Protein AF-A0A2V4E236-F1 (afdb_monomer_lite)

Organism: NCBI:txid1196095

Foldseek 3Di:
DDQDDDQLLQEEEQEDDADDPVQLQQAQVLCCVARVNYQYEYQYAPPGDCPPRDHNHYHHDHDDPQQDPDPDDDDDSLQRRLRSLQRSLVPNDGFKYKYAYSQKGFPDPLLSRCQPVQPFAFPPLQQAPGAKEAAFQQAFQADQPDRQGFFQATDVNIIIDTSVRSCLQRNPQDDDDPCQQQDDDPCVVLVPVVPGRGQEDSSSSSRVSSSCVPPVPQDDRGRSPDDPVNSLSRLNNDLRHYQYEQCVRGVMAGPVCRLSNHQQRDGPLGSNGTPYNLSSQLSSCVRTNVLFAPAAEQEELQLDADDPRNSQVCVVVSVLVCVLAQVLLCQFFVGRYARANLPVPGLHNNCVLCVQQVHHSDLLSSLQQQEDLPRHPSSLVRCLSSQPNYEYEYEHHGDNVVVSCVVSVGWYWYWYQALLQLDLATWIWIFIPDPLLVVLLQVQFDAPVVLLVSLVVLLVVLVVPDDDDDAAQEEEEEADAQRDSLQRDPSDRDDPVVQLVLLQVPLLRGQEYEYEYDPPHPDCPVVQVSNVVRHHYDYDHDQLSSVLSDNRHQAYEYQARSVLVSSVSSVHHGDHRHDHRAAADHPPDDDDSRHIGIGPFQSSFSVSSNRSCCVSRVDTDDGDTDGDPHGHPVCVVVVHNSSVPDDPDPVVPPCDDPDDPPPVVVVVVVVVVPPDDDDVVVVVVVVVVVVVVVVVVVVVVVVVVVVVVVVVPD

Structure (mmCIF, N/CA/C/O backbone):
data_AF-A0A2V4E236-F1
#
_entry.id   AF-A0A2V4E236-F1
#
loop_
_atom_site.group_PDB
_atom_site.id
_atom_site.type_symbol
_atom_site.label_atom_id
_atom_site.label_alt_id
_atom_site.label_comp_id
_atom_site.label_asym_id
_atom_site.label_entity_id
_atom_site.label_seq_id
_atom_site.pdbx_PDB_ins_code
_atom_site.Cartn_x
_atom_site.Cartn_y
_atom_site.Cartn_z
_atom_site.occupancy
_atom_site.B_iso_or_equiv
_atom_site.auth_seq_id
_atom_site.auth_comp_id
_atom_site.auth_asym_id
_atom_site.auth_atom_id
_atom_site.pdbx_PDB_model_num
ATOM 1 N N . MET A 1 1 ? -24.899 2.161 -0.670 1.00 46.69 1 MET A N 1
ATOM 2 C CA . MET A 1 1 ? -25.562 2.110 0.649 1.00 46.69 1 MET A CA 1
ATOM 3 C C . MET A 1 1 ? -25.799 3.549 1.082 1.00 46.69 1 MET A C 1
ATOM 5 O O . MET A 1 1 ? -24.901 4.352 0.864 1.00 46.69 1 MET A O 1
ATOM 9 N N . MET A 1 2 ? -26.991 3.916 1.561 1.00 50.56 2 MET A N 1
ATOM 10 C CA . MET A 1 2 ? -27.192 5.257 2.131 1.00 50.56 2 MET A CA 1
ATOM 11 C C . MET A 1 2 ? -26.420 5.329 3.452 1.00 50.56 2 MET A C 1
ATOM 13 O O . MET A 1 2 ? -26.550 4.409 4.255 1.00 50.56 2 MET A O 1
ATOM 17 N N . MET A 1 3 ? -25.600 6.367 3.648 1.00 68.88 3 MET A N 1
ATOM 18 C CA . MET A 1 3 ? -24.940 6.605 4.936 1.00 68.88 3 MET A CA 1
ATOM 19 C C . MET A 1 3 ? -26.001 6.891 6.000 1.00 68.88 3 MET A C 1
ATOM 21 O O . MET A 1 3 ? -26.946 7.643 5.751 1.00 68.88 3 MET A O 1
ATOM 25 N N . THR A 1 4 ? -25.843 6.293 7.175 1.00 77.50 4 THR A N 1
ATOM 26 C CA . THR A 1 4 ? -26.660 6.566 8.348 1.00 77.50 4 THR A CA 1
ATOM 27 C C . THR A 1 4 ? -26.443 8.021 8.750 1.00 77.50 4 THR A C 1
ATOM 29 O O . THR A 1 4 ? -25.350 8.420 9.144 1.00 77.50 4 THR A O 1
ATOM 32 N N . GLU A 1 5 ? -27.490 8.837 8.663 1.00 75.81 5 GLU A N 1
ATOM 33 C CA . GLU A 1 5 ? -27.433 10.212 9.149 1.00 75.81 5 GLU A CA 1
ATOM 34 C C . GLU A 1 5 ? -27.475 10.210 10.684 1.00 75.81 5 GLU A C 1
ATOM 36 O O . GLU A 1 5 ? -28.471 9.827 11.309 1.00 75.81 5 GLU A O 1
ATOM 41 N N . ILE A 1 6 ? -26.365 10.606 11.308 1.00 81.12 6 ILE A N 1
ATOM 42 C CA . ILE A 1 6 ? -26.227 10.652 12.765 1.00 81.12 6 ILE A CA 1
ATOM 43 C C . ILE A 1 6 ? -26.590 12.062 13.227 1.00 81.12 6 ILE A C 1
ATOM 45 O O . ILE A 1 6 ? -25.739 12.942 13.325 1.00 81.12 6 ILE A O 1
ATOM 49 N N . ASN A 1 7 ? -27.875 12.281 13.515 1.00 84.56 7 ASN A N 1
ATOM 50 C CA . ASN A 1 7 ? -28.308 13.498 14.199 1.00 84.56 7 ASN A CA 1
ATOM 51 C C . ASN A 1 7 ? -27.871 13.441 15.676 1.00 84.56 7 ASN A C 1
ATOM 53 O O . ASN A 1 7 ? -28.205 12.494 16.392 1.00 84.56 7 ASN A O 1
ATOM 57 N N . TYR A 1 8 ? -27.161 14.473 16.132 1.00 85.75 8 TYR A N 1
ATOM 58 C CA . TYR A 1 8 ? -26.661 14.607 17.501 1.00 85.75 8 TYR A CA 1
ATOM 59 C C . TYR A 1 8 ? -27.771 14.650 18.563 1.00 85.75 8 TYR A C 1
ATOM 61 O O . TYR A 1 8 ? -27.521 14.262 19.699 1.00 85.75 8 TYR A O 1
ATOM 69 N N . ASP A 1 9 ? -29.008 15.000 18.198 1.00 89.38 9 ASP A N 1
ATOM 70 C CA . ASP A 1 9 ? -30.180 14.879 19.082 1.00 89.38 9 ASP A CA 1
ATOM 71 C C . ASP A 1 9 ? -30.466 13.419 19.489 1.00 89.38 9 ASP A C 1
ATOM 73 O O . ASP A 1 9 ? -31.150 13.146 20.477 1.00 89.38 9 ASP A O 1
ATOM 77 N N . ASN A 1 10 ? -29.955 12.454 18.721 1.00 94.62 10 ASN A N 1
ATOM 78 C CA . ASN A 1 10 ? -30.083 11.021 18.973 1.00 94.62 10 ASN A CA 1
ATOM 79 C C . ASN A 1 10 ? -28.815 10.412 19.591 1.00 94.62 10 ASN A C 1
ATOM 81 O O . ASN A 1 10 ? -28.665 9.186 19.556 1.00 94.62 10 ASN A O 1
ATOM 85 N N . LEU A 1 11 ? -27.932 11.234 20.167 1.00 97.31 11 LEU A N 1
ATOM 86 C CA . LEU A 1 11 ? -26.686 10.808 20.802 1.00 97.31 11 LEU A CA 1
ATOM 87 C C . LEU A 1 11 ? -26.731 11.002 22.324 1.00 97.31 11 LEU A C 1
ATOM 89 O O . LEU A 1 11 ? -26.931 12.114 22.810 1.00 97.31 11 LEU A O 1
ATOM 93 N N . SER A 1 12 ? -26.485 9.926 23.070 1.00 98.44 12 SER A N 1
ATOM 94 C CA . SER A 1 12 ? -26.084 9.981 24.479 1.00 98.44 12 SER A CA 1
ATOM 95 C C . SER A 1 12 ? -24.557 9.902 24.562 1.00 98.44 12 SER A C 1
ATOM 97 O O . SER A 1 12 ? -23.927 9.147 23.824 1.00 98.44 12 SER A O 1
ATOM 99 N N . ILE A 1 13 ? -23.937 10.659 25.459 1.00 98.38 13 ILE A N 1
ATOM 100 C CA . ILE A 1 13 ? -22.499 10.603 25.722 1.00 98.38 13 ILE A CA 1
ATOM 101 C C . ILE A 1 13 ? -22.313 10.249 27.190 1.00 98.38 13 ILE A C 1
ATOM 103 O O . ILE A 1 13 ? -22.619 11.057 28.060 1.00 98.38 13 ILE A O 1
ATOM 107 N N . VAL A 1 14 ? -21.824 9.044 27.463 1.00 98.62 14 VAL A N 1
ATOM 108 C CA . VAL A 1 14 ? -21.514 8.587 28.819 1.00 98.62 14 VAL A CA 1
ATOM 109 C C . VAL A 1 14 ? -20.056 8.908 29.107 1.00 98.62 14 VAL A C 1
ATOM 111 O O . VAL A 1 14 ? -19.168 8.306 28.508 1.00 98.62 14 VAL A O 1
ATOM 114 N N . ILE A 1 15 ? -19.825 9.854 30.011 1.00 97.69 15 ILE A N 1
ATOM 115 C CA . ILE A 1 15 ? -18.497 10.261 30.467 1.00 97.69 15 ILE A CA 1
ATOM 116 C C . ILE A 1 15 ? -18.234 9.597 31.815 1.00 97.69 15 ILE A C 1
ATOM 118 O O . ILE A 1 15 ? -19.002 9.802 32.754 1.00 97.69 15 ILE A O 1
ATOM 122 N N . GLU A 1 16 ? -17.162 8.815 31.907 1.00 95.25 16 GLU A N 1
ATOM 123 C CA . GLU A 1 16 ? -16.818 8.051 33.111 1.00 95.25 16 GLU A CA 1
ATOM 124 C C . GLU A 1 16 ? -15.353 8.209 33.524 1.00 95.25 16 GLU A C 1
ATOM 126 O O . GLU A 1 16 ? -14.491 8.494 32.690 1.00 95.25 16 GLU A O 1
ATOM 131 N N . GLY A 1 17 ? -15.092 8.061 34.821 1.00 91.69 17 GLY A N 1
ATOM 132 C CA . GLY A 1 17 ? -13.760 8.151 35.416 1.00 91.69 17 GLY A CA 1
ATOM 133 C C . GLY A 1 17 ? -13.673 9.182 36.548 1.00 91.69 17 GLY A C 1
ATOM 134 O O . GLY A 1 17 ? -14.674 9.800 36.920 1.00 91.69 17 GLY A O 1
ATOM 135 N N . PRO A 1 18 ? -12.478 9.387 37.129 1.00 90.31 18 PRO A N 1
ATOM 136 C CA . PRO A 1 18 ? -12.275 10.403 38.156 1.00 90.31 18 PRO A CA 1
ATOM 137 C C . PRO A 1 18 ? -12.476 11.812 37.585 1.00 90.31 18 PRO A C 1
ATOM 139 O O . PRO A 1 18 ? -12.104 12.095 36.442 1.00 90.31 18 PRO A O 1
ATOM 142 N N . VAL A 1 19 ? -13.032 12.717 38.393 1.00 93.25 19 VAL A N 1
ATOM 143 C CA . VAL A 1 19 ? -13.165 14.129 38.016 1.00 93.25 19 VAL A CA 1
ATOM 144 C C . VAL A 1 19 ? -11.889 14.874 38.376 1.00 93.25 19 VAL A C 1
ATOM 146 O O . VAL A 1 19 ? -11.491 14.934 39.536 1.00 93.25 19 VAL A O 1
ATOM 149 N N . ILE A 1 20 ? -11.264 15.473 37.367 1.00 92.50 20 ILE A N 1
ATOM 150 C CA . ILE A 1 20 ? -10.106 16.350 37.521 1.00 92.50 20 ILE A CA 1
ATOM 151 C C . ILE A 1 20 ? -10.519 17.708 36.967 1.00 92.50 20 ILE A C 1
ATOM 153 O O . ILE A 1 20 ? -10.621 17.867 35.755 1.00 92.50 20 ILE A O 1
ATOM 157 N N . GLU A 1 21 ? -10.767 18.677 37.849 1.00 87.31 21 GLU A N 1
ATOM 158 C CA . GLU A 1 21 ? -11.498 19.924 37.564 1.00 87.31 21 GLU A CA 1
ATOM 159 C C . GLU A 1 21 ? -11.188 20.551 36.189 1.00 87.31 21 GLU A C 1
ATOM 161 O O . GLU A 1 21 ? -12.075 20.691 35.344 1.00 87.31 21 GLU A O 1
ATOM 166 N N . HIS A 1 22 ? -9.924 20.891 35.920 1.00 90.94 22 HIS A N 1
ATOM 167 C CA . HIS A 1 22 ? -9.541 21.537 34.659 1.00 90.94 22 HIS A CA 1
ATOM 168 C C . HIS A 1 22 ? -9.602 20.603 33.442 1.00 90.94 22 HIS A C 1
ATOM 170 O O . HIS A 1 22 ? -9.923 21.051 32.342 1.00 90.94 22 HIS A O 1
ATOM 176 N N . ILE A 1 23 ? -9.316 19.317 33.637 1.00 94.69 23 ILE A N 1
ATOM 177 C CA . ILE A 1 23 ? -9.264 18.306 32.579 1.00 94.69 23 ILE A CA 1
ATOM 178 C C . ILE A 1 23 ? -10.689 17.901 32.185 1.00 94.69 23 ILE A C 1
ATOM 180 O O . ILE A 1 23 ? -11.080 18.045 31.031 1.00 94.69 23 ILE A O 1
ATOM 184 N N . THR A 1 24 ? -11.513 17.487 33.144 1.00 95.69 24 THR A N 1
ATOM 185 C CA . THR A 1 24 ? -12.891 17.046 32.896 1.00 95.69 24 THR A CA 1
ATOM 186 C C . THR A 1 24 ? -13.755 18.169 32.322 1.00 95.69 24 THR A C 1
ATOM 188 O O . THR A 1 24 ? -14.530 17.939 31.395 1.00 95.69 24 THR A O 1
ATOM 191 N N . ASN A 1 25 ? -13.574 19.414 32.778 1.00 96.12 25 ASN A N 1
ATOM 192 C CA . ASN A 1 25 ? -14.261 20.561 32.182 1.00 96.12 25 ASN A CA 1
ATOM 193 C C . ASN A 1 25 ? -13.845 20.788 30.715 1.00 96.12 25 ASN A C 1
ATOM 195 O O . ASN A 1 25 ? -14.689 21.066 29.863 1.00 96.12 25 ASN A O 1
ATOM 199 N N . ALA A 1 26 ? -12.554 20.645 30.390 1.00 96.56 26 ALA A N 1
ATOM 200 C CA . ALA A 1 26 ? -12.078 20.735 29.009 1.00 96.56 26 ALA A CA 1
ATOM 201 C C . ALA A 1 26 ? -12.638 19.600 28.131 1.00 96.56 26 ALA A C 1
ATOM 203 O O . ALA A 1 26 ? -13.061 19.861 27.002 1.00 96.56 26 ALA A O 1
ATOM 204 N N . SER A 1 27 ? -12.715 18.379 28.671 1.00 96.69 27 SER A N 1
ATOM 205 C CA . SER A 1 27 ? -13.338 17.221 28.022 1.00 96.69 27 SER A CA 1
ATOM 206 C C . SER A 1 27 ? -14.793 17.513 27.639 1.00 96.69 27 SER A C 1
ATOM 208 O O . SER A 1 27 ? -15.134 17.505 26.452 1.00 96.69 27 SER A O 1
ATOM 210 N N . ILE A 1 28 ? -15.628 17.908 28.608 1.00 97.62 28 ILE A N 1
ATOM 211 C CA . ILE A 1 28 ? -17.050 18.228 28.389 1.00 97.62 28 ILE A CA 1
ATOM 212 C C . ILE A 1 28 ? -17.220 19.371 27.381 1.00 97.62 28 ILE A C 1
ATOM 214 O O . ILE A 1 28 ? -18.037 19.273 26.465 1.00 97.62 28 ILE A O 1
ATOM 218 N N . LYS A 1 29 ? -16.414 20.436 27.484 1.00 97.44 29 LYS A N 1
ATOM 219 C CA . LYS A 1 29 ? -16.447 21.553 26.525 1.00 97.44 29 LYS A CA 1
ATOM 220 C C . LYS A 1 29 ? -16.112 21.113 25.103 1.00 97.44 29 LYS A C 1
ATOM 222 O O . LYS A 1 29 ? -16.743 21.592 24.161 1.00 97.44 29 LYS A O 1
ATOM 227 N N . SER A 1 30 ? -15.147 20.207 24.936 1.00 97.69 30 SER A N 1
ATOM 228 C CA . SER A 1 30 ? -14.814 19.653 23.619 1.00 97.69 30 SER A CA 1
ATOM 229 C C . SER A 1 30 ? -15.989 18.860 23.040 1.00 97.69 30 SER A C 1
ATOM 231 O O . SER A 1 30 ? -16.383 19.087 21.898 1.00 97.69 30 SER A O 1
ATOM 233 N N . LEU A 1 31 ? -16.651 18.036 23.856 1.00 97.56 31 LEU A N 1
ATOM 234 C CA . LEU A 1 31 ? -17.831 17.280 23.443 1.00 97.56 31 LEU A CA 1
ATOM 235 C C . LEU A 1 31 ? -18.989 18.206 23.066 1.00 97.56 31 LEU A C 1
ATOM 237 O O . LEU A 1 31 ? -19.572 18.029 22.006 1.00 97.56 31 LEU A O 1
ATOM 241 N N . ARG A 1 32 ? -19.279 19.245 23.856 1.00 96.62 32 ARG A N 1
ATOM 242 C CA . ARG A 1 32 ? -20.323 20.239 23.544 1.00 96.62 32 ARG A CA 1
ATOM 243 C C . ARG A 1 32 ? -20.054 21.012 22.259 1.00 96.62 32 ARG A C 1
ATOM 245 O O . ARG A 1 32 ? -20.983 21.294 21.509 1.00 96.62 32 ARG A O 1
ATOM 252 N N . LYS A 1 33 ? -18.790 21.337 21.982 1.00 96.38 33 LYS A N 1
ATOM 253 C CA . LYS A 1 33 ? -18.392 22.011 20.740 1.00 96.38 33 LYS A CA 1
ATOM 254 C C . LYS A 1 33 ? -18.718 21.165 19.504 1.00 96.38 33 LYS A C 1
ATOM 256 O O . LYS A 1 33 ? -19.157 21.718 18.501 1.00 96.38 33 LYS A O 1
ATOM 261 N N . HIS A 1 34 ? -18.486 19.854 19.568 1.00 95.44 34 HIS A N 1
ATOM 262 C CA . HIS A 1 34 ? -18.680 18.942 18.435 1.00 95.44 34 HIS A CA 1
ATOM 263 C C . HIS A 1 34 ? -20.078 18.298 18.399 1.00 95.44 34 HIS A C 1
ATOM 265 O O . HIS A 1 34 ? -20.572 17.971 17.323 1.00 95.44 34 HIS A O 1
ATOM 271 N N . PHE A 1 35 ? -20.738 18.179 19.552 1.00 95.81 35 PHE A N 1
ATOM 272 C CA . PHE A 1 35 ? -22.046 17.553 19.756 1.00 95.81 35 PHE A CA 1
ATOM 273 C C . PHE A 1 35 ? -22.952 18.444 20.635 1.00 95.81 35 PHE A C 1
ATOM 275 O O . PHE A 1 35 ? -23.260 18.096 21.780 1.00 95.81 35 PHE A O 1
ATOM 282 N N . PRO A 1 36 ? -23.400 19.609 20.127 1.00 92.62 36 PRO A N 1
ATOM 283 C CA . PRO A 1 36 ? -24.086 20.626 20.932 1.00 92.62 36 PRO A CA 1
ATOM 284 C C . PRO A 1 36 ? -25.400 20.157 21.571 1.00 92.62 36 PRO A C 1
ATOM 286 O O . PRO A 1 36 ? -25.765 20.657 22.632 1.00 92.62 36 PRO A O 1
ATOM 289 N N . TYR A 1 37 ? -26.086 19.183 20.966 1.00 92.88 37 TYR A N 1
ATOM 290 C CA . TYR A 1 37 ? -27.395 18.695 21.422 1.00 92.88 37 TYR A CA 1
ATOM 291 C C . TYR A 1 37 ? -27.373 17.294 22.043 1.00 92.88 37 TYR A C 1
ATOM 293 O O . TYR A 1 37 ? -28.425 16.752 22.382 1.00 92.88 37 TYR A O 1
ATOM 301 N N . ALA A 1 38 ? -26.191 16.701 22.213 1.00 96.31 38 ALA A N 1
ATOM 302 C CA . ALA A 1 38 ? -26.091 15.370 22.792 1.00 96.31 38 ALA A CA 1
ATOM 303 C C . ALA A 1 38 ? -26.462 15.359 24.285 1.00 96.31 38 ALA A C 1
ATOM 305 O O . ALA A 1 38 ? -26.175 16.293 25.038 1.00 96.31 38 ALA A O 1
ATOM 306 N N . GLU A 1 39 ? -27.063 14.265 24.739 1.00 97.31 39 GLU A N 1
ATOM 307 C CA . GLU A 1 39 ? -27.343 14.015 26.153 1.00 97.31 39 GLU A CA 1
ATOM 308 C C . GLU A 1 39 ? -26.042 13.612 26.859 1.00 97.31 39 GLU A C 1
ATOM 310 O O . GLU A 1 39 ? -25.583 12.486 26.696 1.00 97.31 39 GLU A O 1
ATOM 315 N N . ILE A 1 40 ? -25.430 14.514 27.634 1.00 97.94 40 ILE A N 1
ATOM 316 C CA . ILE A 1 40 ? -24.201 14.196 28.381 1.00 97.94 40 ILE A CA 1
ATOM 317 C C . ILE A 1 40 ? -24.569 13.601 29.740 1.00 97.94 40 ILE A C 1
ATOM 319 O O . ILE A 1 40 ? -25.220 14.248 30.559 1.00 97.94 40 ILE A O 1
ATOM 323 N N . ILE A 1 41 ? -24.116 12.379 29.986 1.00 98.62 41 ILE A N 1
ATOM 324 C CA . ILE A 1 41 ? -24.307 11.620 31.217 1.00 98.62 41 ILE A CA 1
ATOM 325 C C . ILE A 1 41 ? -22.951 11.537 31.909 1.00 98.62 41 ILE A C 1
ATOM 327 O O . ILE A 1 41 ? -22.052 10.854 31.423 1.00 98.62 41 ILE A O 1
ATOM 331 N N . LEU A 1 42 ? -22.800 12.229 33.033 1.00 98.25 42 LEU A N 1
ATOM 332 C CA . LEU A 1 42 ? -21.584 12.200 33.837 1.00 98.25 42 LEU A CA 1
ATOM 333 C C . LEU A 1 42 ? -21.723 11.118 34.915 1.00 98.25 42 LEU A C 1
ATOM 335 O O . LEU A 1 42 ? -22.517 11.279 35.840 1.00 98.25 42 LEU A O 1
ATOM 339 N N . SER A 1 43 ? -20.990 10.011 34.773 1.00 97.81 43 SER A N 1
ATOM 340 C CA . SER A 1 43 ? -20.987 8.879 35.708 1.00 97.81 43 SER A CA 1
ATOM 341 C C . SER A 1 43 ? -19.680 8.838 36.489 1.00 97.81 43 SER A C 1
ATOM 343 O O . SER A 1 43 ? -18.636 8.472 35.953 1.00 97.81 43 SER A O 1
ATOM 345 N N . VAL A 1 44 ? -19.729 9.266 37.748 1.00 96.12 44 VAL A N 1
ATOM 346 C CA . VAL A 1 44 ? -18.548 9.530 38.586 1.00 96.12 44 VAL A CA 1
ATOM 347 C C . VAL A 1 44 ? -18.772 9.020 40.012 1.00 96.12 44 VAL A C 1
ATOM 349 O O . VAL A 1 44 ? -19.868 8.564 40.350 1.00 96.12 44 VAL A O 1
ATOM 352 N N . TRP A 1 45 ? -17.735 9.064 40.846 1.00 93.81 45 TRP A N 1
ATOM 353 C CA . TRP A 1 45 ? -17.827 8.715 42.268 1.00 93.81 45 TRP A CA 1
ATOM 354 C C . TRP A 1 45 ? -18.594 9.780 43.066 1.00 93.81 45 TRP A C 1
ATOM 356 O O . TRP A 1 45 ? -18.603 10.952 42.693 1.00 93.81 45 TRP A O 1
ATOM 366 N N . GLU A 1 46 ? -19.251 9.373 44.154 1.00 92.94 46 GLU A N 1
ATOM 367 C CA . GLU A 1 46 ? -20.061 10.253 45.017 1.00 92.94 46 GLU A CA 1
ATOM 368 C C . GLU A 1 46 ? -19.313 11.453 45.612 1.00 92.94 46 GLU A C 1
ATOM 370 O O . GLU A 1 46 ? -19.920 12.494 45.858 1.00 92.94 46 GLU A O 1
ATOM 375 N N . ASP A 1 47 ? -18.005 11.331 45.820 1.00 88.94 47 ASP A N 1
ATOM 376 C CA . ASP A 1 47 ? -17.136 12.361 46.392 1.00 88.94 47 ASP A CA 1
ATOM 377 C C . ASP A 1 47 ? -16.541 13.322 45.345 1.00 88.94 47 ASP A C 1
ATOM 379 O O . ASP A 1 47 ? -15.799 14.247 45.691 1.00 88.94 47 ASP A O 1
ATOM 383 N N . ALA A 1 48 ? -16.862 13.137 44.062 1.00 91.50 48 ALA A N 1
ATOM 384 C CA . ALA A 1 48 ? -16.337 13.962 42.985 1.00 91.50 48 ALA A CA 1
ATOM 385 C C . ALA A 1 48 ? -16.894 15.398 43.020 1.00 91.50 48 ALA A C 1
ATOM 387 O O . ALA A 1 48 ? -18.105 15.622 43.061 1.00 91.50 48 ALA A O 1
ATOM 388 N N . ASN A 1 49 ? -16.011 16.396 42.899 1.00 93.56 49 ASN A N 1
ATOM 389 C CA . ASN A 1 49 ? -16.430 17.786 42.716 1.00 93.56 49 ASN A CA 1
ATOM 390 C C . ASN A 1 49 ? -16.917 18.014 41.276 1.00 93.56 49 ASN A C 1
ATOM 392 O O . ASN A 1 49 ? -16.111 18.096 40.350 1.00 93.56 49 ASN A O 1
ATOM 396 N N . VAL A 1 50 ? -18.231 18.142 41.101 1.00 94.88 50 VAL A N 1
ATOM 397 C CA . VAL A 1 50 ? -18.888 18.325 39.795 1.00 94.88 50 VAL A CA 1
ATOM 398 C C . VAL A 1 50 ? -19.389 19.753 39.556 1.00 94.88 50 VAL A C 1
ATOM 400 O O . VAL A 1 50 ? -20.162 19.991 38.622 1.00 94.88 50 VAL A O 1
ATOM 403 N N . ASP A 1 51 ? -18.965 20.708 40.384 1.00 93.12 51 ASP A N 1
ATOM 404 C CA . ASP A 1 51 ? -19.407 22.094 40.286 1.00 93.12 51 ASP A CA 1
ATOM 405 C C . ASP A 1 51 ? -19.030 22.705 38.928 1.00 93.12 51 ASP A C 1
ATOM 407 O O . ASP A 1 51 ? -17.904 22.588 38.442 1.00 93.12 51 ASP A O 1
ATOM 411 N N . ASN A 1 52 ? -19.981 23.420 38.322 1.00 89.62 52 ASN A N 1
ATOM 412 C CA . ASN A 1 52 ? -19.815 24.128 37.046 1.00 89.62 52 ASN A CA 1
ATOM 413 C C . ASN A 1 52 ? -19.499 23.236 35.823 1.00 89.62 52 ASN A C 1
ATOM 415 O O . ASN A 1 52 ? -19.021 23.749 34.807 1.00 89.62 52 ASN A O 1
ATOM 419 N N . LEU A 1 53 ? -19.772 21.928 35.886 1.00 95.88 53 LEU A N 1
ATOM 420 C CA . LEU A 1 53 ? -19.684 21.031 34.729 1.00 95.88 53 LEU A CA 1
ATOM 421 C C . LEU A 1 53 ? -21.006 21.006 33.938 1.00 95.88 53 LEU A C 1
ATOM 423 O O . LEU A 1 53 ? -22.085 20.891 34.511 1.00 95.88 53 LEU A O 1
ATOM 427 N N . ASP A 1 54 ? -20.923 21.087 32.608 1.00 95.69 54 ASP A N 1
ATOM 428 C CA . ASP A 1 54 ? -22.085 21.119 31.701 1.00 95.69 54 ASP A CA 1
ATOM 429 C C . ASP A 1 54 ? -22.554 19.705 31.298 1.00 95.69 54 ASP A C 1
ATOM 431 O O . ASP A 1 54 ? -22.338 19.241 30.173 1.00 95.69 54 ASP A O 1
ATOM 435 N N . TYR A 1 55 ? -23.190 18.997 32.232 1.00 96.31 55 TYR A N 1
ATOM 436 C CA . TYR A 1 55 ? -23.817 17.692 31.995 1.00 96.31 55 TYR A CA 1
ATOM 437 C C . TYR A 1 55 ? -25.351 17.778 31.980 1.00 96.31 55 TYR A C 1
ATOM 439 O O . TYR A 1 55 ? -25.961 18.679 32.548 1.00 96.31 55 TYR A O 1
ATOM 447 N N . SER A 1 56 ? -25.989 16.805 31.329 1.00 96.75 56 SER A N 1
ATOM 448 C CA . SER A 1 56 ? -27.449 16.660 31.270 1.00 96.75 56 SER A CA 1
ATOM 449 C C . SER A 1 56 ? -27.983 15.759 32.388 1.00 96.75 56 SER A C 1
ATOM 451 O O . SER A 1 56 ? -29.043 16.027 32.946 1.00 96.75 56 SER A O 1
ATOM 453 N N . ILE A 1 57 ? -27.254 14.687 32.713 1.00 98.00 57 ILE A N 1
ATOM 454 C CA . ILE A 1 57 ? -27.604 13.716 33.757 1.00 98.00 57 ILE A CA 1
ATOM 455 C C . ILE A 1 57 ? -26.356 13.439 34.596 1.00 98.00 57 ILE A C 1
ATOM 457 O O . ILE A 1 57 ? -25.295 13.164 34.042 1.00 98.00 57 ILE A O 1
ATOM 461 N N . LEU A 1 58 ? -26.496 13.473 35.921 1.00 97.94 58 LEU A N 1
ATOM 462 C CA . LEU A 1 58 ? -25.464 13.045 36.863 1.00 97.94 58 LEU A CA 1
ATOM 463 C C . LEU A 1 58 ? -25.792 11.651 37.399 1.00 97.94 58 LEU A C 1
ATOM 465 O O . LEU A 1 58 ? -26.927 11.383 37.800 1.00 97.94 58 LEU A O 1
ATOM 469 N N . VAL A 1 59 ? -24.791 10.779 37.426 1.00 98.00 59 VAL A N 1
ATOM 470 C CA . VAL A 1 59 ? -24.841 9.462 38.060 1.00 98.00 59 VAL A CA 1
ATOM 471 C C . VAL A 1 59 ? -23.707 9.400 39.070 1.00 98.00 59 VAL A C 1
ATOM 473 O O . VAL A 1 59 ? -22.537 9.370 38.694 1.00 98.00 59 VAL A O 1
ATOM 476 N N . LEU A 1 60 ? -24.069 9.410 40.348 1.00 96.62 60 LEU A N 1
ATOM 477 C CA . LEU A 1 60 ? -23.130 9.232 41.444 1.00 96.62 60 LEU A CA 1
ATOM 478 C C . LEU A 1 60 ? -23.086 7.753 41.823 1.00 96.62 60 LEU A C 1
ATOM 480 O O . LEU A 1 60 ? -24.128 7.099 41.898 1.00 96.62 60 LEU A O 1
ATOM 484 N N . ASN A 1 61 ? -21.877 7.232 41.993 1.00 94.19 61 ASN A N 1
ATOM 485 C CA . ASN A 1 61 ? -21.627 5.831 42.284 1.00 94.19 61 ASN A CA 1
ATOM 486 C C . ASN A 1 61 ? -20.928 5.718 43.639 1.00 94.19 61 ASN A C 1
ATOM 488 O O . ASN A 1 61 ? -19.892 6.350 43.853 1.00 94.19 61 ASN A O 1
ATOM 492 N N . GLU A 1 62 ? -21.476 4.887 44.521 1.00 88.81 62 GLU A N 1
ATOM 493 C CA . GLU A 1 62 ? -20.780 4.441 45.724 1.00 88.81 62 GLU A CA 1
ATOM 494 C C . GLU A 1 62 ? -19.570 3.600 45.309 1.00 88.81 62 GLU A C 1
ATOM 496 O O . GLU A 1 62 ? -19.665 2.776 44.394 1.00 88.81 62 GLU A O 1
ATOM 501 N N . TYR A 1 63 ? -18.431 3.806 45.969 1.00 76.56 63 TYR A N 1
ATOM 502 C CA . TYR A 1 63 ? -17.267 2.940 45.810 1.00 76.56 63 TYR A CA 1
ATOM 503 C C . TYR A 1 63 ? -17.500 1.673 46.650 1.00 76.56 63 TYR A C 1
ATOM 505 O O . TYR A 1 63 ? -17.560 1.789 47.872 1.00 76.56 63 TYR A O 1
ATOM 513 N N . PRO A 1 64 ? -17.655 0.474 46.057 1.00 67.75 64 PRO A N 1
ATOM 514 C CA . PRO A 1 64 ? -17.904 -0.727 46.846 1.00 67.75 64 PRO A CA 1
ATOM 515 C C . PRO A 1 64 ? -16.727 -1.036 47.781 1.00 67.75 64 PRO A C 1
ATOM 517 O O . PRO A 1 64 ? -15.583 -1.125 47.326 1.00 67.75 64 PRO A O 1
ATOM 520 N N . ASP A 1 65 ? -17.017 -1.255 49.067 1.00 59.19 65 ASP A N 1
ATOM 521 C CA . ASP A 1 65 ? -16.023 -1.623 50.090 1.00 59.19 65 ASP A CA 1
ATOM 522 C C . ASP A 1 65 ? -15.283 -2.935 49.746 1.00 59.19 65 ASP A C 1
ATOM 524 O O . ASP A 1 65 ? -14.104 -3.089 50.066 1.00 59.19 65 ASP A O 1
ATOM 528 N N . ASP A 1 66 ? -15.953 -3.842 49.024 1.00 56.94 66 ASP A N 1
ATOM 529 C CA . ASP A 1 66 ? -15.435 -5.145 48.578 1.00 56.94 66 ASP A CA 1
ATOM 530 C C . ASP A 1 66 ? -14.647 -5.079 47.250 1.00 56.94 66 ASP A C 1
ATOM 532 O O . ASP A 1 66 ? -14.257 -6.112 46.698 1.00 56.94 66 ASP A O 1
ATOM 536 N N . LEU A 1 67 ? -14.403 -3.886 46.685 1.00 59.53 67 LEU A N 1
ATOM 537 C CA . LEU A 1 67 ? -13.510 -3.764 45.531 1.00 59.53 67 LEU A CA 1
ATOM 538 C C . LEU A 1 67 ? -12.090 -4.153 45.945 1.00 59.53 67 LEU A C 1
ATOM 540 O O . LEU A 1 67 ? -11.412 -3.418 46.663 1.00 59.53 67 LEU A O 1
ATOM 544 N N . ILE A 1 68 ? -11.635 -5.299 45.439 1.00 55.19 68 ILE A N 1
ATOM 545 C CA . ILE A 1 68 ? -10.299 -5.856 45.660 1.00 55.19 68 ILE A CA 1
ATOM 546 C C . ILE A 1 68 ? -9.242 -4.785 45.362 1.00 55.19 68 ILE A C 1
ATOM 548 O O . ILE A 1 68 ? -8.884 -4.527 44.212 1.00 55.19 68 ILE A O 1
ATOM 552 N N . ARG A 1 69 ? -8.703 -4.155 46.412 1.00 50.34 69 ARG A N 1
ATOM 553 C CA . ARG A 1 69 ? -7.485 -3.348 46.312 1.00 50.34 69 ARG A CA 1
ATOM 554 C C . ARG A 1 69 ? -6.321 -4.319 46.237 1.00 50.34 69 ARG A C 1
ATOM 556 O O . ARG A 1 69 ? -5.835 -4.795 47.260 1.00 50.34 69 ARG A O 1
ATOM 563 N N . THR A 1 70 ? -5.837 -4.610 45.034 1.00 46.66 70 THR A N 1
ATOM 564 C CA . THR A 1 70 ? -4.537 -5.274 44.913 1.00 46.66 70 THR A CA 1
ATOM 565 C C . THR A 1 70 ? -3.469 -4.374 45.544 1.00 46.66 70 THR A C 1
ATOM 567 O O . THR A 1 70 ? -3.462 -3.166 45.305 1.00 46.66 70 THR A O 1
ATOM 570 N N . ASN A 1 71 ? -2.577 -4.954 46.354 1.00 40.22 71 ASN A N 1
ATOM 571 C CA . ASN A 1 71 ? -1.586 -4.283 47.220 1.00 40.22 71 ASN A CA 1
ATOM 572 C C . ASN A 1 71 ? -0.500 -3.440 46.507 1.00 40.22 71 ASN A C 1
ATOM 574 O O . ASN A 1 71 ? 0.533 -3.117 47.093 1.00 40.22 71 ASN A O 1
ATOM 578 N N . HIS A 1 72 ? -0.725 -3.024 45.266 1.00 39.31 72 HIS A N 1
ATOM 579 C CA . HIS A 1 72 ? 0.142 -2.120 44.528 1.00 39.31 72 HIS A CA 1
ATOM 580 C C . HIS A 1 72 ? -0.721 -1.022 43.893 1.00 39.31 72 HIS A C 1
ATOM 582 O O . HIS A 1 72 ? -1.554 -1.316 43.048 1.00 39.31 72 HIS A O 1
ATOM 588 N N . ASN A 1 73 ? -0.548 0.216 44.378 1.00 38.41 73 ASN A N 1
ATOM 589 C CA . ASN A 1 73 ? -0.987 1.504 43.816 1.00 38.41 73 ASN A CA 1
ATOM 590 C C . ASN A 1 73 ? -2.096 1.463 42.749 1.00 38.41 73 ASN A C 1
ATOM 592 O O . ASN A 1 73 ? -1.776 1.137 41.621 1.00 38.41 73 ASN A O 1
ATOM 596 N N . TRP A 1 74 ? -3.320 1.900 43.089 1.00 38.38 74 TRP A N 1
ATOM 597 C CA . TRP A 1 74 ? -4.296 2.699 42.299 1.00 38.38 74 TRP A CA 1
ATOM 598 C C . TRP A 1 74 ? -4.501 2.499 40.773 1.00 38.38 74 TRP A C 1
ATOM 600 O O . TRP A 1 74 ? -5.288 3.240 40.195 1.00 38.38 74 TRP A O 1
ATOM 610 N N . LEU A 1 75 ? -3.861 1.546 40.101 1.00 42.78 75 LEU A N 1
ATOM 611 C CA . LEU A 1 75 ? -3.665 1.592 38.649 1.00 42.78 75 LEU A CA 1
ATOM 612 C C . LEU A 1 75 ? -4.519 0.617 37.845 1.00 42.78 75 LEU A C 1
ATOM 614 O O . LEU A 1 75 ? -4.590 0.792 36.639 1.00 42.78 75 LEU A O 1
ATOM 618 N N . GLU A 1 76 ? -5.215 -0.349 38.451 1.00 57.75 76 GLU A N 1
ATOM 619 C CA . GLU A 1 76 ? -6.141 -1.204 37.692 1.00 57.75 76 GLU A CA 1
ATOM 620 C C . GLU A 1 76 ? -7.384 -1.576 38.517 1.00 57.75 76 GLU A C 1
ATOM 622 O O . GLU A 1 76 ? -7.493 -2.676 39.057 1.00 57.75 76 GLU A O 1
ATOM 627 N N . ASN A 1 77 ? -8.335 -0.640 38.626 1.00 75.38 77 ASN A N 1
ATOM 628 C CA . ASN A 1 77 ? -9.654 -0.873 39.227 1.00 75.38 77 ASN A CA 1
ATOM 629 C C . ASN A 1 77 ? -10.683 -1.293 38.160 1.00 75.38 77 ASN A C 1
ATOM 631 O O . ASN A 1 77 ? -11.631 -0.563 37.872 1.00 75.38 77 ASN A O 1
ATOM 635 N N . ILE A 1 78 ? -10.493 -2.482 37.581 1.00 84.38 78 ILE A N 1
ATOM 636 C CA . ILE A 1 78 ? -11.365 -3.039 36.531 1.00 84.38 78 ILE A CA 1
ATOM 637 C C . ILE A 1 78 ? -12.854 -3.042 36.939 1.00 84.38 78 ILE A C 1
ATOM 639 O O . ILE A 1 78 ? -13.736 -2.654 36.178 1.00 84.38 78 ILE A O 1
ATOM 643 N N . ASN A 1 79 ? -13.157 -3.412 38.183 1.00 87.88 79 ASN A N 1
ATOM 644 C CA . ASN A 1 79 ? -14.535 -3.460 38.666 1.00 87.88 79 ASN A CA 1
ATOM 645 C C . ASN A 1 79 ? -15.139 -2.061 38.844 1.00 87.88 79 ASN A C 1
ATOM 647 O O . ASN A 1 79 ? -16.313 -1.863 38.529 1.00 87.88 79 ASN A O 1
ATOM 651 N N . GLY A 1 80 ? -14.353 -1.092 39.322 1.00 88.12 80 GLY A N 1
ATOM 652 C CA . GLY A 1 80 ? -14.806 0.288 39.460 1.00 88.12 80 GLY A CA 1
ATOM 653 C C . GLY A 1 80 ? -15.090 0.949 38.115 1.00 88.12 80 GLY A C 1
ATOM 654 O O . GLY A 1 80 ? -16.153 1.541 37.951 1.00 88.12 80 GLY A O 1
ATOM 655 N N . GLU A 1 81 ? -14.203 0.783 37.131 1.00 89.44 81 GLU A N 1
ATOM 656 C CA . GLU A 1 81 ? -14.443 1.259 35.761 1.00 89.44 81 GLU A CA 1
ATOM 657 C C . GLU A 1 81 ? -15.722 0.646 35.175 1.00 89.44 81 GLU A C 1
ATOM 659 O O . GLU A 1 81 ? -16.600 1.356 34.679 1.00 89.44 81 GLU A O 1
ATOM 664 N N . LEU A 1 82 ? -15.878 -0.677 35.288 1.00 92.00 82 LEU A N 1
ATOM 665 C CA . LEU A 1 82 ? -17.062 -1.371 34.791 1.00 92.00 82 LEU A CA 1
ATOM 666 C C . LEU A 1 82 ? -18.351 -0.869 35.466 1.00 92.00 82 LEU A C 1
ATOM 668 O O . LEU A 1 82 ? -19.373 -0.716 34.795 1.00 92.00 82 LEU A O 1
ATOM 672 N N . LEU A 1 83 ? -18.317 -0.578 36.769 1.00 93.31 83 LEU A N 1
ATOM 673 C CA . LEU A 1 83 ? -19.460 -0.035 37.505 1.00 93.31 83 LEU A CA 1
ATOM 674 C C . LEU A 1 83 ? -19.872 1.349 36.983 1.00 93.31 83 LEU A C 1
ATOM 676 O O . LEU A 1 83 ? -21.053 1.553 36.677 1.00 93.31 83 LEU A O 1
ATOM 680 N N . LEU A 1 84 ? -18.909 2.267 36.833 1.00 94.75 84 LEU A N 1
ATOM 681 C CA . LEU A 1 84 ? -19.153 3.616 36.312 1.00 94.75 84 LEU A CA 1
ATOM 682 C C . LEU A 1 84 ? -19.761 3.560 34.904 1.00 94.75 84 LEU A C 1
ATOM 684 O O . LEU A 1 84 ? -20.761 4.236 34.633 1.00 94.75 84 LEU A O 1
ATOM 688 N N . ILE A 1 85 ? -19.212 2.706 34.033 1.00 95.94 85 ILE A N 1
ATOM 689 C CA . ILE A 1 85 ? -19.706 2.499 32.666 1.00 95.94 85 ILE A CA 1
ATOM 690 C C . ILE A 1 85 ? -21.146 1.976 32.681 1.00 95.94 85 ILE A C 1
ATOM 692 O O . ILE A 1 85 ? -22.021 2.568 32.046 1.00 95.94 85 ILE A O 1
ATOM 696 N N . LYS A 1 86 ? -21.423 0.895 33.425 1.00 96.00 86 LYS A N 1
ATOM 697 C CA . LYS A 1 86 ? -22.751 0.258 33.476 1.00 96.00 86 LYS A CA 1
ATOM 698 C C . LYS A 1 86 ? -23.820 1.215 33.992 1.00 96.00 86 LYS A C 1
ATOM 700 O O . LYS A 1 86 ? -24.902 1.316 33.417 1.00 96.00 86 LYS A O 1
ATOM 705 N N . ASN A 1 87 ? -23.539 1.938 35.073 1.00 96.94 87 ASN A N 1
ATOM 706 C CA . ASN A 1 87 ? -24.518 2.851 35.660 1.00 96.94 87 ASN A CA 1
ATOM 707 C C . ASN A 1 87 ? -24.764 4.088 34.786 1.00 96.94 87 ASN A C 1
ATOM 709 O O . ASN A 1 87 ? -25.910 4.535 34.685 1.00 96.94 87 ASN A O 1
ATOM 713 N N . GLY A 1 88 ? -23.741 4.569 34.075 1.00 97.75 88 GLY A N 1
ATOM 714 C CA . GLY A 1 88 ? -23.900 5.589 33.041 1.00 97.75 88 GLY A CA 1
ATOM 715 C C . GLY A 1 88 ? -24.741 5.099 31.855 1.00 97.75 88 GLY A C 1
ATOM 716 O O . GLY A 1 88 ? -25.720 5.745 31.480 1.00 97.75 88 GLY A O 1
ATOM 717 N N . LEU A 1 89 ? -24.436 3.916 31.306 1.00 97.88 89 LEU A N 1
ATOM 718 C CA . LEU A 1 89 ? -25.164 3.328 30.170 1.00 97.88 89 LEU A CA 1
ATOM 719 C C . LEU A 1 89 ? -26.639 3.044 30.476 1.00 97.88 89 LEU A C 1
ATOM 721 O O . LEU A 1 89 ? -27.488 3.211 29.597 1.00 97.88 89 LEU A O 1
ATOM 725 N N . LYS A 1 90 ? -26.991 2.699 31.721 1.00 97.31 90 LYS A N 1
ATOM 726 C CA . LYS A 1 90 ? -28.399 2.577 32.151 1.00 97.31 90 LYS A CA 1
ATOM 727 C C . LYS A 1 90 ? -29.195 3.870 31.956 1.00 97.31 90 LYS A C 1
ATOM 729 O O . LYS A 1 90 ? -30.407 3.801 31.757 1.00 97.31 90 LYS A O 1
ATOM 734 N N . LYS A 1 91 ? -28.541 5.035 32.016 1.00 98.06 91 LYS A N 1
ATOM 735 C CA . LYS A 1 91 ? -29.168 6.344 31.779 1.00 98.06 91 LYS A CA 1
ATOM 736 C C . LYS A 1 91 ? -29.135 6.779 30.316 1.00 98.06 91 LYS A C 1
ATOM 738 O O . LYS A 1 91 ? -29.848 7.714 29.978 1.00 98.06 91 LYS A O 1
ATOM 743 N N . ALA A 1 92 ? -28.372 6.107 29.452 1.00 97.31 92 ALA A N 1
ATOM 744 C CA . ALA A 1 92 ? -28.355 6.396 28.022 1.00 97.31 92 ALA A CA 1
ATOM 745 C C . ALA A 1 92 ? -29.679 5.962 27.379 1.00 97.31 92 ALA A C 1
ATOM 747 O O . ALA A 1 92 ? -30.004 4.765 27.327 1.00 97.31 92 ALA A O 1
ATOM 748 N N . THR A 1 93 ? -30.450 6.950 26.916 1.00 93.00 93 THR A N 1
ATOM 749 C CA . THR A 1 93 ? -31.790 6.747 26.337 1.00 93.00 93 THR A CA 1
ATOM 750 C C . THR A 1 93 ? -31.832 6.914 24.824 1.00 93.00 93 THR A C 1
ATOM 752 O O . THR A 1 93 ? -32.782 6.460 24.183 1.00 93.00 93 THR A O 1
ATOM 755 N N . ARG A 1 94 ? -30.822 7.558 24.232 1.00 96.94 94 ARG A N 1
ATOM 756 C CA . ARG A 1 94 ? -30.801 7.860 22.801 1.00 96.94 94 ARG A CA 1
ATOM 757 C C . ARG A 1 94 ? -30.343 6.658 21.975 1.00 96.94 94 ARG A C 1
ATOM 759 O O . ARG A 1 94 ? -29.819 5.682 22.508 1.00 96.94 94 ARG A O 1
ATOM 766 N N . LYS A 1 95 ? -30.562 6.718 20.656 1.00 97.25 95 LYS A N 1
ATOM 767 C CA . LYS A 1 95 ? -30.254 5.619 19.723 1.00 97.25 95 LYS A CA 1
ATOM 768 C C . LYS A 1 95 ? -28.758 5.294 19.683 1.00 97.25 95 LYS A C 1
ATOM 770 O O . LYS A 1 95 ? -28.393 4.121 19.663 1.00 97.25 95 LYS A O 1
ATOM 775 N N . PHE A 1 96 ? -27.921 6.326 19.642 1.00 98.19 96 PHE A N 1
ATOM 776 C CA . PHE A 1 96 ? -26.470 6.201 19.607 1.00 98.19 96 PHE A CA 1
ATOM 777 C C . PHE A 1 96 ? -25.875 6.544 20.964 1.00 98.19 96 PHE A C 1
ATOM 779 O O . PHE A 1 96 ? -26.389 7.418 21.666 1.00 98.19 96 PHE A O 1
ATOM 786 N N . CYS A 1 97 ? -24.761 5.899 21.293 1.00 98.38 97 CYS A N 1
ATOM 787 C CA . CYS A 1 97 ? -24.004 6.197 22.493 1.00 98.38 97 CYS A CA 1
ATOM 788 C C . CYS A 1 97 ? -22.518 6.354 22.170 1.00 98.38 97 CYS A C 1
ATOM 790 O O . CYS A 1 97 ? -21.937 5.510 21.487 1.00 98.38 97 CYS A O 1
ATOM 792 N N . LEU A 1 98 ? -21.912 7.414 22.706 1.00 98.44 98 LEU A N 1
ATOM 793 C CA . LEU A 1 98 ? -20.467 7.567 22.832 1.00 98.44 98 LEU A CA 1
ATOM 794 C C . LEU A 1 98 ? -20.085 7.324 24.295 1.00 98.44 98 LEU A C 1
ATOM 796 O O . LEU A 1 98 ? -20.396 8.140 25.159 1.00 98.44 98 LEU A O 1
ATOM 800 N N . LYS A 1 99 ? -19.410 6.214 24.588 1.00 97.94 99 LYS A N 1
ATOM 801 C CA . LYS A 1 99 ? -18.696 6.043 25.857 1.00 97.94 99 LYS A CA 1
ATOM 802 C C . LYS A 1 99 ? -17.385 6.812 25.762 1.00 97.94 99 LYS A C 1
ATOM 804 O O . LYS A 1 99 ? -16.659 6.655 24.784 1.00 97.94 99 LYS A O 1
ATOM 809 N N . PHE A 1 100 ? -17.074 7.609 26.774 1.00 97.19 100 PHE A N 1
ATOM 810 C CA . PHE A 1 100 ? -15.919 8.498 26.804 1.00 97.19 100 PHE A CA 1
ATOM 811 C C . PHE A 1 100 ? -15.312 8.531 28.212 1.00 97.19 100 PHE A C 1
ATOM 813 O O . PHE A 1 100 ? -16.043 8.466 29.196 1.00 97.19 100 PHE A O 1
ATOM 820 N N . ARG A 1 101 ? -13.986 8.633 28.333 1.00 94.62 101 ARG A N 1
ATOM 821 C CA . ARG A 1 101 ? -13.335 8.871 29.632 1.00 94.62 101 ARG A CA 1
ATOM 822 C C . ARG A 1 101 ? -13.281 10.364 29.968 1.00 94.62 101 ARG A C 1
ATOM 824 O O . ARG A 1 101 ? -13.172 11.197 29.067 1.00 94.62 101 ARG A O 1
ATOM 831 N N . THR A 1 102 ? -13.304 10.699 31.259 1.00 95.25 102 THR A N 1
ATOM 832 C CA . THR A 1 102 ? -13.238 12.082 31.776 1.00 95.25 102 THR A CA 1
ATOM 833 C C . THR A 1 102 ? -11.965 12.840 31.390 1.00 95.25 102 THR A C 1
ATOM 835 O O . THR A 1 102 ? -11.958 14.071 31.444 1.00 95.25 102 THR A O 1
ATOM 838 N N . ASP A 1 103 ? -10.895 12.137 31.009 1.00 94.31 103 ASP A N 1
ATOM 839 C CA . ASP A 1 103 ? -9.596 12.711 30.648 1.00 94.31 103 ASP A CA 1
ATOM 840 C C . ASP A 1 103 ? -9.356 12.869 29.138 1.00 94.31 103 ASP A C 1
ATOM 842 O O . ASP A 1 103 ? -8.299 13.354 28.724 1.00 94.31 103 ASP A O 1
ATOM 846 N N . LEU A 1 104 ? -10.326 12.486 28.304 1.00 95.25 104 LEU A N 1
ATOM 847 C CA . LEU A 1 104 ? -10.202 12.565 26.850 1.00 95.25 104 LEU A CA 1
ATOM 848 C C . LEU A 1 104 ? -10.673 13.913 26.306 1.00 95.25 104 LEU A C 1
ATOM 850 O O . LEU A 1 104 ? -11.596 14.533 26.831 1.00 95.25 104 LEU A O 1
ATOM 854 N N . LEU A 1 105 ? -10.067 14.348 25.206 1.00 95.62 105 LEU A N 1
ATOM 855 C CA . LEU A 1 105 ? -10.446 15.547 24.467 1.00 95.62 105 LEU A CA 1
ATOM 856 C C . LEU A 1 105 ? -10.781 15.180 23.022 1.00 95.62 105 LEU A C 1
ATOM 858 O O . LEU A 1 105 ? -10.027 14.447 22.381 1.00 95.62 105 LEU A O 1
ATOM 862 N N . LEU A 1 106 ? -11.907 15.693 22.523 1.00 96.25 106 LEU A N 1
ATOM 863 C CA . LEU A 1 106 ? -12.362 15.501 21.149 1.00 96.25 106 LEU A CA 1
ATOM 864 C C . LEU A 1 106 ? -11.955 16.695 20.277 1.00 96.25 106 LEU A C 1
ATOM 866 O O . LEU A 1 106 ? -12.464 17.801 20.459 1.00 96.25 106 LEU A O 1
ATOM 870 N N . ASP A 1 107 ? -11.063 16.461 19.318 1.00 94.88 107 ASP A N 1
ATOM 871 C CA . ASP A 1 107 ? -10.621 17.463 18.344 1.00 94.88 107 ASP A CA 1
ATOM 872 C C . ASP A 1 107 ? -11.482 17.444 17.059 1.00 94.88 107 ASP A C 1
ATOM 874 O O . ASP A 1 107 ? -11.542 18.445 16.339 1.00 94.88 107 ASP A O 1
ATOM 878 N N . SER A 1 108 ? -12.156 16.323 16.754 1.00 93.31 108 SER A N 1
ATOM 879 C CA . SER A 1 108 ? -12.947 16.142 15.527 1.00 93.31 108 SER A CA 1
ATOM 880 C C . SER A 1 108 ? -14.038 15.069 15.648 1.00 93.31 108 SER A C 1
ATOM 882 O O . SER A 1 108 ? -13.812 14.023 16.242 1.00 93.31 108 SER A O 1
ATOM 884 N N . SER A 1 109 ? -15.200 15.276 15.015 1.00 93.25 109 SER A N 1
ATOM 885 C CA . SER A 1 109 ? -16.278 14.275 14.895 1.00 93.25 109 SER A CA 1
ATOM 886 C C . SER A 1 109 ? -16.230 13.466 13.588 1.00 93.25 109 SER A C 1
ATOM 888 O O . SER A 1 109 ? -17.134 12.678 13.311 1.00 93.25 109 SER A O 1
ATOM 890 N N . GLU A 1 110 ? -15.169 13.620 12.786 1.00 93.50 110 GLU A N 1
ATOM 891 C CA . GLU A 1 110 ? -14.995 12.942 11.490 1.00 93.50 110 GLU A CA 1
ATOM 892 C C . GLU A 1 110 ? -15.010 11.413 11.585 1.00 93.50 110 GLU A C 1
ATOM 894 O O . GLU A 1 110 ? -15.300 10.744 10.597 1.00 93.50 110 GLU A O 1
ATOM 899 N N . PHE A 1 111 ? -14.743 10.849 12.765 1.00 95.06 111 PHE A N 1
ATOM 900 C CA . PHE A 1 111 ? -14.784 9.406 12.997 1.00 95.06 111 PHE A CA 1
ATOM 901 C C . PHE A 1 111 ? -16.150 8.787 12.672 1.00 95.06 111 PHE A C 1
ATOM 903 O O . PHE A 1 111 ? -16.226 7.625 12.277 1.00 95.06 111 PHE A O 1
ATOM 910 N N . LEU A 1 112 ? -17.228 9.574 12.772 1.00 95.38 112 LEU A N 1
ATOM 911 C CA . LEU A 1 112 ? -18.587 9.138 12.460 1.00 95.38 112 LEU A CA 1
ATOM 912 C C . LEU A 1 112 ? -18.748 8.670 11.008 1.00 95.38 112 LEU A C 1
ATOM 914 O O . LEU A 1 112 ? -19.574 7.799 10.744 1.00 95.38 112 LEU A O 1
ATOM 918 N N . LYS A 1 113 ? -17.931 9.171 10.068 1.00 94.56 113 LYS A N 1
ATOM 919 C CA . LYS A 1 113 ? -18.001 8.752 8.657 1.00 94.56 113 LYS A CA 1
ATOM 920 C C . LYS A 1 113 ? -17.623 7.289 8.435 1.00 94.56 113 LYS A C 1
ATOM 922 O O . LYS A 1 113 ? -17.994 6.734 7.408 1.00 94.56 113 LYS A O 1
ATOM 927 N N . TYR A 1 114 ? -16.907 6.677 9.381 1.00 95.56 114 TYR A N 1
ATOM 928 C CA . TYR A 1 114 ? -16.478 5.282 9.287 1.00 95.56 114 TYR A CA 1
ATOM 929 C C . TYR A 1 114 ? -17.554 4.286 9.711 1.00 95.56 114 TYR A C 1
ATOM 931 O O . TYR A 1 114 ? -17.376 3.099 9.451 1.00 95.56 114 TYR A O 1
ATOM 939 N N . PHE A 1 115 ? -18.652 4.738 10.334 1.00 96.12 115 PHE A N 1
ATOM 940 C CA . PHE A 1 115 ? -19.691 3.861 10.876 1.00 96.12 115 PHE A CA 1
ATOM 941 C C . PHE A 1 115 ? -20.189 2.875 9.807 1.00 96.12 115 PHE A C 1
ATOM 943 O O . PHE A 1 115 ? -20.010 1.670 9.948 1.00 96.12 115 PHE A O 1
ATOM 950 N N . ASP A 1 116 ? -20.646 3.366 8.659 1.00 94.81 116 ASP A N 1
ATOM 951 C CA . ASP A 1 116 ? -21.215 2.508 7.613 1.00 94.81 116 ASP A CA 1
ATOM 952 C C . ASP A 1 116 ? -20.194 1.992 6.573 1.00 94.81 116 ASP A C 1
ATOM 954 O O . ASP A 1 116 ? -20.583 1.405 5.561 1.00 94.81 116 ASP A O 1
ATOM 958 N N . CYS A 1 117 ? -18.885 2.209 6.767 1.00 92.25 117 CYS A N 1
ATOM 959 C CA . CYS A 1 117 ? -17.866 1.882 5.752 1.00 92.25 117 CYS A CA 1
ATOM 960 C C . CYS A 1 117 ? -17.624 0.377 5.561 1.00 92.25 117 CYS A C 1
ATOM 962 O O . CYS A 1 117 ? -17.065 -0.027 4.542 1.00 92.25 117 CYS A O 1
ATOM 964 N N . PHE A 1 118 ? -18.038 -0.447 6.524 1.00 94.88 118 PHE A N 1
ATOM 965 C CA . PHE A 1 118 ? -17.740 -1.878 6.572 1.00 94.88 118 PHE A CA 1
ATOM 966 C C . PHE A 1 118 ? -19.031 -2.679 6.789 1.00 94.88 118 PHE A C 1
ATOM 968 O O . PHE A 1 118 ? -19.272 -3.139 7.905 1.00 94.88 118 PHE A O 1
ATOM 975 N N . PRO A 1 119 ? -19.905 -2.814 5.774 1.00 93.69 119 PRO A N 1
ATOM 976 C CA . PRO A 1 119 ? -21.212 -3.455 5.939 1.00 93.69 119 PRO A CA 1
ATOM 977 C C . PRO A 1 119 ? -21.163 -4.985 5.983 1.00 93.69 119 PRO A C 1
ATOM 979 O O . PRO A 1 119 ? -21.967 -5.603 6.682 1.00 93.69 119 PRO A O 1
ATOM 982 N N . GLU A 1 120 ? -20.229 -5.609 5.264 1.00 95.56 120 GLU A N 1
ATOM 983 C CA . GLU A 1 120 ? -20.167 -7.067 5.151 1.00 95.56 120 GLU A CA 1
ATOM 984 C C . GLU A 1 120 ? -19.659 -7.689 6.453 1.00 95.56 120 GLU A C 1
ATOM 986 O O . GLU A 1 120 ? -18.804 -7.139 7.158 1.00 95.56 120 GLU A O 1
ATOM 991 N N . ARG A 1 121 ? -20.208 -8.843 6.823 1.00 94.88 121 ARG A N 1
ATOM 992 C CA . ARG A 1 121 ? -19.925 -9.510 8.099 1.00 94.88 121 ARG A CA 1
ATOM 993 C C . ARG A 1 121 ? -19.893 -11.010 7.905 1.00 94.88 121 ARG A C 1
ATOM 995 O O . ARG A 1 121 ? -20.657 -11.564 7.124 1.00 94.88 121 ARG A O 1
ATOM 1002 N N . ASN A 1 122 ? -19.034 -11.663 8.669 1.00 92.69 122 ASN A N 1
ATOM 1003 C CA . ASN A 1 122 ? -19.071 -13.102 8.831 1.00 92.69 122 ASN A CA 1
ATOM 1004 C C . ASN A 1 122 ? -20.162 -13.473 9.848 1.00 92.69 122 ASN A C 1
ATOM 1006 O O . ASN A 1 122 ? -20.336 -12.792 10.858 1.00 92.69 122 ASN A O 1
ATOM 1010 N N . GLU A 1 123 ? -20.900 -14.548 9.585 1.00 90.69 123 GLU A N 1
ATOM 1011 C CA . GLU A 1 123 ? -21.995 -14.997 10.453 1.00 90.69 123 GLU A CA 1
ATOM 1012 C C . GLU A 1 123 ? -21.500 -15.627 11.771 1.00 90.69 123 GLU A C 1
ATOM 1014 O O . GLU A 1 123 ? -22.228 -15.660 12.763 1.00 90.69 123 GLU A O 1
ATOM 1019 N N . HIS A 1 124 ? -20.248 -16.087 11.835 1.00 91.06 124 HIS A N 1
ATOM 1020 C CA . HIS A 1 124 ? -19.638 -16.574 13.071 1.00 91.06 124 HIS A CA 1
ATOM 1021 C C . HIS A 1 124 ? -19.187 -15.423 13.967 1.00 91.06 124 HIS A C 1
ATOM 1023 O O . HIS A 1 124 ? -18.566 -14.475 13.509 1.00 91.06 124 HIS A O 1
ATOM 1029 N N . TYR A 1 125 ? -19.448 -15.519 15.272 1.00 92.81 125 TYR A N 1
ATOM 1030 C CA . TYR A 1 125 ? -19.069 -14.491 16.252 1.00 92.81 125 TYR A CA 1
ATOM 1031 C C . TYR A 1 125 ? -19.665 -13.105 15.968 1.00 92.81 125 TYR A C 1
ATOM 1033 O O . TYR A 1 125 ? -19.109 -12.092 16.367 1.00 92.81 125 TYR A O 1
ATOM 1041 N N . LYS A 1 126 ? -20.802 -13.044 15.277 1.00 95.75 126 LYS A N 1
ATOM 1042 C CA . LYS A 1 126 ? -21.570 -11.830 15.002 1.00 95.75 126 LYS A CA 1
ATOM 1043 C C . LYS A 1 126 ? -22.360 -11.420 16.257 1.00 95.75 126 LYS A C 1
ATOM 1045 O O . LYS A 1 126 ? -23.419 -11.983 16.506 1.00 95.75 126 LYS A O 1
ATOM 1050 N N . LEU A 1 127 ? -21.819 -10.523 17.087 1.00 96.69 127 LEU A N 1
ATOM 1051 C CA . LEU A 1 127 ? -22.384 -10.181 18.402 1.00 96.69 127 LEU A CA 1
ATOM 1052 C C . LEU A 1 127 ? -23.332 -8.979 18.356 1.00 96.69 127 LEU A C 1
ATOM 1054 O O . LEU A 1 127 ? -24.421 -9.041 18.915 1.00 96.69 127 LEU A O 1
ATOM 1058 N N . PHE A 1 128 ? -22.904 -7.894 17.716 1.00 97.31 128 PHE A N 1
ATOM 1059 C CA . PHE A 1 128 ? -23.632 -6.621 17.716 1.00 97.31 128 PHE A CA 1
ATOM 1060 C C . PHE A 1 128 ? -24.537 -6.470 16.493 1.00 97.31 128 PHE A C 1
ATOM 1062 O O . PHE A 1 128 ? -24.292 -7.086 15.452 1.00 97.31 128 PHE A O 1
ATOM 1069 N N . ASP A 1 129 ? -25.549 -5.614 16.566 1.00 96.12 129 ASP A N 1
ATOM 1070 C CA . ASP A 1 129 ? -26.349 -5.254 15.393 1.00 96.12 129 ASP A CA 1
ATOM 1071 C C . ASP A 1 129 ? -25.494 -4.474 14.389 1.00 96.12 129 ASP A C 1
ATOM 1073 O O . ASP A 1 129 ? -25.526 -4.754 13.185 1.00 96.12 129 ASP A O 1
ATOM 1077 N N . HIS A 1 130 ? -24.639 -3.581 14.890 1.00 96.69 130 HIS A N 1
ATOM 1078 C CA . HIS A 1 130 ? -23.676 -2.830 14.099 1.00 96.69 130 HIS A CA 1
ATOM 1079 C C . HIS A 1 130 ? -22.268 -2.885 14.714 1.00 96.69 130 HIS A C 1
ATOM 1081 O O . HIS A 1 130 ? -22.100 -3.088 15.912 1.00 96.69 130 HIS A O 1
ATOM 1087 N N . ARG A 1 131 ? -21.218 -2.706 13.898 1.00 97.88 131 ARG A N 1
ATOM 1088 C CA . ARG A 1 131 ? -19.853 -2.602 14.434 1.00 97.88 131 ARG A CA 1
ATOM 1089 C C . ARG A 1 131 ? -19.712 -1.364 15.326 1.00 97.88 131 ARG A C 1
ATOM 1091 O O . ARG A 1 131 ? -20.210 -0.291 14.985 1.00 97.88 131 ARG A O 1
ATOM 1098 N N . ILE A 1 132 ? -18.995 -1.512 16.433 1.00 98.44 132 ILE A N 1
ATOM 1099 C CA . ILE A 1 132 ? -18.656 -0.423 17.349 1.00 98.44 132 ILE A CA 1
ATOM 1100 C C . ILE A 1 132 ? -17.346 0.228 16.887 1.00 98.44 132 ILE A C 1
ATOM 1102 O O . ILE A 1 132 ? -16.354 -0.459 16.642 1.00 98.44 132 ILE A O 1
ATOM 1106 N N . LEU A 1 133 ? -17.323 1.554 16.767 1.00 98.44 133 LEU A N 1
ATOM 1107 C CA . LEU A 1 133 ? -16.091 2.303 16.515 1.00 98.44 133 LEU A CA 1
ATOM 1108 C C . LEU A 1 133 ? -15.279 2.375 17.807 1.00 98.44 133 LEU A C 1
ATOM 1110 O O . LEU A 1 133 ? -15.833 2.699 18.861 1.00 98.44 133 LEU A O 1
ATOM 1114 N N . ILE A 1 134 ? -13.987 2.074 17.716 1.00 97.00 134 ILE A N 1
ATOM 1115 C CA . ILE A 1 134 ? -13.112 1.910 18.878 1.00 97.00 134 ILE A CA 1
ATOM 1116 C C . ILE A 1 134 ? -11.695 2.421 18.563 1.00 97.00 134 ILE A C 1
ATOM 1118 O O . ILE A 1 134 ? -11.293 2.408 17.392 1.00 97.00 134 ILE A O 1
ATOM 1122 N N . PRO A 1 135 ? -10.918 2.878 19.559 1.00 93.44 135 PRO A N 1
ATOM 1123 C CA . PRO A 1 135 ? -9.544 3.291 19.331 1.00 93.44 135 PRO A CA 1
ATOM 1124 C C . PRO A 1 135 ? -8.632 2.123 18.975 1.00 93.44 135 PRO A C 1
ATOM 1126 O O . PRO A 1 135 ? -8.703 1.046 19.566 1.00 93.44 135 PRO A O 1
ATOM 1129 N N . SER A 1 136 ? -7.688 2.378 18.076 1.00 90.81 136 SER A N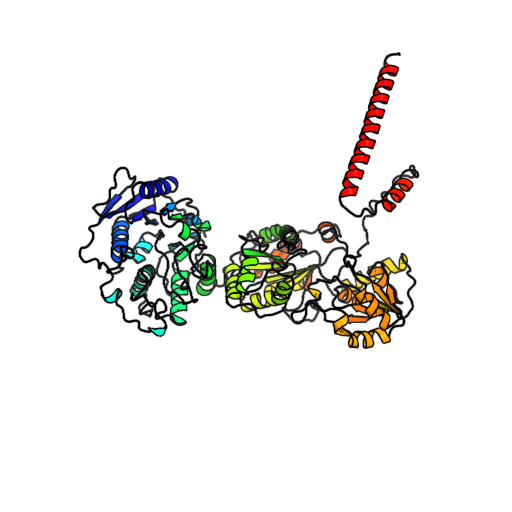 1
ATOM 1130 C CA . SER A 1 136 ? -6.537 1.502 17.859 1.00 90.81 136 SER A CA 1
ATOM 1131 C C . SER A 1 136 ? -5.524 1.589 19.003 1.00 90.81 136 SER A C 1
ATOM 1133 O O . SER A 1 136 ? -4.865 0.601 19.327 1.00 90.81 136 SER A O 1
ATOM 1135 N N . ASN A 1 137 ? -5.370 2.765 19.628 1.00 83.69 137 ASN A N 1
ATOM 1136 C CA . ASN A 1 137 ? -4.447 2.929 20.748 1.00 83.69 137 ASN A CA 1
ATOM 1137 C C . ASN A 1 137 ? -4.875 2.040 21.920 1.00 83.69 137 ASN A C 1
ATOM 1139 O O . ASN A 1 137 ? -6.055 1.954 22.255 1.00 83.69 137 ASN A O 1
ATOM 1143 N N . CYS A 1 138 ? -3.898 1.353 22.510 1.00 81.38 138 CYS A N 1
ATOM 1144 C CA . CYS A 1 138 ? -4.090 0.347 23.555 1.00 81.38 138 CYS A CA 1
ATOM 1145 C C . CYS A 1 138 ? -4.910 -0.894 23.139 1.00 81.38 138 CYS A C 1
ATOM 1147 O O . CYS A 1 138 ? -5.078 -1.786 23.959 1.00 81.38 138 CYS A O 1
ATOM 1149 N N . SER A 1 139 ? -5.372 -1.025 21.890 1.00 90.06 139 SER A N 1
ATOM 1150 C CA . SER A 1 139 ? -6.012 -2.252 21.391 1.00 90.06 139 SER A CA 1
ATOM 1151 C C . SER A 1 139 ? -4.956 -3.270 20.956 1.00 90.06 139 SER A C 1
ATOM 1153 O O . SER A 1 139 ? -4.626 -3.367 19.779 1.00 90.06 139 SER A O 1
ATOM 1155 N N . ASN A 1 140 ? -4.350 -3.995 21.892 1.00 85.88 140 ASN A N 1
ATOM 1156 C CA . ASN A 1 140 ? -3.162 -4.804 21.604 1.00 85.88 140 ASN A CA 1
ATOM 1157 C C . ASN A 1 140 ? -3.469 -6.036 20.728 1.00 85.88 140 ASN A C 1
ATOM 1159 O O . ASN A 1 140 ? -4.378 -6.811 21.015 1.00 85.88 140 ASN A O 1
ATOM 1163 N N . SER A 1 141 ? -2.666 -6.251 19.681 1.00 86.25 141 SER A N 1
ATOM 1164 C CA . SER A 1 141 ? -2.619 -7.506 18.912 1.00 86.25 141 SER A CA 1
ATOM 1165 C C . SER A 1 141 ? -1.428 -8.380 19.317 1.00 86.25 141 SER A C 1
ATOM 1167 O O . SER A 1 141 ? -1.508 -9.607 19.238 1.00 86.25 141 SER A O 1
ATOM 1169 N N . PHE A 1 142 ? -0.352 -7.764 19.823 1.00 81.81 142 PHE A N 1
ATOM 1170 C CA . PHE A 1 142 ? 0.818 -8.443 20.369 1.00 81.81 142 PHE A CA 1
ATOM 1171 C C . PHE A 1 142 ? 1.329 -7.781 21.655 1.00 81.81 142 PHE A C 1
ATOM 1173 O O . PHE A 1 142 ? 1.099 -6.598 21.894 1.00 81.81 142 PHE A O 1
ATOM 1180 N N . SER A 1 143 ? 2.059 -8.534 22.481 1.00 72.06 143 SER A N 1
ATOM 1181 C CA . SER A 1 143 ? 2.750 -7.989 23.653 1.00 72.06 143 SER A CA 1
ATOM 1182 C C . SER A 1 143 ? 4.011 -7.209 23.265 1.00 72.06 143 SER A C 1
ATOM 1184 O O . SER A 1 143 ? 4.675 -7.528 22.276 1.00 72.06 143 SER A O 1
ATOM 1186 N N . ASN A 1 144 ? 4.367 -6.213 24.084 1.00 60.41 144 ASN A N 1
ATOM 1187 C CA . ASN A 1 144 ? 5.342 -5.169 23.744 1.00 60.41 144 ASN A CA 1
ATOM 1188 C C . ASN A 1 144 ? 6.739 -5.669 23.360 1.00 60.41 144 ASN A C 1
ATOM 1190 O O . ASN A 1 144 ? 7.425 -4.933 22.664 1.00 60.41 144 ASN A O 1
ATOM 1194 N N . ASN A 1 145 ? 7.157 -6.873 23.773 1.00 54.78 145 ASN A N 1
ATOM 1195 C CA . ASN A 1 145 ? 8.571 -7.259 23.724 1.00 54.78 145 ASN A CA 1
ATOM 1196 C C . ASN A 1 145 ? 8.898 -8.473 22.825 1.00 54.78 145 ASN A C 1
ATOM 1198 O O . ASN A 1 145 ? 10.062 -8.636 22.474 1.00 54.78 145 ASN A O 1
ATOM 1202 N N . ILE A 1 146 ? 7.952 -9.376 22.497 1.00 60.22 146 ILE A N 1
ATOM 1203 C CA . ILE A 1 146 ? 8.302 -10.683 21.869 1.00 60.22 146 ILE A CA 1
ATOM 1204 C C . ILE A 1 146 ? 7.237 -11.214 20.863 1.00 60.22 146 ILE A C 1
ATOM 1206 O O . ILE A 1 146 ? 7.136 -12.410 20.623 1.00 60.22 146 ILE A O 1
ATOM 1210 N N . LEU A 1 147 ? 6.427 -10.358 20.217 1.00 67.19 147 LEU A N 1
ATOM 1211 C CA . LEU A 1 147 ? 5.396 -10.799 19.241 1.00 67.19 147 LEU A CA 1
ATOM 1212 C C . LEU A 1 147 ? 4.455 -11.897 19.800 1.00 67.19 147 LEU A C 1
ATOM 1214 O O . LEU A 1 147 ? 4.017 -12.786 19.066 1.00 67.19 147 LEU A O 1
ATOM 1218 N N . HIS A 1 148 ? 4.118 -11.858 21.096 1.00 78.25 148 HIS A N 1
ATOM 1219 C CA . HIS A 1 148 ? 3.135 -12.797 21.651 1.00 78.25 148 HIS A CA 1
ATOM 1220 C C . HIS A 1 148 ? 1.721 -12.325 21.368 1.00 78.25 148 HIS A C 1
ATOM 1222 O O . HIS A 1 148 ? 1.414 -11.198 21.749 1.00 78.25 148 HIS A O 1
ATOM 1228 N N . PRO A 1 149 ? 0.864 -13.153 20.750 1.00 85.56 149 PRO A N 1
ATOM 1229 C CA . PRO A 1 149 ? -0.504 -12.768 20.442 1.00 85.56 149 PRO A CA 1
ATOM 1230 C C . PRO A 1 149 ? -1.282 -12.365 21.694 1.00 85.56 149 PRO A C 1
ATOM 1232 O O . PRO A 1 149 ? -1.267 -13.075 22.700 1.00 85.56 149 PRO A O 1
ATOM 1235 N N . VAL A 1 150 ? -1.999 -11.248 21.604 1.00 87.94 150 VAL A N 1
ATOM 1236 C CA . VAL A 1 150 ? -2.966 -10.814 22.614 1.00 87.94 150 VAL A CA 1
ATOM 1237 C C . VAL A 1 150 ? -4.353 -10.891 21.984 1.00 87.94 150 VAL A C 1
ATOM 1239 O O . VAL A 1 150 ? 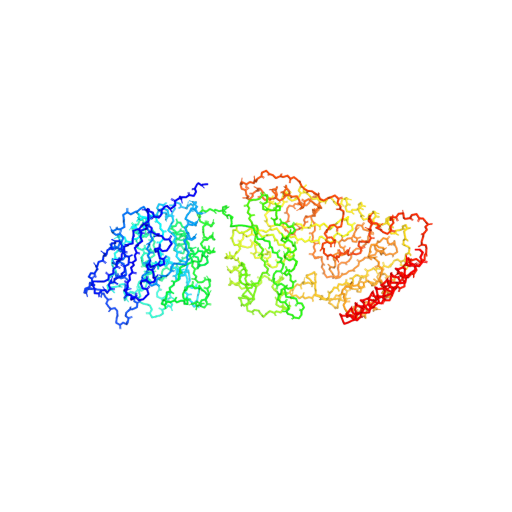-4.645 -10.236 20.988 1.00 87.94 150 VAL A O 1
ATOM 1242 N N . LEU A 1 151 ? -5.190 -11.770 22.529 1.00 92.50 151 LEU A N 1
ATOM 1243 C CA . LEU A 1 151 ? -6.497 -12.108 21.966 1.00 92.50 151 LEU A CA 1
ATOM 1244 C C . LEU A 1 151 ? -7.591 -11.288 22.658 1.00 92.50 151 LEU A C 1
ATOM 1246 O O . LEU A 1 151 ? -7.464 -10.980 23.839 1.00 92.50 151 LEU A O 1
ATOM 1250 N N . PHE A 1 152 ? -8.676 -10.975 21.950 1.00 94.38 152 PHE A N 1
ATOM 1251 C CA . PHE A 1 152 ? -9.858 -10.281 22.476 1.00 94.38 152 PHE A CA 1
ATOM 1252 C C . PHE A 1 152 ? -9.541 -8.982 23.231 1.00 94.38 152 PHE A C 1
ATOM 1254 O O . PHE A 1 152 ? -10.187 -8.710 24.228 1.00 94.38 152 PHE A O 1
ATOM 1261 N N . TYR A 1 153 ? -8.571 -8.178 22.788 1.00 92.50 153 TYR A N 1
ATOM 1262 C CA . TYR A 1 153 ? -8.139 -6.965 23.500 1.00 92.50 153 TYR A CA 1
ATOM 1263 C C . TYR A 1 153 ? -8.441 -5.689 22.696 1.00 92.50 153 TYR A C 1
ATOM 1265 O O . TYR A 1 153 ? -7.538 -5.103 22.097 1.00 92.50 153 TYR A O 1
ATOM 1273 N N . PRO A 1 154 ? -9.706 -5.251 22.621 1.00 94.19 154 PRO A N 1
ATOM 1274 C CA . PRO A 1 154 ? -10.036 -3.923 22.135 1.00 94.19 154 PRO A CA 1
ATOM 1275 C C . PRO A 1 154 ? -10.099 -2.918 23.302 1.00 94.19 154 PRO A C 1
ATOM 1277 O O . PRO A 1 154 ? -10.762 -3.170 24.307 1.00 94.19 154 PRO A O 1
ATOM 1280 N N . SER A 1 155 ? -9.438 -1.767 23.164 1.00 91.25 155 SER A N 1
ATOM 1281 C CA . SER A 1 155 ? -9.423 -0.719 24.191 1.00 91.25 155 SER A CA 1
ATOM 1282 C C . SER A 1 155 ? -10.804 -0.110 24.396 1.00 91.25 155 SER A C 1
ATOM 1284 O O . SER A 1 155 ? -11.471 0.280 23.444 1.00 91.25 155 SER A O 1
ATOM 1286 N N . HIS A 1 156 ? -11.218 0.071 25.647 1.00 90.19 156 HIS A N 1
ATOM 1287 C CA . HIS A 1 156 ? -12.496 0.701 25.987 1.00 90.19 156 HIS A CA 1
ATOM 1288 C C . HIS A 1 156 ? -12.378 2.182 26.357 1.00 90.19 156 HIS A C 1
ATOM 1290 O O . HIS A 1 156 ? -13.304 2.723 26.965 1.00 90.19 156 HIS A O 1
ATOM 1296 N N . SER A 1 157 ? -11.270 2.862 26.036 1.00 91.00 157 SER A N 1
ATOM 1297 C CA . SER A 1 157 ? -11.086 4.276 26.409 1.00 91.00 157 SER A CA 1
ATOM 1298 C C . SER A 1 157 ? -12.204 5.174 25.856 1.00 91.00 157 SER A C 1
ATOM 1300 O O . SER A 1 157 ? -12.778 5.971 26.604 1.00 91.00 157 SER A O 1
ATOM 1302 N N . TRP A 1 158 ? -12.607 4.950 24.603 1.00 95.56 158 TRP A N 1
ATOM 1303 C CA . TRP A 1 158 ? -13.859 5.444 24.033 1.00 95.56 158 TRP A CA 1
ATOM 1304 C C . TRP A 1 158 ? -14.510 4.383 23.135 1.00 95.56 158 TRP A C 1
ATOM 1306 O O . TRP A 1 158 ? -13.821 3.541 22.570 1.00 95.56 158 TRP A O 1
ATOM 1316 N N . LEU A 1 159 ? -15.841 4.390 23.026 1.00 98.12 159 LEU A N 1
ATOM 1317 C CA . LEU A 1 159 ? -16.587 3.512 22.114 1.00 98.12 159 LEU A CA 1
ATOM 1318 C C . LEU A 1 159 ? -17.773 4.269 21.526 1.00 98.12 159 LEU A C 1
ATOM 1320 O O . LEU A 1 159 ? -18.492 4.934 22.270 1.00 98.12 159 LEU A O 1
ATOM 1324 N N . PHE A 1 160 ? -18.029 4.118 20.229 1.00 98.44 160 PHE A N 1
ATOM 1325 C CA . PHE A 1 160 ? -19.216 4.679 19.583 1.00 98.44 160 PHE A CA 1
ATOM 1326 C C . PHE A 1 160 ? -20.013 3.615 18.830 1.00 98.44 160 PHE A C 1
ATOM 1328 O O . PHE A 1 160 ? -19.466 2.881 18.010 1.00 98.44 160 PHE A O 1
ATOM 1335 N N . GLY A 1 161 ? -21.322 3.568 19.054 1.00 97.94 161 GLY A N 1
ATOM 1336 C CA . GLY A 1 161 ? -22.213 2.678 18.316 1.00 97.94 161 GLY A CA 1
ATOM 1337 C C . GLY A 1 161 ? -23.669 2.833 18.722 1.00 97.94 161 GLY A C 1
ATOM 1338 O O . GLY A 1 161 ? -24.058 3.846 19.313 1.00 97.94 161 GLY A O 1
ATOM 1339 N N . TYR A 1 162 ? -24.491 1.828 18.415 1.00 98.19 162 TYR A N 1
ATOM 1340 C CA . TYR A 1 162 ? -25.838 1.784 18.969 1.00 98.19 162 TYR A CA 1
ATOM 1341 C C . TYR A 1 162 ? -25.782 1.594 20.481 1.00 98.19 162 TYR A C 1
ATOM 1343 O O . TYR A 1 162 ? -25.012 0.789 21.002 1.00 98.19 162 TYR A O 1
ATOM 1351 N N . THR A 1 163 ? -26.646 2.311 21.194 1.00 98.38 163 THR A N 1
ATOM 1352 C CA . THR A 1 163 ? -26.757 2.190 22.651 1.00 98.38 163 THR A CA 1
ATOM 1353 C C . THR A 1 163 ? -27.081 0.754 23.067 1.00 98.38 163 THR A C 1
ATOM 1355 O O . THR A 1 163 ? -26.590 0.294 24.093 1.00 98.38 163 THR A O 1
ATOM 1358 N N . SER A 1 164 ? -27.864 0.021 22.267 1.00 98.06 164 SER A N 1
ATOM 1359 C CA . SER A 1 164 ? -28.143 -1.406 22.480 1.00 98.06 164 SER A CA 1
ATOM 1360 C C . SER A 1 164 ? -26.883 -2.272 22.408 1.00 98.06 164 SER A C 1
ATOM 1362 O O . SER A 1 164 ? -26.694 -3.124 23.271 1.00 98.06 164 SER A O 1
ATOM 1364 N N . ASP A 1 165 ? -25.995 -2.021 21.446 1.00 98.06 165 ASP A N 1
ATOM 1365 C CA . ASP A 1 165 ? -24.757 -2.790 21.264 1.00 98.06 165 ASP A CA 1
ATOM 1366 C C . ASP A 1 165 ? -23.766 -2.546 22.410 1.00 98.06 165 ASP A C 1
ATOM 1368 O O . ASP A 1 165 ? -23.187 -3.488 22.955 1.00 98.06 165 ASP A O 1
ATOM 1372 N N . LEU A 1 166 ? -23.627 -1.292 22.858 1.00 98.25 166 LEU A N 1
ATOM 1373 C CA . LEU A 1 166 ? -22.790 -0.970 24.020 1.00 98.25 166 LEU A CA 1
ATOM 1374 C C . LEU A 1 166 ? -23.340 -1.610 25.307 1.00 98.25 166 LEU A C 1
ATOM 1376 O O . LEU A 1 166 ? -22.562 -2.062 26.148 1.00 98.25 166 LEU A O 1
ATOM 1380 N N . LYS A 1 167 ? -24.668 -1.709 25.451 1.00 97.69 167 LYS A N 1
ATOM 1381 C CA . LYS A 1 167 ? -25.301 -2.431 26.567 1.00 97.69 167 LYS A CA 1
ATOM 1382 C C . LYS A 1 167 ? -25.030 -3.934 26.502 1.00 97.69 167 LYS A C 1
ATOM 1384 O O . LYS A 1 167 ? -24.643 -4.508 27.516 1.00 97.69 167 LYS A O 1
ATOM 1389 N N . ILE A 1 168 ? -25.113 -4.558 25.321 1.00 97.06 168 ILE A N 1
ATOM 1390 C CA . ILE A 1 168 ? -24.716 -5.969 25.125 1.00 97.06 168 ILE A CA 1
ATOM 1391 C C . ILE A 1 168 ? -23.270 -6.197 25.583 1.00 97.06 168 ILE A C 1
ATOM 1393 O O . ILE A 1 168 ? -22.972 -7.235 26.184 1.00 97.06 168 ILE A O 1
ATOM 1397 N N . TYR A 1 169 ? -22.381 -5.232 25.329 1.00 96.31 169 TYR A N 1
ATOM 1398 C CA . TYR A 1 169 ? -20.974 -5.315 25.706 1.00 96.31 169 TYR A CA 1
ATOM 1399 C C . TYR A 1 169 ? -20.755 -5.259 27.232 1.00 96.31 169 TYR A C 1
ATOM 1401 O O . TYR A 1 169 ? -20.054 -6.119 27.773 1.00 96.31 169 TYR A O 1
ATOM 1409 N N . PHE A 1 170 ? -21.396 -4.324 27.947 1.00 96.12 170 PHE A N 1
ATOM 1410 C CA . PHE A 1 170 ? -21.089 -4.045 29.361 1.00 96.12 170 PHE A CA 1
ATOM 1411 C C . PHE A 1 170 ? -22.129 -4.508 30.402 1.00 96.12 170 PHE A C 1
ATOM 1413 O O . PHE A 1 170 ? -21.728 -4.928 31.490 1.00 96.12 170 PHE A O 1
ATOM 1420 N N . ASP A 1 171 ? -23.438 -4.446 30.127 1.00 93.62 171 ASP A N 1
ATOM 1421 C CA . ASP A 1 171 ? -24.485 -4.538 31.168 1.00 93.62 171 ASP A CA 1
ATOM 1422 C C . ASP A 1 171 ? -24.477 -5.878 31.921 1.00 93.62 171 ASP A C 1
ATOM 1424 O O . ASP A 1 171 ? -24.587 -5.910 33.149 1.00 93.62 171 ASP A O 1
ATOM 1428 N N . ASP A 1 172 ? -24.252 -6.980 31.210 1.00 92.62 172 ASP A N 1
ATOM 1429 C CA . ASP A 1 172 ? -24.216 -8.330 31.790 1.00 92.62 172 ASP A CA 1
ATOM 1430 C C . ASP A 1 172 ? -22.789 -8.844 32.025 1.00 92.62 172 ASP A C 1
ATOM 1432 O O . ASP A 1 172 ? -22.577 -10.032 32.273 1.00 92.62 172 ASP A O 1
ATOM 1436 N N . THR A 1 173 ? -21.779 -7.972 31.938 1.00 92.38 173 THR A N 1
ATOM 1437 C CA . THR A 1 173 ? -20.404 -8.341 32.294 1.00 92.38 173 THR A CA 1
ATOM 1438 C C . THR A 1 173 ? -20.284 -8.444 33.818 1.00 92.38 173 THR A C 1
ATOM 1440 O O . THR A 1 173 ? -20.614 -7.467 34.510 1.00 92.38 173 THR A O 1
ATOM 1443 N N . PRO A 1 174 ? -19.872 -9.612 34.358 1.00 89.88 174 PRO A N 1
ATOM 1444 C CA . PRO A 1 174 ? -19.692 -9.797 35.795 1.00 89.88 174 PRO A CA 1
ATOM 1445 C C . PRO A 1 174 ? -18.514 -8.982 36.324 1.00 89.88 174 PRO A C 1
ATOM 1447 O O . PRO A 1 174 ? -17.536 -8.763 35.607 1.00 89.88 174 PRO A O 1
ATOM 1450 N N . LEU A 1 175 ? -18.589 -8.586 37.593 1.00 88.25 175 LEU A N 1
ATOM 1451 C CA . LEU A 1 175 ? -17.417 -8.108 38.326 1.00 88.25 175 LEU A CA 1
ATOM 1452 C C . LEU A 1 175 ? -16.443 -9.280 38.527 1.00 88.25 175 LEU A C 1
ATOM 1454 O O . LEU A 1 175 ? -16.883 -10.416 38.697 1.00 88.25 175 LEU A O 1
ATOM 1458 N N . VAL A 1 176 ? -15.140 -9.014 38.476 1.00 86.38 176 VAL A N 1
ATOM 1459 C CA . VAL A 1 176 ? -14.109 -10.021 38.759 1.00 86.38 176 VAL A CA 1
ATOM 1460 C C . VAL A 1 176 ? -14.001 -10.282 40.261 1.00 86.38 176 VAL A C 1
ATOM 1462 O O . VAL A 1 176 ? -14.169 -9.360 41.064 1.00 86.38 176 VAL A O 1
ATOM 1465 N N . GLU A 1 177 ? -13.689 -11.524 40.624 1.00 83.69 177 GLU A N 1
ATOM 1466 C CA . GLU A 1 177 ? -13.460 -11.977 42.002 1.00 83.69 177 GLU A CA 1
ATOM 1467 C C . GLU A 1 177 ? -11.951 -12.068 42.317 1.00 83.69 177 GLU A C 1
ATOM 1469 O O . GLU A 1 177 ? -11.104 -11.770 41.473 1.00 83.69 177 GLU A O 1
ATOM 1474 N N . GLU A 1 178 ? -11.584 -12.446 43.548 1.00 76.94 178 GLU A N 1
ATOM 1475 C CA . GLU A 1 178 ? -10.181 -12.481 44.006 1.00 76.94 178 GLU A CA 1
ATOM 1476 C C . GLU A 1 178 ? -9.300 -13.445 43.202 1.00 76.94 178 GLU A C 1
ATOM 1478 O O . GLU A 1 178 ? -8.134 -13.143 42.932 1.00 76.94 178 GLU A O 1
ATOM 1483 N N . ASP A 1 179 ? -9.863 -14.573 42.764 1.00 80.94 179 ASP A N 1
ATOM 1484 C CA . ASP A 1 179 ? -9.165 -15.598 41.982 1.00 80.94 179 ASP A CA 1
ATOM 1485 C C . ASP A 1 179 ? -8.677 -15.086 40.615 1.00 80.94 179 ASP A C 1
ATOM 1487 O O . ASP A 1 179 ? -7.733 -15.634 40.042 1.00 80.94 179 ASP A O 1
ATOM 1491 N N . PHE A 1 180 ? -9.266 -13.995 40.118 1.00 84.44 180 PHE A N 1
ATOM 1492 C CA . PHE A 1 180 ? -8.844 -13.323 38.899 1.00 84.44 180 PHE A CA 1
ATOM 1493 C C . PHE A 1 180 ? -7.421 -12.779 39.009 1.00 84.44 180 PHE A C 1
ATOM 1495 O O . PHE A 1 180 ? -6.713 -12.785 38.006 1.00 84.44 180 PHE A O 1
ATOM 1502 N N . PHE A 1 181 ? -7.001 -12.307 40.189 1.00 81.62 181 PHE A N 1
ATOM 1503 C CA . PHE A 1 181 ? -5.737 -11.587 40.391 1.00 81.62 181 PHE A CA 1
ATOM 1504 C C . PHE A 1 181 ? -4.563 -12.473 40.838 1.00 81.62 181 PHE A C 1
ATOM 1506 O O . PHE A 1 181 ? -3.414 -12.034 40.754 1.00 81.62 181 PHE A O 1
ATOM 1513 N N . ASP A 1 182 ? -4.825 -13.702 41.286 1.00 84.44 182 ASP A N 1
ATOM 1514 C CA . ASP A 1 182 ? -3.812 -14.719 41.617 1.00 84.44 182 ASP A CA 1
ATOM 1515 C C . ASP A 1 182 ? -4.110 -16.030 40.872 1.00 84.44 182 ASP A C 1
ATOM 1517 O O . ASP A 1 182 ? -4.178 -17.119 41.443 1.00 84.44 182 ASP A O 1
ATOM 1521 N N . TYR A 1 183 ? -4.334 -15.912 39.563 1.00 86.69 183 TYR A N 1
ATOM 1522 C CA . TYR A 1 183 ? -4.737 -17.021 38.714 1.00 86.69 183 TYR A CA 1
ATOM 1523 C C . TYR A 1 183 ? -3.553 -17.927 38.360 1.00 86.69 183 TYR A C 1
ATOM 1525 O O . TYR A 1 183 ? -2.468 -17.480 37.974 1.00 86.69 183 TYR A O 1
ATOM 1533 N N . LYS A 1 184 ? -3.780 -19.242 38.414 1.00 89.12 184 LYS A N 1
ATOM 1534 C CA . LYS A 1 184 ? -2.820 -20.243 37.944 1.00 89.12 184 LYS A CA 1
ATOM 1535 C C . LYS A 1 184 ? -3.062 -20.538 36.463 1.00 89.12 184 LYS A C 1
ATOM 1537 O O . LYS A 1 184 ? -3.966 -21.298 36.135 1.00 89.12 184 LYS A O 1
ATOM 1542 N N . PHE A 1 185 ? -2.226 -19.968 35.594 1.00 89.88 185 PHE A N 1
ATOM 1543 C CA . PHE A 1 185 ? -2.314 -20.144 34.139 1.00 89.88 185 PHE A CA 1
ATOM 1544 C C . PHE A 1 185 ? -2.347 -21.612 33.706 1.00 89.88 185 PHE A C 1
ATOM 1546 O O . PHE A 1 185 ? -1.589 -22.437 34.227 1.00 89.88 185 PHE A O 1
ATOM 1553 N N . ASN A 1 186 ? -3.170 -21.909 32.698 1.00 90.06 186 ASN A N 1
ATOM 1554 C CA . ASN A 1 186 ? -3.234 -23.227 32.073 1.00 90.06 186 ASN A CA 1
ATOM 1555 C C . ASN A 1 186 ? -1.946 -23.561 31.307 1.00 90.06 186 ASN A C 1
ATOM 1557 O O . ASN A 1 186 ? -1.537 -24.722 31.283 1.00 90.06 186 ASN A O 1
ATOM 1561 N N . TYR A 1 187 ? -1.289 -22.543 30.739 1.00 89.31 187 TYR A N 1
ATOM 1562 C CA . TYR A 1 187 ? -0.017 -22.657 30.020 1.00 89.31 187 TYR A CA 1
ATOM 1563 C C . TYR A 1 187 ? 1.024 -21.678 30.596 1.00 89.31 187 TYR A C 1
ATOM 1565 O O . TYR A 1 187 ? 1.318 -20.647 29.985 1.00 89.31 187 TYR A O 1
ATOM 1573 N N . PRO A 1 188 ? 1.591 -21.943 31.791 1.00 86.62 188 PRO A N 1
ATOM 1574 C CA . PRO A 1 188 ? 2.526 -21.028 32.454 1.00 86.62 188 PRO A CA 1
ATOM 1575 C C . PRO A 1 188 ? 3.759 -20.676 31.613 1.00 86.62 188 PRO A C 1
ATOM 1577 O O . PRO A 1 188 ? 4.268 -19.566 31.711 1.00 86.62 188 PRO A O 1
ATOM 1580 N N . GLU A 1 189 ? 4.222 -21.589 30.758 1.00 85.38 189 GLU A N 1
ATOM 1581 C CA . GLU A 1 189 ? 5.335 -21.375 29.827 1.00 85.38 189 GLU A CA 1
ATOM 1582 C C . GLU A 1 189 ? 5.030 -20.336 28.740 1.00 85.38 189 GLU A C 1
ATOM 1584 O O . GLU A 1 189 ? 5.944 -19.763 28.149 1.00 85.38 189 GLU A O 1
ATOM 1589 N N . LYS A 1 190 ? 3.742 -20.083 28.486 1.00 83.94 190 LYS A N 1
ATOM 1590 C CA . LYS A 1 190 ? 3.255 -19.047 27.574 1.00 83.94 190 LYS A CA 1
ATOM 1591 C C . LYS A 1 190 ? 2.956 -17.727 28.284 1.00 83.94 190 LYS A C 1
ATOM 1593 O O . LYS A 1 190 ? 2.661 -16.741 27.605 1.00 83.94 190 LYS A O 1
ATOM 1598 N N . ASN A 1 191 ? 3.036 -17.684 29.618 1.00 75.94 191 ASN A N 1
ATOM 1599 C CA . ASN A 1 191 ? 2.946 -16.446 30.381 1.00 75.94 191 ASN A CA 1
ATOM 1600 C C . ASN A 1 191 ? 4.318 -15.771 30.460 1.00 75.94 191 ASN A C 1
ATOM 1602 O O . ASN A 1 191 ? 5.220 -16.206 31.171 1.00 75.94 191 ASN A O 1
ATOM 1606 N N . ILE A 1 192 ? 4.469 -14.689 29.709 1.00 63.44 192 ILE A N 1
ATOM 1607 C CA . ILE A 1 192 ? 5.781 -14.079 29.467 1.00 63.44 192 ILE A CA 1
ATOM 1608 C C . ILE A 1 192 ? 5.940 -12.765 30.222 1.00 63.44 192 ILE A C 1
ATOM 1610 O O . ILE A 1 192 ? 7.058 -12.334 30.507 1.00 63.44 192 ILE A O 1
ATOM 1614 N N . ILE A 1 193 ? 4.826 -12.186 30.669 1.00 68.56 193 ILE A N 1
ATOM 1615 C CA . ILE A 1 193 ? 4.842 -11.151 31.694 1.00 68.56 193 ILE A CA 1
ATOM 1616 C C . ILE A 1 193 ? 4.939 -11.884 33.034 1.00 68.56 193 ILE A C 1
ATOM 1618 O O . ILE A 1 193 ? 3.930 -12.205 33.648 1.00 68.56 193 ILE A O 1
ATOM 1622 N N . GLN A 1 194 ? 6.165 -12.179 33.479 1.00 63.09 194 GLN A N 1
ATOM 1623 C CA . GLN A 1 194 ? 6.417 -12.970 34.697 1.00 63.09 194 GLN A CA 1
ATOM 1624 C C . GLN A 1 194 ? 5.756 -12.386 35.959 1.00 63.09 194 GLN A C 1
ATOM 1626 O O . GLN A 1 194 ? 5.471 -13.121 36.901 1.00 63.09 194 GLN A O 1
ATOM 1631 N N . SER A 1 195 ? 5.505 -11.073 35.983 1.00 68.31 195 SER A N 1
ATOM 1632 C CA . SER A 1 195 ? 4.786 -10.389 37.061 1.00 68.31 195 SER A CA 1
ATOM 1633 C C . SER A 1 195 ? 3.260 -10.445 36.929 1.00 68.31 195 SER A C 1
ATOM 1635 O O . SER A 1 195 ? 2.567 -10.150 37.902 1.00 68.31 195 SER A O 1
ATOM 1637 N N . ASN A 1 196 ? 2.718 -10.805 35.760 1.00 74.31 196 ASN A N 1
ATOM 1638 C CA . ASN A 1 196 ? 1.280 -10.913 35.565 1.00 74.31 196 ASN A CA 1
ATOM 1639 C C . ASN A 1 196 ? 0.771 -12.215 36.183 1.00 74.31 196 ASN A C 1
ATOM 1641 O O . ASN A 1 196 ? 1.200 -13.304 35.806 1.00 74.31 196 ASN A O 1
ATOM 1645 N N . LYS A 1 197 ? -0.183 -12.075 37.099 1.00 82.50 197 LYS A N 1
ATOM 1646 C CA . LYS A 1 197 ? -0.941 -13.171 37.711 1.00 82.50 197 LYS A CA 1
ATOM 1647 C C . LYS A 1 197 ? -2.434 -13.097 37.391 1.00 82.50 197 LYS A C 1
ATOM 1649 O O . LYS A 1 197 ? -3.225 -13.850 37.948 1.00 82.50 197 LYS A O 1
ATOM 1654 N N . LYS A 1 198 ? -2.832 -12.170 36.517 1.00 85.81 198 LYS A N 1
ATOM 1655 C CA . LYS A 1 198 ? -4.233 -11.962 36.175 1.00 85.81 198 LYS A CA 1
ATOM 1656 C C . LYS A 1 198 ? -4.680 -13.001 35.166 1.00 85.81 198 LYS A C 1
ATOM 1658 O O . LYS A 1 198 ? -3.984 -13.215 34.174 1.00 85.81 198 LYS A O 1
ATOM 1663 N N . ARG A 1 199 ? -5.860 -13.587 35.379 1.00 88.06 199 ARG A N 1
ATOM 1664 C CA . ARG A 1 199 ? -6.464 -14.546 34.443 1.00 88.06 199 ARG A CA 1
ATOM 1665 C C . ARG A 1 199 ? -6.595 -13.958 33.039 1.00 88.06 199 ARG A C 1
ATOM 1667 O O . ARG A 1 199 ? -6.284 -14.625 32.059 1.00 88.06 199 ARG A O 1
ATOM 1674 N N . PHE A 1 200 ? -7.036 -12.707 32.959 1.00 88.31 200 PHE A N 1
ATOM 1675 C CA . PHE A 1 200 ? -7.084 -11.912 31.738 1.00 88.31 200 PHE A CA 1
ATOM 1676 C C . PHE A 1 200 ? -6.516 -10.524 32.014 1.00 88.31 200 PHE A C 1
ATOM 1678 O O . PHE A 1 200 ? -6.503 -10.061 33.153 1.00 88.31 200 PHE A O 1
ATOM 1685 N N . LEU A 1 201 ? -6.070 -9.836 30.970 1.00 84.94 201 LEU A N 1
ATOM 1686 C CA . LEU A 1 201 ? -5.833 -8.397 31.073 1.00 84.94 201 LEU A CA 1
ATOM 1687 C C . LEU A 1 201 ? -7.180 -7.644 31.115 1.00 84.94 201 LEU A C 1
ATOM 1689 O O . LEU A 1 201 ? -8.198 -8.183 30.683 1.00 84.94 201 LEU A O 1
ATOM 1693 N N . SER A 1 202 ? -7.198 -6.413 31.633 1.00 78.44 202 SER A N 1
ATOM 1694 C CA . SER A 1 202 ? -8.445 -5.691 31.948 1.00 78.44 202 SER A CA 1
ATOM 1695 C C . SER A 1 202 ? -9.371 -5.501 30.734 1.00 78.44 202 SER A C 1
ATOM 1697 O O . SER A 1 202 ? -10.494 -6.004 30.739 1.00 78.44 202 SER A O 1
ATOM 1699 N N . ASP A 1 203 ? -8.885 -4.898 29.646 1.00 85.19 203 ASP A N 1
ATOM 1700 C CA . ASP A 1 203 ? -9.673 -4.699 28.413 1.00 85.19 203 ASP A CA 1
ATOM 1701 C C . ASP A 1 203 ? -10.060 -6.042 27.766 1.00 85.19 203 ASP A C 1
ATOM 1703 O O . ASP A 1 203 ? -11.159 -6.212 27.225 1.00 85.19 203 ASP A O 1
ATOM 1707 N N . GLN A 1 204 ? -9.170 -7.034 27.883 1.00 90.06 204 GLN A N 1
ATOM 1708 C CA . GLN A 1 204 ? -9.400 -8.389 27.391 1.00 90.06 204 GLN A CA 1
ATOM 1709 C C . GLN A 1 204 ? -10.569 -9.073 28.101 1.00 90.06 204 GLN A C 1
ATOM 1711 O O . GLN A 1 204 ? -11.360 -9.769 27.460 1.00 90.06 204 GLN A O 1
ATOM 1716 N N . TYR A 1 205 ? -10.708 -8.863 29.411 1.00 91.94 205 TYR A N 1
ATOM 1717 C CA . TYR A 1 205 ? -11.786 -9.447 30.197 1.00 91.94 205 TYR A CA 1
ATOM 1718 C C . TYR A 1 205 ? -13.161 -8.955 29.739 1.00 91.94 205 TYR A C 1
ATOM 1720 O O . TYR A 1 205 ? -14.069 -9.775 29.588 1.00 91.94 205 TYR A O 1
ATOM 1728 N N . TYR A 1 206 ? -13.325 -7.654 29.473 1.00 93.00 206 TYR A N 1
ATOM 1729 C CA . TYR A 1 206 ? -14.609 -7.109 29.017 1.00 93.00 206 TYR A CA 1
ATOM 1730 C C . TYR A 1 206 ? -15.036 -7.724 27.689 1.00 93.00 206 TYR A C 1
ATOM 1732 O O . TYR A 1 206 ? -16.160 -8.222 27.565 1.00 93.00 206 TYR A O 1
ATOM 1740 N N . CYS A 1 207 ? -14.120 -7.759 26.719 1.00 94.75 207 CYS A N 1
ATOM 1741 C CA . CYS A 1 207 ? -14.423 -8.308 25.409 1.00 94.75 207 CYS A CA 1
ATOM 1742 C C . CYS A 1 207 ? -14.696 -9.800 25.462 1.00 94.75 207 CYS A C 1
ATOM 1744 O O . CYS A 1 207 ? -15.740 -10.258 24.993 1.00 94.75 207 CYS A O 1
ATOM 1746 N N . PHE A 1 208 ? -13.796 -10.570 26.064 1.00 93.75 208 PHE A N 1
ATOM 1747 C CA . PHE A 1 208 ? -13.983 -12.007 26.164 1.00 93.75 208 PHE A CA 1
ATOM 1748 C C . PHE A 1 208 ? -15.283 -12.359 26.902 1.00 93.75 208 PHE A C 1
ATOM 1750 O O . PHE A 1 208 ? -16.044 -13.200 26.420 1.00 93.75 208 PHE A O 1
ATOM 1757 N N . SER A 1 209 ? -15.588 -11.679 28.013 1.00 93.50 209 SER A N 1
ATOM 1758 C CA . SER A 1 209 ? -16.824 -11.906 28.770 1.00 93.50 209 SER A CA 1
ATOM 1759 C C . SER A 1 209 ? -18.064 -11.658 27.919 1.00 93.50 209 SER A C 1
ATOM 1761 O O . SER A 1 209 ? -18.986 -12.476 27.939 1.00 93.50 209 SER A O 1
ATOM 1763 N N . ALA A 1 210 ? -18.079 -10.579 27.128 1.00 94.50 210 ALA A N 1
ATOM 1764 C CA . ALA A 1 210 ? -19.178 -10.290 26.215 1.00 94.50 210 ALA A CA 1
ATOM 1765 C C . ALA A 1 210 ? -19.387 -11.409 25.194 1.00 94.50 210 ALA A C 1
ATOM 1767 O O . ALA A 1 210 ? -20.494 -11.929 25.069 1.00 94.50 210 ALA A O 1
ATOM 1768 N N . PHE A 1 211 ? -18.328 -11.864 24.528 1.00 95.25 211 PHE A N 1
ATOM 1769 C CA . PHE A 1 211 ? -18.441 -12.939 23.544 1.00 95.25 211 PHE A CA 1
ATOM 1770 C C . PHE A 1 211 ? -18.799 -14.284 24.181 1.00 95.25 211 PHE A C 1
ATOM 1772 O O . PHE A 1 211 ? -19.629 -15.019 23.643 1.00 95.25 211 PHE A O 1
ATOM 1779 N N . LYS A 1 212 ? -18.230 -14.617 25.343 1.00 93.81 212 LYS A N 1
ATOM 1780 C CA . LYS A 1 212 ? -18.454 -15.906 26.008 1.00 93.81 212 LYS A CA 1
ATOM 1781 C C . LYS A 1 212 ? -19.914 -16.114 26.422 1.00 93.81 212 LYS A C 1
ATOM 1783 O O . LYS A 1 212 ? -20.387 -17.252 26.372 1.00 93.81 212 LYS A O 1
ATOM 1788 N N . ARG A 1 213 ? -20.642 -15.038 26.763 1.00 92.56 213 ARG A N 1
ATOM 1789 C CA . ARG A 1 213 ? -22.087 -15.090 27.070 1.00 92.56 213 ARG A CA 1
ATOM 1790 C C . ARG A 1 213 ? -22.919 -15.623 25.899 1.00 92.56 213 ARG A C 1
ATOM 1792 O O . ARG A 1 213 ? -23.867 -16.373 26.121 1.00 92.56 213 ARG A O 1
ATOM 1799 N N . TYR A 1 214 ? -22.543 -15.284 24.667 1.00 92.50 214 TYR A N 1
ATOM 1800 C CA . TYR A 1 214 ? -23.324 -15.598 23.465 1.00 92.50 214 TYR A CA 1
ATOM 1801 C C . TYR A 1 214 ? -22.758 -16.785 22.674 1.00 92.50 214 TYR A C 1
ATOM 1803 O O . TYR A 1 214 ? -23.510 -17.560 22.084 1.00 92.50 214 TYR A O 1
ATOM 1811 N N . PHE A 1 215 ? -21.441 -16.996 22.711 1.00 93.62 215 PHE A N 1
ATOM 1812 C CA . PHE A 1 215 ? -20.756 -18.029 21.935 1.00 93.62 215 PHE A CA 1
ATOM 1813 C C . PHE A 1 215 ? -20.159 -19.104 22.848 1.00 93.62 215 PHE A C 1
ATOM 1815 O O . PHE A 1 215 ? -18.972 -19.104 23.165 1.00 93.62 215 PHE A O 1
ATOM 1822 N N . LYS A 1 216 ? -20.982 -20.086 23.239 1.00 86.88 216 LYS A N 1
ATOM 1823 C CA . LYS A 1 216 ? -20.584 -21.162 24.175 1.00 86.88 216 LYS A CA 1
ATOM 1824 C C . LYS A 1 216 ? -19.352 -21.959 23.726 1.00 86.88 216 LYS A C 1
ATOM 1826 O O . LYS A 1 216 ? -18.573 -22.397 24.573 1.00 86.88 216 LYS A O 1
ATOM 1831 N N . ASN A 1 217 ? -19.168 -22.102 22.411 1.00 86.06 217 ASN A N 1
ATOM 1832 C CA . ASN A 1 217 ? -18.065 -22.844 21.792 1.00 86.06 217 ASN A CA 1
ATOM 1833 C C . ASN A 1 217 ? -16.723 -22.098 21.810 1.00 86.06 217 ASN A C 1
ATOM 1835 O O . ASN A 1 217 ? -15.708 -22.695 21.462 1.00 86.06 217 ASN A O 1
ATOM 1839 N N . LEU A 1 218 ? -16.708 -20.819 22.187 1.00 88.88 218 LEU A N 1
ATOM 1840 C CA . LEU A 1 218 ? -15.489 -20.028 22.290 1.00 88.88 218 LEU A CA 1
ATOM 1841 C C . LEU A 1 218 ? -14.699 -20.497 23.523 1.00 88.88 218 LEU A C 1
ATOM 1843 O O . LEU A 1 218 ? -15.211 -20.459 24.646 1.00 88.88 218 LEU A O 1
ATOM 1847 N N . LYS A 1 219 ? -13.491 -21.024 23.304 1.00 83.69 219 LYS A N 1
ATOM 1848 C CA . LYS A 1 219 ? -12.648 -21.661 24.329 1.00 83.69 219 LYS A CA 1
ATOM 1849 C C . LYS A 1 219 ? -11.359 -20.865 24.485 1.00 83.69 219 LYS A C 1
ATOM 1851 O O . LYS A 1 219 ? -10.418 -21.093 23.746 1.00 83.69 219 LYS A O 1
ATOM 1856 N N . PHE A 1 220 ? -11.357 -19.916 25.408 1.00 90.19 220 PHE A N 1
ATOM 1857 C CA . PHE A 1 220 ? -10.189 -19.113 25.747 1.00 90.19 220 PHE A CA 1
ATOM 1858 C C . PHE A 1 220 ? -10.204 -18.939 27.262 1.00 90.19 220 PHE A C 1
ATOM 1860 O O . PHE A 1 220 ? -10.940 -18.112 27.791 1.00 90.19 220 PHE A O 1
ATOM 1867 N N . ASP A 1 221 ? -9.520 -19.838 27.964 1.00 88.12 221 ASP A N 1
ATOM 1868 C CA . ASP A 1 221 ? -9.737 -20.009 29.405 1.00 88.12 221 ASP A CA 1
ATOM 1869 C C . ASP A 1 221 ? -8.961 -18.996 30.259 1.00 88.12 221 ASP A C 1
ATOM 1871 O O . ASP A 1 221 ? -9.423 -18.658 31.354 1.00 88.12 221 ASP A O 1
ATOM 1875 N N . ASP A 1 222 ? -7.827 -18.501 29.758 1.00 91.12 222 ASP A N 1
ATOM 1876 C CA . ASP A 1 222 ? -6.994 -17.450 30.353 1.00 91.12 222 ASP A CA 1
ATOM 1877 C C . ASP A 1 222 ? -6.066 -16.817 29.290 1.00 91.12 222 ASP A C 1
ATOM 1879 O O . ASP A 1 222 ? -5.965 -17.311 28.165 1.00 91.12 222 ASP A O 1
ATOM 1883 N N . CYS A 1 223 ? -5.361 -15.731 29.628 1.00 88.44 223 CYS A N 1
ATOM 1884 C CA . CYS A 1 223 ? -4.529 -14.983 28.680 1.00 88.44 223 CYS A CA 1
ATOM 1885 C C . CYS A 1 223 ? -3.313 -15.748 28.119 1.00 88.44 223 CYS A C 1
ATOM 1887 O O . CYS A 1 223 ? -2.695 -15.280 27.161 1.00 88.44 223 CYS A O 1
ATOM 1889 N N . SER A 1 224 ? -2.959 -16.908 28.682 1.00 88.88 224 SER A N 1
ATOM 1890 C CA . SER A 1 224 ? -1.916 -17.804 28.163 1.00 88.88 224 SER A CA 1
ATOM 1891 C C . SER A 1 224 ? -2.432 -18.791 27.104 1.00 88.88 224 SER A C 1
ATOM 1893 O O . SER A 1 224 ? -1.632 -19.385 26.378 1.00 88.88 224 SER A O 1
ATOM 1895 N N . ASP A 1 225 ? -3.755 -18.940 26.952 1.00 91.00 225 ASP A N 1
ATOM 1896 C CA . ASP A 1 225 ? -4.401 -19.875 26.017 1.00 91.00 225 ASP A CA 1
ATOM 1897 C C . ASP A 1 225 ? -4.458 -19.344 24.572 1.00 91.00 225 ASP A C 1
ATOM 1899 O O . ASP A 1 225 ? -5.479 -19.371 23.879 1.00 91.00 225 ASP A O 1
ATOM 1903 N N . TRP A 1 226 ? -3.329 -18.840 24.082 1.00 89.44 226 TRP A N 1
ATOM 1904 C CA . TRP A 1 226 ? -3.172 -18.526 22.671 1.00 89.44 226 TRP A CA 1
ATOM 1905 C C . TRP A 1 226 ? -2.673 -19.762 21.911 1.00 89.44 226 TRP A C 1
ATOM 1907 O O . TRP A 1 226 ? -1.719 -20.460 22.282 1.00 89.44 226 TRP A O 1
ATOM 1917 N N . ASN A 1 227 ? -3.374 -20.052 20.823 1.00 90.88 227 ASN A N 1
ATOM 1918 C CA . ASN A 1 227 ? -3.098 -21.105 19.856 1.00 90.88 227 ASN A CA 1
ATOM 1919 C C . ASN A 1 227 ? -3.730 -20.679 18.511 1.00 90.88 227 ASN A C 1
ATOM 1921 O O . ASN A 1 227 ? -4.553 -19.760 18.508 1.00 90.88 227 ASN A O 1
ATOM 1925 N N . PRO A 1 228 ? -3.379 -21.305 17.373 1.00 92.44 228 PRO A N 1
ATOM 1926 C CA . PRO A 1 228 ? -3.877 -20.873 16.065 1.00 92.44 228 PRO A CA 1
ATOM 1927 C C . PRO A 1 228 ? -5.406 -20.763 15.967 1.00 92.44 228 PRO A C 1
ATOM 1929 O O . PRO A 1 228 ? -5.902 -19.835 15.338 1.00 92.44 228 PRO A O 1
ATOM 1932 N N . VAL A 1 229 ? -6.147 -21.652 16.640 1.00 93.38 229 VAL A N 1
ATOM 1933 C CA . VAL A 1 229 ? -7.618 -21.637 16.644 1.00 93.38 229 VAL A CA 1
ATOM 1934 C C . VAL A 1 229 ? -8.142 -20.426 17.412 1.00 93.38 229 VAL A C 1
ATOM 1936 O O . VAL A 1 229 ? -8.974 -19.688 16.896 1.00 93.38 229 VAL A O 1
ATOM 1939 N N . ASN A 1 230 ? -7.640 -20.179 18.622 1.00 93.31 230 ASN A N 1
ATOM 1940 C CA . ASN A 1 230 ? -8.100 -19.053 19.440 1.00 93.31 230 ASN A CA 1
ATOM 1941 C C . ASN A 1 230 ? -7.699 -17.699 18.838 1.00 93.31 230 ASN A C 1
ATOM 1943 O O . ASN A 1 230 ? -8.452 -16.731 18.949 1.00 93.31 230 ASN A O 1
ATOM 1947 N N . ILE A 1 231 ? -6.546 -17.638 18.163 1.00 93.56 231 ILE A N 1
ATOM 1948 C CA . ILE A 1 231 ? -6.110 -16.454 17.412 1.00 93.56 231 ILE A CA 1
ATOM 1949 C C . ILE A 1 231 ? -7.108 -16.162 16.292 1.00 93.56 231 ILE A C 1
ATOM 1951 O O . ILE A 1 231 ? -7.643 -15.060 16.235 1.00 93.56 231 ILE A O 1
ATOM 1955 N N . GLU A 1 232 ? -7.430 -17.154 15.458 1.00 94.25 232 GLU A N 1
ATOM 1956 C CA . GLU A 1 232 ? -8.406 -16.991 14.376 1.00 94.25 232 GLU A CA 1
ATOM 1957 C C . GLU A 1 232 ? -9.793 -16.598 14.909 1.00 94.25 232 GLU A C 1
ATOM 1959 O O . GLU A 1 232 ? -10.413 -15.668 14.394 1.00 94.25 232 GLU A O 1
ATOM 1964 N N . GLN A 1 233 ? -10.266 -17.235 15.986 1.00 94.69 233 GLN A N 1
ATOM 1965 C CA . GLN A 1 233 ? -11.537 -16.871 16.624 1.00 94.69 233 GLN A CA 1
ATOM 1966 C C . GLN A 1 233 ? -11.545 -15.418 17.105 1.00 94.69 233 GLN A C 1
ATOM 1968 O O . GLN A 1 233 ? -12.529 -14.710 16.887 1.00 94.69 233 GLN A O 1
ATOM 1973 N N . SER A 1 234 ? -10.454 -14.964 17.727 1.00 95.44 234 SER A N 1
ATOM 1974 C CA . SER A 1 234 ? -10.293 -13.573 18.146 1.00 95.44 234 SER A CA 1
ATOM 1975 C C . SER A 1 234 ? -10.287 -12.626 16.948 1.00 95.44 234 SER A C 1
ATOM 1977 O O . SER A 1 234 ? -10.957 -11.599 16.985 1.00 95.44 234 SER A O 1
ATOM 1979 N N . GLU A 1 235 ? -9.558 -12.938 15.878 1.00 95.69 235 GLU A N 1
ATOM 1980 C CA . GLU A 1 235 ? -9.507 -12.081 14.691 1.00 95.69 235 GLU A CA 1
ATOM 1981 C C . GLU A 1 235 ? -10.879 -11.962 14.004 1.00 95.69 235 GLU A C 1
ATOM 1983 O O . GLU A 1 235 ? -11.280 -10.859 13.620 1.00 95.69 235 GLU A O 1
ATOM 1988 N N . ILE A 1 236 ? -11.634 -13.065 13.896 1.00 95.81 236 ILE A N 1
ATOM 1989 C CA . ILE A 1 236 ? -13.007 -13.055 13.366 1.00 95.81 236 ILE A CA 1
ATOM 1990 C C . ILE A 1 236 ? -13.909 -12.221 14.278 1.00 95.81 236 ILE A C 1
ATOM 1992 O O . ILE A 1 236 ? -14.600 -11.324 13.802 1.00 95.81 236 ILE A O 1
ATOM 1996 N N . ALA A 1 237 ? -13.885 -12.480 15.588 1.00 96.50 237 ALA A N 1
ATOM 1997 C CA . ALA A 1 237 ? -14.681 -11.753 16.571 1.00 96.50 237 ALA A CA 1
ATOM 1998 C C . ALA A 1 237 ? -14.426 -10.240 16.513 1.00 96.50 237 ALA A C 1
ATOM 2000 O O . ALA A 1 237 ? -15.377 -9.460 16.443 1.00 96.50 237 ALA A O 1
ATOM 2001 N N . LEU A 1 238 ? -13.160 -9.823 16.487 1.00 97.38 238 LEU A N 1
ATOM 2002 C CA . LEU A 1 238 ? -12.801 -8.409 16.482 1.00 97.38 238 LEU A CA 1
ATOM 2003 C C . LEU A 1 238 ? -13.168 -7.733 15.150 1.00 97.38 238 LEU A C 1
ATOM 2005 O O . LEU A 1 238 ? -13.827 -6.694 15.151 1.00 97.38 238 LEU A O 1
ATOM 2009 N N . SER A 1 239 ? -12.848 -8.352 14.009 1.00 96.44 239 SER A N 1
ATOM 2010 C CA . SER A 1 239 ? -13.172 -7.795 12.683 1.00 96.44 239 SER A CA 1
ATOM 2011 C C . SER A 1 239 ? -14.673 -7.770 12.361 1.00 96.44 239 SER A C 1
ATOM 2013 O O . SER A 1 239 ? -15.113 -6.954 11.549 1.00 96.44 239 SER A O 1
ATOM 2015 N N . ASN A 1 240 ? -15.487 -8.615 13.000 1.00 96.19 240 ASN A N 1
ATOM 2016 C CA . ASN A 1 240 ? -16.942 -8.640 12.814 1.00 96.19 240 ASN A CA 1
ATOM 2017 C C . ASN A 1 240 ? -17.721 -7.599 13.611 1.00 96.19 240 ASN A C 1
ATOM 2019 O O . ASN A 1 240 ? -18.877 -7.326 13.271 1.00 96.19 240 ASN A O 1
ATOM 2023 N N . ASN A 1 241 ? -17.134 -7.089 14.690 1.00 98.00 241 ASN A N 1
ATOM 2024 C CA . ASN A 1 241 ? -17.869 -6.348 15.714 1.00 98.00 241 ASN A CA 1
ATOM 2025 C C . ASN A 1 241 ? -17.271 -4.982 16.024 1.00 98.00 241 ASN A C 1
ATOM 2027 O O . ASN A 1 241 ? -17.967 -4.157 16.605 1.00 98.00 241 ASN A O 1
ATOM 2031 N N . TYR A 1 242 ? -16.040 -4.708 15.596 1.00 98.25 242 TYR A N 1
ATOM 2032 C CA . TYR A 1 242 ? -15.397 -3.420 15.817 1.00 98.25 242 TYR A CA 1
ATOM 2033 C C . TYR A 1 242 ? -14.842 -2.844 14.522 1.00 98.25 242 TYR A C 1
ATOM 2035 O O . TYR A 1 242 ? -14.546 -3.582 13.584 1.00 98.25 242 TYR A O 1
ATOM 2043 N N . ILE A 1 243 ? -14.698 -1.522 14.487 1.00 97.88 243 ILE A N 1
ATOM 2044 C CA . ILE A 1 243 ? -13.906 -0.789 13.496 1.00 97.88 243 ILE A CA 1
ATOM 2045 C C . ILE A 1 243 ? -12.842 -0.030 14.284 1.00 97.88 243 ILE A C 1
ATOM 2047 O O . ILE A 1 243 ? -13.165 0.889 15.040 1.00 97.88 243 ILE A O 1
ATOM 2051 N N . PHE A 1 244 ? -11.586 -0.440 14.120 1.00 96.31 244 PHE A N 1
ATOM 2052 C CA . PHE A 1 244 ? -10.452 0.157 14.821 1.00 96.31 244 PHE A CA 1
ATOM 2053 C C . PHE A 1 244 ? -9.991 1.407 14.091 1.00 96.31 244 PHE A C 1
ATOM 2055 O O . PHE A 1 244 ? -9.652 1.348 12.910 1.00 96.31 244 PHE A O 1
ATOM 2062 N N . LEU A 1 245 ? -10.000 2.537 14.788 1.00 94.12 245 LEU A N 1
ATOM 2063 C CA . LEU A 1 245 ? -9.606 3.824 14.243 1.00 94.12 245 LEU A CA 1
ATOM 2064 C C . LEU A 1 245 ? -8.316 4.294 14.905 1.00 94.12 245 LEU A C 1
ATOM 2066 O O . LEU A 1 245 ? -8.217 4.376 16.127 1.00 94.12 245 LEU A O 1
ATOM 2070 N N . ASN A 1 246 ? -7.336 4.651 14.082 1.00 90.50 246 ASN A N 1
ATOM 2071 C CA . ASN A 1 246 ? -6.137 5.355 14.538 1.00 90.50 246 ASN A CA 1
ATOM 2072 C C . ASN A 1 246 ? -6.441 6.838 14.811 1.00 90.50 246 ASN A C 1
ATOM 2074 O O . ASN A 1 246 ? -7.458 7.363 14.345 1.00 90.50 246 ASN A O 1
ATOM 2078 N N . PHE A 1 247 ? -5.529 7.535 15.491 1.00 88.06 247 PHE A N 1
ATOM 2079 C CA . PHE A 1 247 ? -5.704 8.936 15.879 1.00 88.06 247 PHE A CA 1
ATOM 2080 C C . PHE A 1 247 ? -6.054 9.868 14.712 1.00 88.06 247 PHE A C 1
ATOM 2082 O O . PHE A 1 247 ? -6.953 10.694 14.843 1.00 88.06 247 PHE A O 1
ATOM 2089 N N . GLU A 1 248 ? -5.424 9.703 13.549 1.00 87.19 248 GLU A N 1
ATOM 2090 C CA . GLU A 1 248 ? -5.709 10.484 12.340 1.00 87.19 248 GLU A CA 1
ATOM 2091 C C . GLU A 1 248 ? -7.144 10.307 11.821 1.00 87.19 248 GLU A C 1
ATOM 2093 O O . GLU A 1 248 ? -7.672 11.182 11.134 1.00 87.19 248 GLU A O 1
ATOM 2098 N N . HIS A 1 249 ? -7.791 9.193 12.170 1.00 91.31 249 HIS A N 1
ATOM 2099 C CA . HIS A 1 249 ? -9.177 8.921 11.821 1.00 91.31 249 HIS A CA 1
ATOM 2100 C C . HIS A 1 249 ? -10.151 9.469 12.865 1.00 91.31 249 HIS A C 1
ATOM 2102 O O . HIS A 1 249 ? -11.222 9.941 12.477 1.00 91.31 249 HIS A O 1
ATOM 2108 N N . HIS A 1 250 ? -9.808 9.390 14.163 1.00 92.81 250 HIS A N 1
ATOM 2109 C CA . HIS A 1 250 ? -10.754 9.717 15.233 1.00 92.81 250 HIS A CA 1
ATOM 2110 C C . HIS A 1 250 ? -10.558 11.045 15.963 1.00 92.81 250 HIS A C 1
ATOM 2112 O O . HIS A 1 250 ? -11.529 11.565 16.504 1.00 92.81 250 HIS A O 1
ATOM 2118 N N . GLY A 1 251 ? -9.350 11.611 15.984 1.00 92.81 251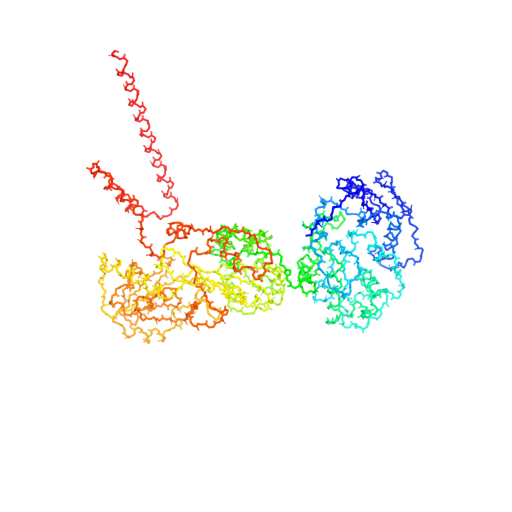 GLY A N 1
ATOM 2119 C CA . GLY A 1 251 ? -9.076 12.910 16.601 1.00 92.81 251 GLY A CA 1
ATOM 2120 C C . GLY A 1 251 ? -9.444 12.991 18.088 1.00 92.81 251 GLY A C 1
ATOM 2121 O O . GLY A 1 251 ? -9.990 14.000 18.522 1.00 92.81 251 GLY A O 1
ATOM 2122 N N . ILE A 1 252 ? -9.200 11.929 18.864 1.00 92.69 252 ILE A N 1
ATOM 2123 C CA . ILE A 1 252 ? -9.434 11.895 20.322 1.00 92.69 252 ILE A CA 1
ATOM 2124 C C . ILE A 1 252 ? -8.097 11.665 21.013 1.00 92.69 252 ILE A C 1
ATOM 2126 O O . ILE A 1 252 ? -7.381 10.736 20.655 1.00 92.69 252 ILE A O 1
ATOM 2130 N N . ARG A 1 253 ? -7.756 12.483 22.006 1.00 90.50 253 ARG A N 1
ATOM 2131 C CA . ARG A 1 253 ? -6.478 12.383 22.727 1.00 90.50 253 ARG A CA 1
ATOM 2132 C C . ARG A 1 253 ? -6.668 12.363 24.230 1.00 90.50 253 ARG A C 1
ATOM 2134 O O . ARG A 1 253 ? -7.591 13.002 24.731 1.00 90.50 253 ARG A O 1
ATOM 2141 N N . SER A 1 254 ? -5.781 11.672 24.944 1.00 89.38 254 SER A N 1
ATOM 2142 C CA . SER A 1 254 ? -5.736 11.776 26.406 1.00 89.38 254 SER A CA 1
ATOM 2143 C C . SER A 1 254 ? -4.975 13.033 26.816 1.00 89.38 254 SER A C 1
ATOM 2145 O O . SER A 1 254 ? -3.932 13.368 26.252 1.00 89.38 254 SER A O 1
ATOM 2147 N N . MET A 1 255 ? -5.515 13.745 27.803 1.00 89.31 255 MET A N 1
ATOM 2148 C CA . MET A 1 255 ? -4.852 14.893 28.425 1.00 89.31 255 MET A CA 1
ATOM 2149 C C . MET A 1 255 ? -3.846 14.489 29.509 1.00 89.31 255 MET A C 1
ATOM 2151 O O . MET A 1 255 ? -3.005 15.306 29.877 1.00 89.31 255 MET A O 1
ATOM 2155 N N . ILE A 1 256 ? -3.930 13.258 30.020 1.00 85.69 256 ILE A N 1
ATOM 2156 C CA . ILE A 1 256 ? -3.056 12.738 31.084 1.00 85.69 256 ILE A CA 1
ATOM 2157 C C . ILE A 1 256 ? -1.980 11.823 30.496 1.00 85.69 256 ILE A C 1
ATOM 2159 O O . ILE A 1 256 ? -0.851 11.811 30.979 1.00 85.69 256 ILE A O 1
ATOM 2163 N N . GLU A 1 257 ? -2.303 11.121 29.410 1.00 78.69 257 GLU A N 1
ATOM 2164 C CA . GLU A 1 257 ? -1.414 10.190 28.716 1.00 78.69 257 GLU A CA 1
ATOM 2165 C C . GLU A 1 257 ? -1.221 10.617 27.245 1.00 78.69 257 GLU A C 1
ATOM 2167 O O . GLU A 1 257 ? -1.591 9.886 26.321 1.00 78.69 257 GLU A O 1
ATOM 2172 N N . PRO A 1 258 ? -0.666 11.817 26.979 1.00 73.25 258 PRO A N 1
ATOM 2173 C CA . PRO A 1 258 ? -0.535 12.339 25.620 1.00 73.25 258 PRO A CA 1
ATOM 2174 C C . PRO A 1 258 ? 0.329 11.439 24.727 1.00 73.25 258 PRO A C 1
ATOM 2176 O O . PRO A 1 258 ? 0.028 11.303 23.543 1.00 73.25 258 PRO A O 1
ATOM 2179 N N . ASP A 1 259 ? 1.323 10.749 25.290 1.00 67.06 259 ASP A N 1
ATOM 2180 C CA . ASP A 1 259 ? 2.183 9.819 24.549 1.00 67.06 259 ASP A CA 1
ATOM 2181 C C . ASP A 1 259 ? 1.411 8.597 24.013 1.00 67.06 259 ASP A C 1
ATOM 2183 O O . ASP A 1 259 ? 1.757 8.053 22.968 1.00 67.06 259 ASP A O 1
ATOM 2187 N N . LEU A 1 260 ? 0.302 8.197 24.650 1.00 65.38 260 LEU A N 1
ATOM 2188 C CA . LEU A 1 260 ? -0.566 7.113 24.163 1.00 65.38 260 LEU A CA 1
ATOM 2189 C C . LEU A 1 260 ? -1.470 7.540 22.997 1.00 65.38 260 LEU A C 1
ATOM 2191 O O . LEU A 1 260 ? -2.154 6.705 22.406 1.00 65.38 260 LEU A O 1
ATOM 2195 N N . THR A 1 261 ? -1.488 8.833 22.659 1.00 62.72 261 THR A N 1
ATOM 2196 C CA . THR A 1 261 ? -2.357 9.392 21.613 1.00 62.72 261 THR A CA 1
ATOM 2197 C C . THR A 1 261 ? -1.864 9.028 20.218 1.00 62.72 261 THR A C 1
ATOM 2199 O O . THR A 1 261 ? -2.658 8.695 19.345 1.00 62.72 261 THR A O 1
ATOM 2202 N N . THR A 1 262 ? -0.552 9.069 19.988 1.00 56.91 262 THR A N 1
ATOM 2203 C CA . THR A 1 262 ? 0.039 8.648 18.717 1.00 56.91 262 THR A CA 1
ATOM 2204 C C . THR A 1 262 ? 0.731 7.318 18.966 1.00 56.91 262 THR A C 1
ATOM 2206 O O . THR A 1 262 ? 1.773 7.304 19.615 1.00 56.91 262 THR A O 1
ATOM 2209 N N . SER A 1 263 ? 0.161 6.220 18.460 1.00 54.81 263 SER A N 1
ATOM 2210 C CA . SER A 1 263 ? 0.613 4.807 18.526 1.00 54.81 263 SER A CA 1
ATOM 2211 C C . SER A 1 263 ? 2.131 4.537 18.448 1.00 54.81 263 SER A C 1
ATOM 2213 O O . SER A 1 263 ? 2.583 3.441 18.770 1.00 54.81 263 SER A O 1
ATOM 2215 N N . LYS A 1 264 ? 2.929 5.525 18.036 1.00 49.97 264 LYS A N 1
ATOM 2216 C CA . LYS A 1 264 ? 4.389 5.516 17.932 1.00 49.97 264 LYS A CA 1
ATOM 2217 C C . LYS A 1 264 ? 5.147 5.503 19.264 1.00 49.97 264 LYS A C 1
ATOM 2219 O O . LYS A 1 264 ? 6.282 5.043 19.269 1.00 49.97 264 LYS A O 1
ATOM 2224 N N . ALA A 1 265 ? 4.593 6.013 20.368 1.00 40.88 265 ALA A N 1
ATOM 2225 C CA . ALA A 1 265 ? 5.419 6.303 21.550 1.00 40.88 265 ALA A CA 1
ATOM 2226 C C . ALA A 1 265 ? 5.594 5.139 22.548 1.00 40.88 265 ALA A C 1
ATOM 2228 O O . ALA A 1 265 ? 6.441 5.238 23.431 1.00 40.88 265 ALA A O 1
ATOM 2229 N N . THR A 1 266 ? 4.822 4.047 22.450 1.00 42.22 266 THR A N 1
ATOM 2230 C CA . THR A 1 266 ? 4.656 3.129 23.602 1.00 42.22 266 THR A CA 1
ATOM 2231 C C . THR A 1 266 ? 5.091 1.676 23.423 1.00 42.22 266 THR A C 1
ATOM 2233 O O . THR A 1 266 ? 5.065 0.915 24.391 1.00 42.22 266 THR A O 1
ATOM 2236 N N . TYR A 1 267 ? 5.528 1.264 22.233 1.00 50.69 267 TYR A N 1
ATOM 2237 C CA . TYR A 1 267 ? 5.770 -0.152 21.938 1.00 50.69 267 TYR A CA 1
ATOM 2238 C C . TYR A 1 267 ? 7.129 -0.350 21.261 1.00 50.69 267 TYR A C 1
ATOM 2240 O O . TYR A 1 267 ? 7.415 0.320 20.274 1.00 50.69 267 TYR A O 1
ATOM 2248 N N . GLN A 1 268 ? 7.939 -1.321 21.715 1.00 47.50 268 GLN A N 1
ATOM 2249 C CA . GLN A 1 268 ? 9.150 -1.734 20.974 1.00 47.50 268 GLN A CA 1
ATOM 2250 C C . GLN A 1 268 ? 8.801 -2.258 19.567 1.00 47.50 268 GLN A C 1
ATOM 2252 O O . GLN A 1 268 ? 9.626 -2.195 18.664 1.00 47.50 268 GLN A O 1
ATOM 2257 N N . LEU A 1 269 ? 7.567 -2.741 19.371 1.00 49.56 269 LEU A N 1
ATOM 2258 C CA . LEU A 1 269 ? 7.010 -3.148 18.076 1.00 49.56 269 LEU A CA 1
ATOM 2259 C C . LEU A 1 269 ? 6.258 -2.018 17.336 1.00 49.56 269 LEU A C 1
ATOM 2261 O O . LEU A 1 269 ? 5.732 -2.257 16.251 1.00 49.56 269 LEU A O 1
ATOM 2265 N N . GLY A 1 270 ? 6.174 -0.808 17.901 1.00 64.00 270 GLY A N 1
ATOM 2266 C CA . GLY A 1 270 ? 5.436 0.323 17.325 1.00 64.00 270 GLY A CA 1
ATOM 2267 C C . GLY A 1 270 ? 3.995 -0.025 16.923 1.00 64.00 270 GLY A C 1
ATOM 2268 O O . GLY A 1 270 ? 3.285 -0.736 17.635 1.00 64.00 270 GLY A O 1
ATOM 2269 N N . GLU A 1 271 ? 3.581 0.429 15.735 1.00 60.47 271 GLU A N 1
ATOM 2270 C CA . GLU A 1 271 ? 2.263 0.149 15.133 1.00 60.47 271 GLU A CA 1
ATOM 2271 C C . GLU A 1 271 ? 1.993 -1.358 14.935 1.00 60.47 271 GLU A C 1
ATOM 2273 O O . GLU A 1 271 ? 0.838 -1.784 14.905 1.00 60.47 271 GLU A O 1
ATOM 2278 N N . LEU A 1 272 ? 3.034 -2.202 14.864 1.00 67.50 272 LEU A N 1
ATOM 2279 C CA . LEU A 1 272 ? 2.871 -3.646 14.663 1.00 67.50 272 LEU A CA 1
ATOM 2280 C C . LEU A 1 272 ? 2.263 -4.360 15.885 1.00 67.50 272 LEU A C 1
ATOM 2282 O O . LEU A 1 272 ? 1.753 -5.470 15.745 1.00 67.50 272 LEU A O 1
ATOM 2286 N N . GLY A 1 273 ? 2.283 -3.743 17.069 1.00 77.44 273 GLY A N 1
ATOM 2287 C CA . GLY A 1 273 ? 1.787 -4.342 18.314 1.00 77.44 273 GLY A CA 1
ATOM 2288 C C . GLY A 1 273 ? 0.284 -4.197 18.568 1.00 77.44 273 GLY A C 1
ATOM 2289 O O . GLY A 1 273 ? -0.235 -4.828 19.486 1.00 77.44 273 GLY A O 1
ATOM 2290 N N . ILE A 1 274 ? -0.429 -3.392 17.777 1.00 85.50 274 ILE A N 1
ATOM 2291 C CA . ILE A 1 274 ? -1.837 -3.039 18.019 1.00 85.50 274 ILE A CA 1
ATOM 2292 C C . ILE A 1 274 ? -2.755 -3.464 16.866 1.00 85.50 274 ILE A C 1
ATOM 2294 O O . ILE A 1 274 ? -2.291 -3.851 15.789 1.00 85.50 274 ILE A O 1
ATOM 2298 N N . TRP A 1 275 ? -4.059 -3.435 17.122 1.00 90.00 275 TRP A N 1
ATOM 2299 C CA . TRP A 1 275 ? -5.138 -3.420 16.143 1.00 90.00 275 TRP A CA 1
ATOM 2300 C C . TRP A 1 275 ? -5.298 -2.001 15.614 1.00 90.00 275 TRP A C 1
ATOM 2302 O O . TRP A 1 275 ? -6.131 -1.239 16.091 1.00 90.00 275 TRP A O 1
ATOM 2312 N N . ASP A 1 276 ? -4.463 -1.647 14.643 1.00 88.88 276 ASP A N 1
ATOM 2313 C CA . ASP A 1 276 ? -4.616 -0.422 13.870 1.00 88.88 276 ASP A CA 1
ATOM 2314 C C . ASP A 1 276 ? -5.662 -0.580 12.752 1.00 88.88 276 ASP A C 1
ATOM 2316 O O . ASP A 1 276 ? -6.158 -1.675 12.461 1.00 88.88 276 ASP A O 1
ATOM 2320 N N . TYR A 1 277 ? -6.005 0.536 12.103 1.00 90.56 277 TYR A N 1
ATOM 2321 C CA . TYR A 1 277 ? -6.927 0.546 10.964 1.00 90.56 277 TYR A CA 1
ATOM 2322 C C . TYR A 1 277 ? -6.445 -0.377 9.825 1.00 90.56 277 TYR A C 1
ATOM 2324 O O . TYR A 1 277 ? -7.246 -1.029 9.149 1.00 90.56 277 TYR A O 1
ATOM 2332 N N . ASP A 1 278 ? -5.128 -0.493 9.639 1.00 89.06 278 ASP A N 1
ATOM 2333 C CA . ASP A 1 278 ? -4.510 -1.364 8.637 1.00 89.06 278 ASP A CA 1
ATOM 2334 C C . ASP A 1 278 ? -4.733 -2.854 8.950 1.00 89.06 278 ASP A C 1
ATOM 2336 O O . ASP A 1 278 ? -5.203 -3.612 8.097 1.00 89.06 278 ASP A O 1
ATOM 2340 N N . LEU A 1 279 ? -4.468 -3.287 10.186 1.00 90.38 279 LEU A N 1
ATOM 2341 C CA . LEU A 1 279 ? -4.709 -4.658 10.631 1.00 90.38 279 LEU A CA 1
ATOM 2342 C C . LEU A 1 279 ? -6.204 -4.989 10.641 1.00 90.38 279 LEU A C 1
ATOM 2344 O O . LEU A 1 279 ? -6.593 -6.103 10.276 1.00 90.38 279 LEU A O 1
ATOM 2348 N N . PHE A 1 280 ? -7.052 -4.035 11.026 1.00 94.06 280 PHE A N 1
ATOM 2349 C CA . PHE A 1 280 ? -8.498 -4.201 10.952 1.00 94.06 280 PHE A CA 1
ATOM 2350 C C . PHE A 1 280 ? -8.962 -4.435 9.512 1.00 94.06 280 PHE A C 1
ATOM 2352 O O . PHE A 1 280 ? -9.619 -5.440 9.248 1.00 94.06 280 PHE A O 1
ATOM 2359 N N . THR A 1 281 ? -8.592 -3.565 8.568 1.00 93.06 281 THR A N 1
ATOM 2360 C CA . THR A 1 281 ? -8.997 -3.700 7.158 1.00 93.06 281 THR A CA 1
ATOM 2361 C C . THR A 1 281 ? -8.440 -4.972 6.510 1.00 93.06 281 THR A C 1
ATOM 2363 O O . THR A 1 281 ? -9.144 -5.614 5.726 1.00 93.06 281 THR A O 1
ATOM 2366 N N . TYR A 1 282 ? -7.228 -5.399 6.887 1.00 91.44 282 TYR A N 1
ATOM 2367 C CA . TYR A 1 282 ? -6.679 -6.710 6.521 1.00 91.44 282 TYR A CA 1
ATOM 2368 C C . TYR A 1 282 ? -7.599 -7.855 6.969 1.00 91.44 282 TYR A C 1
ATOM 2370 O O . TYR A 1 282 ? -8.004 -8.691 6.156 1.00 91.44 282 TYR A O 1
ATOM 2378 N N . ASN A 1 283 ? -7.960 -7.889 8.253 1.00 93.81 283 ASN A N 1
ATOM 2379 C CA . ASN A 1 283 ? -8.802 -8.949 8.806 1.00 93.81 283 ASN A CA 1
ATOM 2380 C C . ASN A 1 283 ? -10.248 -8.869 8.301 1.00 93.81 283 ASN A C 1
ATOM 2382 O O . ASN A 1 283 ? -10.860 -9.903 8.044 1.00 93.81 283 ASN A O 1
ATOM 2386 N N . TYR A 1 284 ? -10.776 -7.666 8.068 1.00 95.12 284 TYR A N 1
ATOM 2387 C CA . TYR A 1 284 ? -12.064 -7.467 7.409 1.00 95.12 284 TYR A CA 1
ATOM 2388 C C . TYR A 1 284 ? -12.064 -8.090 6.010 1.00 95.12 284 TYR A C 1
ATOM 2390 O O . TYR A 1 284 ? -12.963 -8.871 5.699 1.00 95.12 284 TYR A O 1
ATOM 2398 N N . ARG A 1 285 ? -11.027 -7.842 5.193 1.00 91.50 285 ARG A N 1
ATOM 2399 C CA . ARG A 1 285 ? -10.894 -8.498 3.882 1.00 91.50 285 ARG A CA 1
ATOM 2400 C C . ARG A 1 285 ? -10.823 -10.019 4.025 1.00 91.50 285 ARG A C 1
ATOM 2402 O O . ARG A 1 285 ? -11.487 -10.754 3.302 1.00 91.50 285 ARG A O 1
ATOM 2409 N N . LYS A 1 286 ? -10.017 -10.509 4.968 1.00 92.19 286 LYS A N 1
ATOM 2410 C CA . LYS A 1 286 ? -9.797 -11.947 5.174 1.00 92.19 286 LYS A CA 1
ATOM 2411 C C . LYS A 1 286 ? -11.075 -12.685 5.588 1.00 92.19 286 LYS A C 1
ATOM 2413 O O . LYS A 1 286 ? -11.363 -13.752 5.044 1.00 92.19 286 LYS A O 1
ATOM 2418 N N . TYR A 1 287 ? -11.822 -12.130 6.542 1.00 95.06 287 TYR A N 1
ATOM 2419 C CA . TYR A 1 287 ? -12.905 -12.842 7.221 1.00 95.06 287 TYR A CA 1
ATOM 2420 C C . TYR A 1 287 ? -14.309 -12.392 6.827 1.00 95.06 287 TYR A C 1
ATOM 2422 O O . TYR A 1 287 ? -15.214 -13.221 6.894 1.00 95.06 287 TYR A O 1
ATOM 2430 N N . CYS A 1 288 ? -14.496 -11.133 6.421 1.00 95.00 288 CYS A N 1
ATOM 2431 C CA . CYS A 1 288 ? -15.812 -10.534 6.173 1.00 95.00 288 CYS A CA 1
ATOM 2432 C C . CYS A 1 288 ? -16.093 -10.330 4.678 1.00 95.00 288 CYS A C 1
ATOM 2434 O O . CYS A 1 288 ? -17.115 -10.799 4.188 1.00 95.00 288 CYS A O 1
ATOM 2436 N N . ASP A 1 289 ? -15.186 -9.678 3.946 1.00 92.81 289 ASP A N 1
ATOM 2437 C CA . ASP A 1 289 ? -15.346 -9.394 2.514 1.00 92.81 289 ASP A CA 1
ATOM 2438 C C . ASP A 1 289 ? -14.047 -9.627 1.742 1.00 92.81 289 ASP A C 1
ATOM 2440 O O . ASP A 1 289 ? -13.202 -8.743 1.604 1.00 92.81 289 ASP A O 1
ATOM 2444 N N . LYS A 1 290 ? -13.915 -10.821 1.158 1.00 88.38 290 LYS A N 1
ATOM 2445 C CA . LYS A 1 290 ? -12.736 -11.204 0.363 1.00 88.38 290 LYS A CA 1
ATOM 2446 C C . LYS A 1 290 ? -12.476 -10.291 -0.837 1.00 88.38 290 LYS A C 1
ATOM 2448 O O . LYS A 1 290 ? -11.345 -10.248 -1.320 1.00 88.38 290 LYS A O 1
ATOM 2453 N N . ASN A 1 291 ? -13.497 -9.572 -1.308 1.00 86.19 291 ASN A N 1
ATOM 2454 C CA . ASN A 1 291 ? -13.404 -8.658 -2.444 1.00 86.19 291 ASN A CA 1
ATOM 2455 C C . ASN A 1 291 ? -13.190 -7.202 -2.012 1.00 86.19 291 ASN A C 1
ATOM 2457 O O . ASN A 1 291 ? -13.207 -6.319 -2.868 1.00 86.19 291 ASN A O 1
ATOM 2461 N N . TYR A 1 292 ? -13.004 -6.934 -0.717 1.00 88.56 292 TYR A N 1
ATOM 2462 C CA . TYR A 1 292 ? -12.765 -5.587 -0.225 1.00 88.56 292 TYR A CA 1
ATOM 2463 C C . TYR A 1 292 ? -11.458 -5.025 -0.793 1.00 88.56 292 TYR A C 1
ATOM 2465 O O . TYR A 1 292 ? -10.378 -5.587 -0.585 1.00 88.56 292 TYR A O 1
ATOM 2473 N N . ILE A 1 293 ? -11.573 -3.891 -1.485 1.00 88.62 293 ILE A N 1
ATOM 2474 C CA . ILE A 1 293 ? -10.451 -3.124 -2.023 1.00 88.62 293 ILE A CA 1
ATOM 2475 C C . ILE A 1 293 ? -10.385 -1.786 -1.289 1.00 88.62 293 ILE A C 1
ATOM 2477 O O . ILE A 1 293 ? -11.333 -1.004 -1.316 1.00 88.62 293 ILE A O 1
ATOM 2481 N N . ARG A 1 294 ? -9.244 -1.520 -0.650 1.00 89.62 294 ARG A N 1
ATOM 2482 C CA . ARG A 1 294 ? -8.946 -0.271 0.066 1.00 89.62 294 ARG A CA 1
ATOM 2483 C C . ARG A 1 294 ? -8.703 0.897 -0.877 1.00 89.62 294 ARG A C 1
ATOM 2485 O O . ARG A 1 294 ? -9.001 2.035 -0.533 1.00 89.62 294 ARG A O 1
ATOM 2492 N N . GLY A 1 295 ? -8.115 0.629 -2.037 1.00 92.56 295 GLY A N 1
ATOM 2493 C CA . GLY A 1 295 ? -7.739 1.669 -2.980 1.00 92.56 295 GLY A CA 1
ATOM 2494 C C . GLY A 1 295 ? -6.728 1.199 -4.013 1.00 92.56 295 GLY A C 1
ATOM 2495 O O . GLY A 1 295 ? -6.414 0.012 -4.126 1.00 92.56 295 GLY A O 1
ATOM 2496 N N . ILE A 1 296 ? -6.182 2.167 -4.740 1.00 95.81 296 ILE A N 1
ATOM 2497 C CA . ILE A 1 296 ? -5.112 1.965 -5.715 1.00 95.81 296 ILE A CA 1
ATOM 2498 C C . ILE A 1 296 ? -3.913 2.784 -5.259 1.00 95.81 296 ILE A C 1
ATOM 2500 O O . ILE A 1 296 ? -4.051 3.965 -4.953 1.00 95.81 296 ILE A O 1
ATOM 2504 N N . VAL A 1 297 ? -2.743 2.162 -5.221 1.00 97.69 297 VAL A N 1
ATOM 2505 C CA . VAL A 1 297 ? -1.471 2.826 -4.933 1.00 97.69 297 VAL A CA 1
ATOM 2506 C C . VAL A 1 297 ? -0.710 2.975 -6.237 1.00 97.69 297 VAL A C 1
ATOM 2508 O O . VAL A 1 297 ? -0.591 2.011 -6.986 1.00 97.69 297 VAL A O 1
ATOM 2511 N N . ILE A 1 298 ? -0.176 4.164 -6.500 1.00 97.62 298 ILE A N 1
ATOM 2512 C CA . ILE A 1 298 ? 0.792 4.389 -7.571 1.00 97.62 298 ILE A CA 1
ATOM 2513 C C . ILE A 1 298 ? 2.140 4.693 -6.924 1.00 97.62 298 ILE A C 1
ATOM 2515 O O . ILE A 1 298 ? 2.275 5.635 -6.137 1.00 97.62 298 ILE A O 1
ATOM 2519 N N . THR A 1 299 ? 3.134 3.879 -7.254 1.00 95.88 299 THR A N 1
ATOM 2520 C CA . THR A 1 299 ? 4.481 3.971 -6.692 1.00 95.88 299 THR A CA 1
ATOM 2521 C C . THR A 1 299 ? 5.539 3.587 -7.730 1.00 95.88 299 THR A C 1
ATOM 2523 O O . THR A 1 299 ? 5.228 3.310 -8.889 1.00 95.88 299 THR A O 1
ATOM 2526 N N . SER A 1 300 ? 6.803 3.604 -7.330 1.00 93.00 300 SER A N 1
ATOM 2527 C CA . SER A 1 300 ? 7.946 3.150 -8.122 1.00 93.00 300 SER A CA 1
ATOM 2528 C C . SER A 1 300 ? 8.895 2.341 -7.234 1.00 93.00 300 SER A C 1
ATOM 2530 O O . SER A 1 300 ? 8.500 1.961 -6.133 1.00 93.00 300 SER A O 1
ATOM 2532 N N . ASP A 1 301 ? 10.141 2.109 -7.657 1.00 90.44 301 ASP A N 1
ATOM 2533 C CA . ASP A 1 301 ? 11.205 1.639 -6.756 1.00 90.44 301 ASP A CA 1
ATOM 2534 C C . ASP A 1 301 ? 11.467 2.677 -5.645 1.00 90.44 301 ASP A C 1
ATOM 2536 O O . ASP A 1 301 ? 12.317 3.561 -5.762 1.00 90.44 301 ASP A O 1
ATOM 2540 N N . PHE A 1 302 ? 10.675 2.606 -4.575 1.00 90.31 302 PHE A N 1
ATOM 2541 C CA . PHE A 1 302 ? 10.801 3.455 -3.393 1.00 90.31 302 PHE A CA 1
ATOM 2542 C C . PHE A 1 302 ? 11.932 2.990 -2.464 1.00 90.31 302 PHE A C 1
ATOM 2544 O O . PHE A 1 302 ? 12.258 3.701 -1.513 1.00 90.31 302 PHE A O 1
ATOM 2551 N N . LEU A 1 303 ? 12.529 1.817 -2.726 1.00 89.75 303 LEU A N 1
ATOM 2552 C CA . LEU A 1 303 ? 13.676 1.288 -1.988 1.00 89.75 303 LEU A CA 1
ATOM 2553 C C . LEU A 1 303 ? 14.971 1.959 -2.446 1.00 89.75 303 LEU A C 1
ATOM 2555 O O . LEU A 1 303 ? 15.874 2.154 -1.639 1.00 89.75 303 LEU A O 1
ATOM 2559 N N . ARG A 1 304 ? 15.064 2.347 -3.722 1.00 86.94 304 ARG A N 1
ATOM 2560 C CA . ARG A 1 304 ? 16.288 2.920 -4.283 1.00 86.94 304 ARG A CA 1
ATOM 2561 C C . ARG A 1 304 ? 16.721 4.217 -3.607 1.00 86.94 304 ARG A C 1
ATOM 2563 O O . ARG A 1 304 ? 15.973 5.189 -3.498 1.00 86.94 304 ARG A O 1
ATOM 2570 N N . ILE A 1 305 ? 18.002 4.241 -3.256 1.00 80.94 305 ILE A N 1
ATOM 2571 C CA . ILE A 1 305 ? 18.709 5.397 -2.711 1.00 80.94 305 ILE A CA 1
ATOM 2572 C C . ILE A 1 305 ? 19.495 6.047 -3.854 1.00 80.94 305 ILE A C 1
ATOM 2574 O O . ILE A 1 305 ? 20.110 5.362 -4.669 1.00 80.94 305 ILE A O 1
ATOM 2578 N N . GLY A 1 306 ? 19.426 7.371 -3.961 1.00 68.31 306 GLY A N 1
ATOM 2579 C CA . GLY A 1 306 ? 20.126 8.134 -4.990 1.00 68.31 306 GLY A CA 1
ATOM 2580 C C . GLY A 1 306 ? 21.584 8.417 -4.687 1.00 68.31 306 GLY A C 1
ATOM 2581 O O . GLY A 1 306 ? 22.072 8.205 -3.575 1.00 68.31 306 GLY A O 1
ATOM 2582 N N . ASP A 1 307 ? 22.237 9.028 -5.674 1.00 61.62 307 ASP A N 1
ATOM 2583 C CA . ASP A 1 307 ? 23.597 9.550 -5.560 1.00 61.62 307 ASP A CA 1
ATOM 2584 C C . ASP A 1 307 ? 23.758 10.435 -4.310 1.00 61.62 307 ASP A C 1
ATOM 2586 O O . ASP A 1 307 ? 22.864 11.211 -3.952 1.00 61.62 307 ASP A O 1
ATOM 2590 N N . ASN A 1 308 ? 24.915 10.331 -3.647 1.00 60.81 308 ASN A N 1
ATOM 2591 C CA . ASN A 1 308 ? 25.217 10.995 -2.369 1.00 60.81 308 ASN A CA 1
ATOM 2592 C C . ASN A 1 308 ? 24.247 10.652 -1.224 1.00 60.81 308 ASN A C 1
ATOM 2594 O O . ASN A 1 308 ? 24.033 11.485 -0.344 1.00 60.81 308 ASN A O 1
ATOM 2598 N N . TYR A 1 309 ? 23.669 9.448 -1.222 1.00 64.75 309 TYR A N 1
ATOM 2599 C CA . TYR A 1 309 ? 22.686 9.015 -0.225 1.00 64.75 309 TYR A CA 1
ATOM 2600 C C . TYR A 1 309 ? 21.406 9.862 -0.226 1.00 64.75 309 TYR A C 1
ATOM 2602 O O . TYR A 1 309 ? 20.756 9.986 0.809 1.00 64.75 309 TYR A O 1
ATOM 2610 N N . ASN A 1 310 ? 21.021 10.457 -1.366 1.00 66.06 310 ASN A N 1
ATOM 2611 C CA . ASN A 1 310 ? 19.736 11.147 -1.451 1.00 66.06 310 ASN A CA 1
ATOM 2612 C C . ASN A 1 310 ? 18.605 10.108 -1.365 1.00 66.06 310 ASN A C 1
ATOM 2614 O O . ASN A 1 310 ? 18.377 9.386 -2.341 1.00 66.06 310 ASN A O 1
ATOM 2618 N N . PRO A 1 311 ? 17.840 10.052 -0.264 1.00 60.00 311 PRO A N 1
ATOM 2619 C CA . PRO A 1 311 ? 16.807 9.042 -0.102 1.00 60.00 311 PRO A CA 1
ATOM 2620 C C . PRO A 1 311 ? 15.626 9.268 -1.060 1.00 60.00 311 PRO A C 1
ATOM 2622 O O . PRO A 1 311 ? 14.753 8.427 -1.190 1.00 60.00 311 PRO A O 1
ATOM 2625 N N . TYR A 1 312 ? 15.545 10.405 -1.746 1.00 65.81 312 TYR A N 1
ATOM 2626 C CA . TYR A 1 312 ? 14.344 10.819 -2.475 1.00 65.81 312 TYR A CA 1
ATOM 2627 C C . TYR A 1 312 ? 14.530 10.826 -3.992 1.00 65.81 312 TYR A C 1
ATOM 2629 O O . TYR A 1 312 ? 13.802 11.512 -4.708 1.00 65.81 312 TYR A O 1
ATOM 2637 N N . TYR A 1 313 ? 15.503 10.067 -4.497 1.00 68.44 313 TYR A N 1
ATOM 2638 C CA . TYR A 1 313 ? 15.890 10.067 -5.909 1.00 68.44 313 TYR A CA 1
ATOM 2639 C C . TYR A 1 313 ? 14.733 9.747 -6.859 1.00 68.44 313 TYR A C 1
ATOM 2641 O O . TYR A 1 313 ? 14.546 10.435 -7.860 1.00 68.44 313 TYR A O 1
ATOM 2649 N N . PHE A 1 314 ? 13.913 8.748 -6.521 1.00 76.06 314 PHE A N 1
ATOM 2650 C CA . PHE A 1 314 ? 12.792 8.340 -7.369 1.00 76.06 314 PHE A CA 1
ATOM 2651 C C . PHE A 1 314 ? 11.545 9.207 -7.224 1.00 76.06 314 PHE A C 1
ATOM 2653 O O . PHE A 1 314 ? 10.650 9.094 -8.054 1.00 76.06 314 PHE A O 1
ATOM 2660 N N . LYS A 1 315 ? 11.497 10.139 -6.264 1.00 83.81 315 LYS A N 1
ATOM 2661 C CA . LYS A 1 315 ? 10.298 10.934 -5.963 1.00 83.81 315 LYS A CA 1
ATOM 2662 C C . LYS A 1 315 ? 9.732 11.663 -7.183 1.00 83.81 315 LYS A C 1
ATOM 2664 O O . LYS A 1 315 ? 8.523 11.650 -7.402 1.00 83.81 315 LYS A O 1
ATOM 2669 N N . SER A 1 316 ? 10.589 12.297 -7.986 1.00 86.75 316 SER A N 1
ATOM 2670 C CA . SER A 1 316 ? 10.163 13.003 -9.204 1.00 86.75 316 SER A CA 1
ATOM 2671 C C . SER A 1 316 ? 9.578 12.049 -10.246 1.00 86.75 316 SER A C 1
ATOM 2673 O O . SER A 1 316 ? 8.585 12.383 -10.890 1.00 86.75 316 SER A O 1
ATOM 2675 N N . THR A 1 317 ? 10.147 10.851 -10.364 1.00 88.25 317 THR A N 1
ATOM 2676 C CA . THR A 1 317 ? 9.688 9.798 -11.275 1.00 88.25 317 THR A CA 1
ATOM 2677 C C . THR A 1 317 ? 8.362 9.203 -10.803 1.00 88.25 317 THR A C 1
ATOM 2679 O O . THR A 1 317 ? 7.423 9.099 -11.591 1.00 88.25 317 THR A O 1
ATOM 2682 N N . THR A 1 318 ? 8.220 8.914 -9.506 1.00 91.94 318 THR A N 1
ATOM 2683 C CA . THR A 1 318 ? 6.951 8.468 -8.914 1.00 91.94 318 THR A CA 1
ATOM 2684 C C . THR A 1 318 ? 5.853 9.516 -9.100 1.00 91.94 318 THR A C 1
ATOM 2686 O O . THR A 1 318 ? 4.724 9.200 -9.466 1.00 91.94 318 THR A O 1
ATOM 2689 N N . GLN A 1 319 ? 6.179 10.794 -8.893 1.00 94.00 319 GLN A N 1
ATOM 2690 C CA . GLN A 1 319 ? 5.239 11.890 -9.104 1.00 94.00 319 GLN A CA 1
ATOM 2691 C C . GLN A 1 319 ? 4.860 12.035 -10.583 1.00 94.00 319 GLN A C 1
ATOM 2693 O O . GLN A 1 319 ? 3.703 12.329 -10.890 1.00 94.00 319 GLN A O 1
ATOM 2698 N N . TRP A 1 320 ? 5.814 11.828 -11.495 1.00 94.06 320 TRP A N 1
ATOM 2699 C CA . TRP A 1 320 ? 5.569 11.829 -12.934 1.00 94.06 320 TRP A CA 1
ATOM 2700 C C . TRP A 1 320 ? 4.600 10.713 -13.327 1.00 94.06 320 TRP A C 1
ATOM 2702 O O . TRP A 1 320 ? 3.584 11.017 -13.949 1.00 94.06 320 TRP A O 1
ATOM 2712 N N . ILE A 1 321 ? 4.826 9.465 -12.895 1.00 95.31 321 ILE A N 1
ATOM 2713 C CA . ILE A 1 321 ? 3.934 8.349 -13.246 1.00 95.31 321 ILE A CA 1
ATOM 2714 C C . ILE A 1 321 ? 2.551 8.485 -12.595 1.00 95.31 321 ILE A C 1
ATOM 2716 O O . ILE A 1 321 ? 1.531 8.216 -13.231 1.00 95.31 321 ILE A O 1
ATOM 2720 N N . TYR A 1 322 ? 2.492 9.003 -11.363 1.00 97.06 322 TYR A N 1
ATOM 2721 C CA . TYR A 1 322 ? 1.234 9.360 -10.712 1.00 97.06 322 TYR A CA 1
ATOM 2722 C C . TYR A 1 322 ? 0.476 10.413 -11.516 1.00 97.06 322 TYR A C 1
ATOM 2724 O O . TYR A 1 322 ? -0.699 10.225 -11.810 1.00 97.06 322 TYR A O 1
ATOM 2732 N N . ASN A 1 323 ? 1.126 11.505 -11.922 1.00 96.94 323 ASN A N 1
ATOM 2733 C CA . ASN A 1 323 ? 0.491 12.553 -12.726 1.00 96.94 323 ASN A CA 1
ATOM 2734 C C . ASN A 1 323 ? 0.095 12.069 -14.119 1.00 96.94 323 ASN A C 1
ATOM 2736 O O . ASN A 1 323 ? -0.891 12.553 -14.670 1.00 96.94 323 ASN A O 1
ATOM 2740 N N . LEU A 1 324 ? 0.836 11.104 -14.663 1.00 95.31 324 LEU A N 1
ATOM 2741 C CA . LEU A 1 324 ? 0.528 10.503 -15.946 1.00 95.31 324 LEU A CA 1
ATOM 2742 C C . LEU A 1 324 ? -0.764 9.691 -15.900 1.00 95.31 324 LEU A C 1
ATOM 2744 O O . LEU A 1 324 ? -1.472 9.702 -16.900 1.00 95.31 324 LEU A O 1
ATOM 2748 N N . PHE A 1 325 ? -1.056 9.001 -14.785 1.00 96.56 325 PHE A N 1
ATOM 2749 C CA . PHE A 1 325 ? -2.123 7.993 -14.719 1.00 96.56 325 PHE A CA 1
ATOM 2750 C C . PHE A 1 325 ? -3.273 8.248 -13.731 1.00 96.56 325 PHE A C 1
ATOM 2752 O O . PHE A 1 325 ? -4.344 7.663 -13.907 1.00 96.56 325 PHE A O 1
ATOM 2759 N N . ASN A 1 326 ? -3.108 9.104 -12.715 1.00 97.06 326 ASN A N 1
ATOM 2760 C CA . ASN A 1 326 ? -4.078 9.195 -11.614 1.00 97.06 326 ASN A CA 1
ATOM 2761 C C . ASN A 1 326 ? -5.498 9.542 -12.084 1.00 97.06 326 ASN A C 1
ATOM 2763 O O . ASN A 1 326 ? -6.462 8.950 -11.601 1.00 97.06 326 ASN A O 1
ATOM 2767 N N . TYR A 1 327 ? -5.640 10.457 -13.046 1.00 96.38 327 TYR A N 1
ATOM 2768 C CA . TYR A 1 327 ? -6.950 10.995 -13.397 1.00 96.38 327 TYR A CA 1
ATOM 2769 C C . TYR A 1 327 ? -7.770 10.003 -14.221 1.00 96.38 327 TYR A C 1
ATOM 2771 O O . TYR A 1 327 ? -8.944 9.784 -13.937 1.00 96.38 327 TYR A O 1
ATOM 2779 N N . GLN A 1 328 ? -7.160 9.335 -15.198 1.00 95.44 328 GLN A N 1
ATOM 2780 C CA . GLN A 1 328 ? -7.841 8.302 -15.973 1.00 95.44 328 GLN A CA 1
ATOM 2781 C C . GLN A 1 328 ? -8.163 7.062 -15.134 1.00 95.44 328 GLN A C 1
ATOM 2783 O O . GLN A 1 328 ? -9.215 6.461 -15.341 1.00 95.44 328 GLN A O 1
ATOM 2788 N N . ILE A 1 329 ? -7.327 6.717 -14.147 1.00 95.06 329 ILE A N 1
ATOM 2789 C CA . ILE A 1 329 ? -7.645 5.651 -13.187 1.00 95.06 329 ILE A CA 1
ATOM 2790 C C . ILE A 1 329 ? -8.817 6.074 -12.296 1.00 95.06 329 ILE A C 1
ATOM 2792 O O . ILE A 1 329 ? -9.737 5.280 -12.088 1.00 95.06 329 ILE A O 1
ATOM 2796 N N . LYS A 1 330 ? -8.835 7.327 -11.824 1.00 94.31 330 LYS A N 1
ATOM 2797 C CA . LYS A 1 330 ? -9.964 7.882 -11.069 1.00 94.31 330 LYS A CA 1
ATOM 2798 C C . LYS A 1 330 ? -11.259 7.832 -11.872 1.00 94.31 330 LYS A C 1
ATOM 2800 O O . LYS A 1 330 ? -12.275 7.384 -11.351 1.00 94.31 330 LYS A O 1
ATOM 2805 N N . LEU A 1 331 ? -11.232 8.227 -13.145 1.00 93.38 331 LEU A N 1
ATOM 2806 C CA . LEU A 1 331 ? -12.395 8.115 -14.031 1.00 93.38 331 LEU A CA 1
ATOM 2807 C C . LEU A 1 331 ? -12.857 6.658 -14.177 1.00 93.38 331 LEU A C 1
ATOM 2809 O O . LEU A 1 331 ? -14.053 6.388 -14.080 1.00 93.38 331 LEU A O 1
ATOM 2813 N N . ALA A 1 332 ? -11.917 5.727 -14.361 1.00 92.50 332 ALA A N 1
ATOM 2814 C CA . ALA A 1 332 ? -12.200 4.307 -14.552 1.00 92.50 332 ALA A CA 1
ATOM 2815 C C . ALA A 1 332 ? -12.785 3.607 -13.310 1.00 92.50 332 ALA A C 1
ATOM 2817 O O . ALA A 1 332 ? -13.566 2.667 -13.456 1.00 92.50 332 ALA A O 1
ATOM 2818 N N . THR A 1 333 ? -12.407 4.040 -12.102 1.00 90.56 333 THR A N 1
ATOM 2819 C CA . THR A 1 333 ? -12.658 3.287 -10.853 1.00 90.56 333 THR A CA 1
ATOM 2820 C C . THR A 1 333 ? -13.447 4.045 -9.789 1.00 90.56 333 THR A C 1
ATOM 2822 O O . THR A 1 333 ? -13.909 3.436 -8.829 1.00 90.56 333 THR A O 1
ATOM 2825 N N . ASN A 1 334 ? -13.606 5.364 -9.938 1.00 88.38 334 ASN A N 1
ATOM 2826 C CA . ASN A 1 334 ? -14.121 6.283 -8.918 1.00 88.38 334 ASN A CA 1
ATOM 2827 C C . ASN A 1 334 ? -13.314 6.296 -7.602 1.00 88.38 334 ASN A C 1
ATOM 2829 O O . ASN A 1 334 ? -13.793 6.785 -6.581 1.00 88.38 334 ASN A O 1
ATOM 2833 N N . LEU A 1 335 ? -12.091 5.765 -7.623 1.00 89.75 335 LEU A N 1
ATOM 2834 C CA . LEU A 1 335 ? -11.157 5.821 -6.507 1.00 89.75 335 LEU A CA 1
ATOM 2835 C C . LEU A 1 335 ? -10.080 6.850 -6.807 1.00 89.75 335 LEU A C 1
ATOM 2837 O O . LEU A 1 335 ? -9.567 6.904 -7.921 1.00 89.75 335 LEU A O 1
ATOM 2841 N N . ASP A 1 336 ? -9.718 7.639 -5.805 1.00 93.06 336 ASP A N 1
ATOM 2842 C CA . ASP A 1 336 ? -8.550 8.509 -5.860 1.00 93.06 336 ASP A CA 1
ATOM 2843 C C . ASP A 1 336 ? -7.288 7.664 -5.624 1.00 93.06 336 ASP A C 1
ATOM 2845 O O . ASP A 1 336 ? -7.117 7.141 -4.517 1.00 93.06 336 ASP A O 1
ATOM 2849 N N . PRO A 1 337 ? -6.409 7.475 -6.632 1.00 96.06 337 PRO A N 1
ATOM 2850 C CA . PRO A 1 337 ? -5.168 6.745 -6.417 1.00 96.06 337 PRO A CA 1
ATOM 2851 C C . PRO A 1 337 ? -4.283 7.476 -5.407 1.00 96.06 337 PRO A C 1
ATOM 2853 O O . PRO A 1 337 ? -4.257 8.704 -5.360 1.00 96.06 337 PRO A O 1
ATOM 2856 N N . ILE A 1 338 ? -3.522 6.720 -4.623 1.00 96.00 338 ILE A N 1
ATOM 2857 C CA . ILE A 1 338 ? -2.622 7.250 -3.599 1.00 96.00 338 ILE A CA 1
ATOM 2858 C C . ILE A 1 338 ? -1.197 7.240 -4.147 1.00 96.00 338 ILE A C 1
ATOM 2860 O O . ILE A 1 338 ? -0.705 6.202 -4.591 1.00 96.00 338 ILE A O 1
ATOM 2864 N N . LEU A 1 339 ? -0.523 8.387 -4.098 1.00 95.88 339 LEU A N 1
ATOM 2865 C CA . LEU A 1 339 ? 0.906 8.486 -4.383 1.00 95.88 339 LEU A CA 1
ATOM 2866 C C . LEU A 1 339 ? 1.714 7.958 -3.193 1.00 95.88 339 LEU A C 1
ATOM 2868 O O . LEU A 1 339 ? 1.556 8.448 -2.076 1.00 95.88 339 LEU A O 1
ATOM 2872 N N . VAL A 1 340 ? 2.625 7.017 -3.442 1.00 94.38 340 VAL A N 1
ATOM 2873 C CA . VAL A 1 340 ? 3.538 6.496 -2.416 1.00 94.38 340 VAL A CA 1
ATOM 2874 C C . VAL A 1 340 ? 4.980 6.622 -2.886 1.00 94.38 340 VAL A C 1
ATOM 2876 O O . VAL A 1 340 ? 5.375 5.983 -3.857 1.00 94.38 340 VAL A O 1
ATOM 2879 N N . THR A 1 341 ? 5.766 7.437 -2.183 1.00 90.00 341 THR A N 1
ATOM 2880 C CA . THR A 1 341 ? 7.175 7.743 -2.496 1.00 90.00 341 THR A CA 1
ATOM 2881 C C . THR A 1 341 ? 8.168 7.084 -1.533 1.00 90.00 341 THR A C 1
ATOM 2883 O O . THR A 1 341 ? 9.372 7.207 -1.742 1.00 90.00 341 THR A O 1
ATOM 2886 N N . GLY A 1 342 ? 7.688 6.404 -0.483 1.00 87.69 342 GLY A N 1
ATOM 2887 C CA . GLY A 1 342 ? 8.525 5.798 0.562 1.00 87.69 342 GLY A CA 1
ATOM 2888 C C . GLY A 1 342 ? 9.048 6.788 1.609 1.00 87.69 342 GLY A C 1
ATOM 2889 O O . GLY A 1 342 ? 9.871 6.416 2.440 1.00 87.69 342 GLY A O 1
ATOM 2890 N N . GLU A 1 343 ? 8.603 8.048 1.566 1.00 84.94 343 GLU A N 1
ATOM 2891 C CA . GLU A 1 343 ? 8.975 9.074 2.545 1.00 84.94 343 GLU A CA 1
ATOM 2892 C C . GLU A 1 343 ? 8.371 8.780 3.927 1.00 84.94 343 GLU A C 1
ATOM 2894 O O . GLU A 1 343 ? 7.293 8.172 4.004 1.00 84.94 343 GLU A O 1
ATOM 2899 N N . PRO A 1 344 ? 8.995 9.276 5.014 1.00 79.31 344 PRO A N 1
ATOM 2900 C CA . PRO A 1 344 ? 8.361 9.279 6.322 1.00 79.31 344 PRO A CA 1
ATOM 2901 C C . PRO A 1 344 ? 6.959 9.887 6.232 1.00 79.31 344 PRO A C 1
ATOM 2903 O O . PRO A 1 344 ? 6.753 10.901 5.562 1.00 79.31 344 PRO A O 1
ATOM 2906 N N . HIS A 1 345 ? 5.992 9.270 6.911 1.00 71.38 345 HIS A N 1
ATOM 2907 C CA . HIS A 1 345 ? 4.564 9.630 6.868 1.00 71.38 345 HIS A CA 1
ATOM 2908 C C . HIS A 1 345 ? 3.825 9.331 5.551 1.00 71.38 345 HIS A C 1
ATOM 2910 O O . HIS A 1 345 ? 2.632 9.625 5.463 1.00 71.38 345 HIS A O 1
ATOM 2916 N N . SER A 1 346 ? 4.473 8.735 4.543 1.00 83.19 346 SER A N 1
ATOM 2917 C CA . SER A 1 346 ? 3.745 8.112 3.432 1.00 83.19 346 SER A CA 1
ATOM 2918 C C . SER A 1 346 ? 3.110 6.785 3.885 1.00 83.19 346 SER A C 1
ATOM 2920 O O . SER A 1 346 ? 3.351 6.331 5.005 1.00 83.19 346 SER A O 1
ATOM 2922 N N . LEU A 1 347 ? 2.281 6.152 3.042 1.00 88.25 347 LEU A N 1
ATOM 2923 C CA . LEU A 1 347 ? 1.628 4.872 3.378 1.00 88.25 347 LEU A CA 1
ATOM 2924 C C . LEU A 1 347 ? 2.638 3.798 3.824 1.00 88.25 347 LEU A C 1
ATOM 2926 O O . LEU A 1 347 ? 2.312 2.947 4.648 1.00 88.25 347 LEU A O 1
ATOM 2930 N N . ILE A 1 348 ? 3.860 3.860 3.292 1.00 89.88 348 ILE A N 1
ATOM 2931 C CA . ILE A 1 348 ? 4.981 3.017 3.690 1.00 89.88 348 ILE A CA 1
ATOM 2932 C C . ILE A 1 348 ? 6.212 3.877 3.987 1.00 89.88 348 ILE A C 1
ATOM 2934 O O . ILE A 1 348 ? 6.548 4.783 3.227 1.00 89.88 348 ILE A O 1
ATOM 2938 N N . ASP A 1 349 ? 6.904 3.586 5.080 1.00 90.06 349 ASP A N 1
ATOM 2939 C CA . ASP A 1 349 ? 8.158 4.246 5.433 1.00 90.06 349 ASP A CA 1
ATOM 2940 C C . ASP A 1 349 ? 9.333 3.368 4.985 1.00 90.06 349 ASP A C 1
ATOM 2942 O O . ASP A 1 349 ? 9.518 2.253 5.486 1.00 90.06 349 ASP A O 1
ATOM 2946 N N . ARG A 1 350 ? 10.104 3.844 3.999 1.00 90.75 350 ARG A N 1
ATOM 2947 C CA . ARG A 1 350 ? 11.259 3.101 3.483 1.00 90.75 350 ARG A CA 1
ATOM 2948 C C . ARG A 1 350 ? 12.338 2.958 4.555 1.00 90.75 350 ARG A C 1
ATOM 2950 O O . ARG A 1 350 ? 12.908 1.881 4.687 1.00 90.75 350 ARG A O 1
ATOM 2957 N N . ASP A 1 351 ? 12.627 4.008 5.313 1.00 89.50 351 ASP A N 1
ATOM 2958 C CA . ASP A 1 351 ? 13.732 3.991 6.273 1.00 89.50 351 ASP A CA 1
ATOM 2959 C C . ASP A 1 351 ? 13.430 2.992 7.396 1.00 89.50 351 ASP A C 1
ATOM 2961 O O . ASP A 1 351 ? 14.284 2.178 7.754 1.00 89.50 351 ASP A O 1
ATOM 2965 N N . TYR A 1 352 ? 12.172 2.956 7.841 1.00 89.06 352 TYR A N 1
ATOM 2966 C CA . TYR A 1 352 ? 11.698 1.931 8.766 1.00 89.06 352 TYR A CA 1
ATOM 2967 C C . TYR A 1 352 ? 11.772 0.520 8.165 1.00 89.06 352 TYR A C 1
ATOM 2969 O O . TYR A 1 352 ? 12.160 -0.428 8.838 1.00 89.06 352 TYR A O 1
ATOM 2977 N N . LEU A 1 353 ? 11.460 0.350 6.878 1.00 91.00 353 LEU A N 1
ATOM 2978 C CA . LEU A 1 353 ? 11.577 -0.948 6.210 1.00 91.00 353 LEU A CA 1
ATOM 2979 C C . LEU A 1 353 ? 13.035 -1.448 6.131 1.00 91.00 353 LEU A C 1
ATOM 2981 O O . LEU A 1 353 ? 13.275 -2.652 6.247 1.00 91.00 353 LEU A O 1
ATOM 2985 N N . TYR A 1 354 ? 14.007 -0.548 5.971 1.00 92.06 354 TYR A N 1
ATOM 2986 C CA . TYR A 1 354 ? 15.436 -0.874 6.063 1.00 92.06 354 TYR A CA 1
ATOM 2987 C C . TYR A 1 354 ? 15.832 -1.276 7.488 1.00 92.06 354 TYR A C 1
ATOM 2989 O O . TYR A 1 354 ? 16.499 -2.297 7.670 1.00 92.06 354 TYR A O 1
ATOM 2997 N N . GLU A 1 355 ? 15.359 -0.534 8.494 1.00 90.69 355 GLU A N 1
ATOM 2998 C CA . GLU A 1 355 ? 15.559 -0.857 9.911 1.00 90.69 355 GLU A CA 1
ATOM 2999 C C . GLU A 1 355 ? 15.008 -2.248 10.251 1.00 90.69 355 GLU A C 1
ATOM 3001 O O . GLU A 1 355 ? 15.720 -3.069 10.829 1.00 90.69 355 GLU A O 1
ATOM 3006 N N . LEU A 1 356 ? 13.785 -2.564 9.810 1.00 89.69 356 LEU A N 1
ATOM 3007 C CA . LEU A 1 356 ? 13.173 -3.882 9.998 1.00 89.69 356 LEU A CA 1
ATOM 3008 C C . LEU A 1 356 ? 13.993 -5.007 9.356 1.00 89.69 356 LEU A C 1
ATOM 3010 O O . LEU A 1 356 ? 13.978 -6.133 9.856 1.00 89.69 356 LEU A O 1
ATOM 3014 N N . ASN A 1 357 ? 14.712 -4.720 8.269 1.00 91.50 357 ASN A N 1
ATOM 3015 C CA . ASN A 1 357 ? 15.619 -5.666 7.621 1.00 91.50 357 ASN A CA 1
ATOM 3016 C C . ASN A 1 357 ? 17.030 -5.699 8.237 1.00 91.50 357 ASN A C 1
ATOM 3018 O O . ASN A 1 357 ? 17.856 -6.498 7.806 1.00 91.50 357 ASN A O 1
ATOM 3022 N N . ASN A 1 358 ? 17.310 -4.894 9.266 1.00 92.38 358 ASN A N 1
ATOM 3023 C CA . ASN A 1 358 ? 18.640 -4.706 9.860 1.00 92.38 358 ASN A CA 1
ATOM 3024 C C . ASN A 1 358 ? 19.698 -4.250 8.839 1.00 92.38 358 ASN A C 1
ATOM 3026 O O . ASN A 1 358 ? 20.865 -4.638 8.926 1.00 92.38 358 ASN A O 1
ATOM 3030 N N . LEU A 1 359 ? 19.293 -3.434 7.864 1.00 91.44 359 LEU A N 1
ATOM 3031 C CA . LEU A 1 359 ? 20.165 -2.938 6.805 1.00 91.44 359 LEU A CA 1
ATOM 3032 C C . LEU A 1 359 ? 20.331 -1.416 6.902 1.00 91.44 359 LEU A C 1
ATOM 3034 O O . LEU A 1 359 ? 19.346 -0.704 7.095 1.00 91.44 359 LEU A O 1
ATOM 3038 N N . PRO A 1 360 ? 21.551 -0.875 6.731 1.00 91.44 360 PRO A N 1
ATOM 3039 C CA . PRO A 1 360 ? 21.736 0.566 6.627 1.00 91.44 360 PRO A CA 1
ATOM 3040 C C . PRO A 1 360 ? 21.186 1.083 5.292 1.00 91.44 360 PRO A C 1
ATOM 3042 O O . PRO A 1 360 ? 21.156 0.355 4.301 1.00 91.44 360 PRO A O 1
ATOM 3045 N N . LEU A 1 361 ? 20.818 2.362 5.232 1.00 89.25 361 LEU A N 1
ATOM 3046 C CA . LEU A 1 361 ? 20.479 3.040 3.979 1.00 89.25 361 LEU A CA 1
ATOM 3047 C C . LEU A 1 361 ? 21.734 3.199 3.100 1.00 89.25 361 LEU A C 1
ATOM 3049 O O . LEU A 1 361 ? 22.471 4.177 3.214 1.00 89.25 361 LEU A O 1
ATOM 3053 N N . SER A 1 362 ? 21.983 2.231 2.220 1.00 87.00 362 SER A N 1
ATOM 3054 C CA . SER A 1 362 ? 23.078 2.246 1.246 1.00 87.00 362 SER A CA 1
ATOM 3055 C C . SER A 1 362 ? 22.679 1.596 -0.083 1.00 87.00 362 SER A C 1
ATOM 3057 O O . SER A 1 362 ? 21.697 0.853 -0.166 1.00 87.00 362 SER A O 1
ATOM 3059 N N . GLU A 1 363 ? 23.470 1.854 -1.126 1.00 84.88 363 GLU A N 1
ATOM 3060 C CA . GLU A 1 363 ? 23.320 1.197 -2.431 1.00 84.88 363 GLU A CA 1
ATOM 3061 C C . GLU A 1 363 ? 23.455 -0.333 -2.323 1.00 84.88 363 GLU A C 1
ATOM 3063 O O . GLU A 1 363 ? 22.661 -1.061 -2.907 1.00 84.88 363 GLU A O 1
ATOM 3068 N N . GLU A 1 364 ? 24.394 -0.830 -1.513 1.00 86.62 364 GLU A N 1
ATOM 3069 C CA . GLU A 1 364 ? 24.596 -2.267 -1.268 1.00 86.62 364 GLU A CA 1
ATOM 3070 C C . GLU A 1 364 ? 23.369 -2.924 -0.614 1.00 86.62 364 GLU A C 1
ATOM 3072 O O . GLU A 1 364 ? 22.930 -4.004 -1.023 1.00 86.62 364 GLU A O 1
ATOM 3077 N N . SER A 1 365 ? 22.761 -2.243 0.361 1.00 89.38 365 SER A N 1
ATOM 3078 C CA . SER A 1 365 ? 21.518 -2.698 0.986 1.00 89.38 365 SER A CA 1
ATOM 3079 C C . SER A 1 365 ? 20.348 -2.678 0.001 1.00 89.38 365 SER A C 1
ATOM 3081 O O . SER A 1 365 ? 19.547 -3.608 -0.004 1.00 89.38 365 SER A O 1
ATOM 3083 N N . TRP A 1 366 ? 20.248 -1.657 -0.861 1.00 89.69 366 TRP A N 1
ATOM 3084 C CA . TRP A 1 366 ? 19.238 -1.619 -1.927 1.00 89.69 366 TRP A CA 1
ATOM 3085 C C . TRP A 1 366 ? 19.397 -2.789 -2.906 1.00 89.69 366 TRP A C 1
ATOM 3087 O O . TRP A 1 366 ? 18.412 -3.459 -3.208 1.00 89.69 366 TRP A O 1
ATOM 3097 N N . ILE A 1 367 ? 20.621 -3.082 -3.359 1.00 88.38 367 ILE A N 1
ATOM 3098 C CA . ILE A 1 367 ? 20.910 -4.230 -4.236 1.00 88.38 367 ILE A CA 1
ATOM 3099 C C . ILE A 1 367 ? 20.477 -5.536 -3.559 1.00 88.38 367 ILE A C 1
ATOM 3101 O O . ILE A 1 367 ? 19.800 -6.357 -4.175 1.00 88.38 367 ILE A O 1
ATOM 3105 N N . THR A 1 368 ? 20.803 -5.690 -2.272 1.00 88.75 368 THR A N 1
ATOM 3106 C CA . THR A 1 368 ? 20.403 -6.852 -1.466 1.00 88.75 368 THR A CA 1
ATOM 3107 C C . THR A 1 368 ? 18.882 -7.008 -1.432 1.00 88.75 368 THR A C 1
ATOM 3109 O O . THR A 1 368 ? 18.376 -8.080 -1.756 1.00 88.75 368 THR A O 1
ATOM 3112 N N . LEU A 1 369 ? 18.151 -5.935 -1.113 1.00 90.38 369 LEU A N 1
ATOM 3113 C CA . LEU A 1 369 ? 16.684 -5.935 -1.043 1.00 90.38 369 LEU A CA 1
ATOM 3114 C C . LEU A 1 369 ? 16.000 -6.090 -2.408 1.00 90.38 369 LEU A C 1
ATOM 3116 O O . LEU A 1 369 ? 14.826 -6.448 -2.448 1.00 90.38 369 LEU A O 1
ATOM 3120 N N . SER A 1 370 ? 16.700 -5.794 -3.506 1.00 88.38 370 SER A N 1
ATOM 3121 C CA . SER A 1 370 ? 16.150 -5.835 -4.865 1.00 88.38 370 SER A CA 1
ATOM 3122 C C . SER A 1 370 ? 16.100 -7.238 -5.463 1.00 88.38 370 SER A C 1
ATOM 3124 O O . SER A 1 370 ? 15.208 -7.519 -6.266 1.00 88.38 370 SER A O 1
ATOM 3126 N N . ASP A 1 371 ? 17.061 -8.088 -5.094 1.00 83.25 371 ASP A N 1
ATOM 3127 C CA . ASP A 1 371 ? 17.306 -9.381 -5.746 1.00 83.25 371 ASP A CA 1
ATOM 3128 C C . ASP A 1 371 ? 17.149 -10.579 -4.802 1.00 83.25 371 ASP A C 1
ATOM 3130 O O . ASP A 1 371 ? 16.695 -11.634 -5.232 1.00 83.25 371 ASP A O 1
ATOM 3134 N N . LYS A 1 372 ? 17.476 -10.436 -3.506 1.00 75.56 372 LYS A N 1
ATOM 3135 C CA . LYS A 1 372 ? 17.354 -11.542 -2.544 1.00 75.56 372 LYS A CA 1
ATOM 3136 C C . LYS A 1 372 ? 15.975 -11.589 -1.891 1.00 75.56 372 LYS A C 1
ATOM 3138 O O . LYS A 1 372 ? 15.483 -10.585 -1.384 1.00 75.56 372 LYS A O 1
ATOM 3143 N N . GLU A 1 373 ? 15.424 -12.796 -1.787 1.00 67.38 373 GLU A N 1
ATOM 3144 C CA . GLU A 1 373 ? 14.158 -13.096 -1.094 1.00 67.38 373 GLU A CA 1
ATOM 3145 C C . GLU A 1 373 ? 14.258 -13.022 0.446 1.00 67.38 373 GLU A C 1
ATOM 3147 O O . GLU A 1 373 ? 13.260 -13.154 1.149 1.00 67.38 373 GLU A O 1
ATOM 3152 N N . GLU A 1 374 ? 15.446 -12.790 1.013 1.00 78.25 374 GLU A N 1
ATOM 3153 C CA . GLU A 1 374 ? 15.699 -12.860 2.461 1.00 78.25 374 GLU A CA 1
ATOM 3154 C C . GLU A 1 374 ? 15.276 -11.590 3.227 1.00 78.25 374 GLU A C 1
ATOM 3156 O O . GLU A 1 374 ? 16.035 -11.048 4.033 1.00 78.25 374 GLU A O 1
ATOM 3161 N N . TRP A 1 375 ? 14.057 -11.101 3.002 1.00 91.31 375 TRP A N 1
ATOM 3162 C CA . TRP A 1 375 ? 13.489 -10.054 3.852 1.00 91.31 375 TRP A CA 1
ATOM 3163 C C . TRP A 1 375 ? 13.127 -10.627 5.227 1.00 91.31 375 TRP A C 1
ATOM 3165 O O . TRP A 1 375 ? 12.704 -11.779 5.366 1.00 91.31 375 TRP A O 1
ATOM 3175 N N . THR A 1 376 ? 13.268 -9.826 6.283 1.00 91.12 376 THR A N 1
ATOM 3176 C CA . THR A 1 376 ? 12.904 -10.277 7.632 1.00 91.12 376 THR A CA 1
ATOM 3177 C C . THR A 1 376 ? 11.392 -10.469 7.758 1.00 91.12 376 THR A C 1
ATOM 3179 O O . THR A 1 376 ? 10.583 -9.813 7.095 1.00 91.12 376 THR A O 1
ATOM 3182 N N . LYS A 1 377 ? 10.969 -11.339 8.685 1.00 86.62 377 LYS A N 1
ATOM 3183 C CA . LYS A 1 377 ? 9.539 -11.563 8.962 1.00 86.62 377 LYS A CA 1
ATOM 3184 C C . LYS A 1 377 ? 8.818 -10.273 9.361 1.00 86.62 377 LYS A C 1
ATOM 3186 O O . LYS A 1 377 ? 7.652 -10.103 9.013 1.00 86.62 377 LYS A O 1
ATOM 3191 N N . GLN A 1 378 ? 9.493 -9.376 10.084 1.00 85.31 378 GLN A N 1
ATOM 3192 C CA . GLN A 1 378 ? 8.925 -8.085 10.467 1.00 85.31 378 GLN A CA 1
ATOM 3193 C C . GLN A 1 378 ? 8.713 -7.179 9.249 1.00 85.31 378 GLN A C 1
ATOM 3195 O O . GLN A 1 378 ? 7.649 -6.573 9.136 1.00 85.31 378 GLN A O 1
ATOM 3200 N N . ALA A 1 379 ? 9.670 -7.134 8.316 1.00 90.50 379 ALA A N 1
ATOM 3201 C CA . ALA A 1 379 ? 9.541 -6.365 7.082 1.00 90.50 379 ALA A CA 1
ATOM 3202 C C . ALA A 1 379 ? 8.381 -6.878 6.213 1.00 90.50 379 ALA A C 1
ATOM 3204 O O . ALA A 1 379 ? 7.526 -6.096 5.803 1.00 90.50 379 ALA A O 1
ATOM 3205 N N . ILE A 1 380 ? 8.279 -8.197 6.015 1.00 92.06 380 ILE A N 1
ATOM 3206 C CA . ILE A 1 380 ? 7.169 -8.816 5.269 1.00 92.06 380 ILE A CA 1
ATOM 3207 C C . ILE A 1 380 ? 5.819 -8.526 5.948 1.00 92.06 380 ILE A C 1
ATOM 3209 O O . ILE A 1 380 ? 4.841 -8.186 5.280 1.00 92.06 380 ILE A O 1
ATOM 3213 N N . LEU A 1 381 ? 5.749 -8.603 7.284 1.00 86.38 381 LEU A N 1
ATOM 3214 C CA . LEU A 1 381 ? 4.534 -8.267 8.033 1.00 86.38 381 LEU A CA 1
ATOM 3215 C C . LEU A 1 381 ? 4.149 -6.787 7.877 1.00 86.38 381 LEU A C 1
ATOM 3217 O O . LEU A 1 381 ? 2.961 -6.476 7.771 1.00 86.38 381 LEU A O 1
ATOM 3221 N N . TYR A 1 382 ? 5.132 -5.888 7.834 1.00 88.44 382 TYR A N 1
ATOM 3222 C CA . TYR A 1 382 ? 4.909 -4.466 7.597 1.00 88.44 382 TYR A CA 1
ATOM 3223 C C . TYR A 1 382 ? 4.339 -4.207 6.191 1.00 88.44 382 TYR A C 1
ATOM 3225 O O . TYR A 1 382 ? 3.300 -3.555 6.080 1.00 88.44 382 TYR A O 1
ATOM 3233 N N . ILE A 1 383 ? 4.913 -4.816 5.140 1.00 92.94 383 ILE A N 1
ATOM 3234 C CA . ILE A 1 383 ? 4.362 -4.789 3.766 1.00 92.94 383 ILE A CA 1
ATOM 3235 C C . ILE A 1 383 ? 2.918 -5.291 3.751 1.00 92.94 383 ILE A C 1
ATOM 3237 O O . ILE A 1 383 ? 2.023 -4.622 3.231 1.00 92.94 383 ILE A O 1
ATOM 3241 N N . LYS A 1 384 ? 2.672 -6.449 4.372 1.00 90.19 384 LYS A N 1
ATOM 3242 C CA . LYS A 1 384 ? 1.345 -7.065 4.454 1.00 90.19 384 LYS A CA 1
ATOM 3243 C C . LYS A 1 384 ? 0.311 -6.128 5.072 1.00 90.19 384 LYS A C 1
ATOM 3245 O O . LYS A 1 384 ? -0.794 -6.017 4.546 1.00 90.19 384 LYS A O 1
ATOM 3250 N N . ARG A 1 385 ? 0.658 -5.451 6.170 1.00 86.31 385 ARG A N 1
ATOM 3251 C CA . ARG A 1 385 ? -0.241 -4.496 6.831 1.00 86.31 385 ARG A CA 1
ATOM 3252 C C . ARG A 1 385 ? -0.513 -3.268 5.967 1.00 86.31 385 ARG A C 1
ATOM 3254 O O . ARG A 1 385 ? -1.675 -2.914 5.791 1.00 86.31 385 ARG A O 1
ATOM 3261 N N . LYS A 1 386 ? 0.528 -2.651 5.399 1.00 89.81 386 LYS A N 1
ATOM 3262 C CA . LYS A 1 386 ? 0.385 -1.389 4.654 1.00 89.81 386 LYS A CA 1
ATOM 3263 C C . LYS A 1 386 ? -0.274 -1.554 3.285 1.00 89.81 386 LYS A C 1
ATOM 3265 O O . LYS A 1 386 ? -1.007 -0.666 2.861 1.00 89.81 386 LYS A O 1
ATOM 3270 N N . PHE A 1 387 ? -0.069 -2.685 2.608 1.00 93.44 387 PHE A N 1
ATOM 3271 C CA . PHE A 1 387 ? -0.537 -2.879 1.231 1.00 93.44 387 PHE A CA 1
ATOM 3272 C C . PHE A 1 387 ? -1.681 -3.881 1.051 1.00 93.44 387 PHE A C 1
ATOM 3274 O O . PHE A 1 387 ? -2.251 -3.945 -0.039 1.00 93.44 387 PHE A O 1
ATOM 3281 N N . SER A 1 388 ? -2.093 -4.633 2.077 1.00 89.12 388 SER A N 1
ATOM 3282 C CA . SER A 1 388 ? -3.232 -5.544 1.910 1.00 89.12 388 SER A CA 1
ATOM 3283 C C . SER A 1 388 ? -4.512 -4.806 1.517 1.00 89.12 388 SER A C 1
ATOM 3285 O O . SER A 1 388 ? -4.919 -3.842 2.160 1.00 89.12 388 SER A O 1
ATOM 3287 N N . GLY A 1 389 ? -5.196 -5.332 0.499 1.00 88.81 389 GLY A N 1
ATOM 3288 C CA . GLY A 1 389 ? -6.426 -4.754 -0.039 1.00 88.81 389 GLY A CA 1
ATOM 3289 C C . GLY A 1 389 ? -6.183 -3.579 -0.986 1.00 88.81 389 GLY A C 1
ATOM 3290 O O . GLY A 1 389 ? -7.148 -3.072 -1.548 1.00 88.81 389 GLY A O 1
ATOM 3291 N N . TYR A 1 390 ? -4.938 -3.150 -1.199 1.00 94.31 390 TYR A N 1
ATOM 3292 C CA . TYR A 1 390 ? -4.596 -2.224 -2.275 1.00 94.31 390 TYR A CA 1
ATOM 3293 C C . TYR A 1 390 ? -4.247 -2.976 -3.562 1.00 94.31 390 TYR A C 1
ATOM 3295 O O . TYR A 1 390 ? -3.768 -4.109 -3.533 1.00 94.31 390 TYR A O 1
ATOM 3303 N N . ILE A 1 391 ? -4.458 -2.309 -4.695 1.00 95.81 391 ILE A N 1
ATOM 3304 C CA . ILE A 1 391 ? -3.857 -2.679 -5.980 1.00 95.81 391 ILE A CA 1
ATOM 3305 C C . ILE A 1 391 ? -2.665 -1.756 -6.209 1.00 95.81 391 ILE A C 1
ATOM 3307 O O . ILE A 1 391 ? -2.824 -0.534 -6.185 1.00 95.81 391 ILE A O 1
ATOM 3311 N N . LEU A 1 392 ? -1.483 -2.321 -6.433 1.00 97.81 392 LEU A N 1
ATOM 3312 C CA . LEU A 1 392 ? -0.255 -1.547 -6.598 1.00 97.81 392 LEU A CA 1
ATOM 3313 C C . LEU A 1 392 ? 0.069 -1.378 -8.082 1.00 97.81 392 LEU A C 1
ATOM 3315 O O . LEU A 1 392 ? 0.356 -2.346 -8.773 1.00 97.81 392 LEU A O 1
ATOM 3319 N N . ILE A 1 393 ? 0.074 -0.149 -8.579 1.00 97.81 393 ILE A N 1
ATOM 3320 C CA . ILE A 1 393 ? 0.627 0.203 -9.887 1.00 97.81 393 ILE A CA 1
ATOM 3321 C C . ILE A 1 393 ? 2.050 0.693 -9.646 1.00 97.81 393 ILE A C 1
ATOM 3323 O O . ILE A 1 393 ? 2.257 1.760 -9.069 1.00 97.81 393 ILE A O 1
ATOM 3327 N N . ILE A 1 394 ? 3.029 -0.112 -10.045 1.00 97.06 394 ILE A N 1
ATOM 3328 C CA . ILE A 1 394 ? 4.432 0.089 -9.682 1.00 97.06 394 ILE A CA 1
ATOM 3329 C C . ILE A 1 394 ? 5.230 0.384 -10.942 1.00 97.06 394 ILE A C 1
ATOM 3331 O O . ILE A 1 394 ? 5.151 -0.357 -11.913 1.00 97.06 394 ILE A O 1
ATOM 3335 N N . HIS A 1 395 ? 6.011 1.453 -10.933 1.00 94.50 395 HIS A N 1
ATOM 3336 C CA . HIS A 1 395 ? 6.950 1.784 -11.999 1.00 94.50 395 HIS A CA 1
ATOM 3337 C C . HIS A 1 395 ? 8.360 1.301 -11.630 1.00 94.50 395 HIS A C 1
ATOM 3339 O O . HIS A 1 395 ? 8.922 1.759 -10.641 1.00 94.50 395 HIS A O 1
ATOM 3345 N N . HIS A 1 396 ? 8.925 0.374 -12.411 1.00 89.06 396 HIS A N 1
ATOM 3346 C CA . HIS A 1 396 ? 10.213 -0.295 -12.131 1.00 89.06 396 HIS A CA 1
ATOM 3347 C C . HIS A 1 396 ? 10.247 -1.068 -10.803 1.00 89.06 396 HIS A C 1
ATOM 3349 O O . HIS A 1 396 ? 11.130 -0.850 -9.985 1.00 89.06 396 HIS A O 1
ATOM 3355 N N . ALA A 1 397 ? 9.307 -1.989 -10.570 1.00 90.88 397 ALA A N 1
ATOM 3356 C CA . ALA A 1 397 ? 9.375 -2.849 -9.385 1.00 90.88 397 ALA A CA 1
ATOM 3357 C C . ALA A 1 397 ? 10.574 -3.816 -9.419 1.00 90.88 397 ALA A C 1
ATOM 3359 O O . ALA A 1 397 ? 10.866 -4.429 -10.450 1.00 90.88 397 ALA A O 1
ATOM 3360 N N . ASN A 1 398 ? 11.195 -4.011 -8.259 1.00 88.94 398 ASN A N 1
ATOM 3361 C CA . ASN A 1 398 ? 12.320 -4.916 -8.036 1.00 88.94 398 ASN A CA 1
ATOM 3362 C C . ASN A 1 398 ? 11.812 -6.354 -7.871 1.00 88.94 398 ASN A C 1
ATOM 3364 O O . ASN A 1 398 ? 10.698 -6.573 -7.391 1.00 88.94 398 ASN A O 1
ATOM 3368 N N . PHE A 1 399 ? 12.630 -7.335 -8.257 1.00 88.31 399 PHE A N 1
ATOM 3369 C CA . PHE A 1 399 ? 12.230 -8.743 -8.296 1.00 88.31 399 PHE A CA 1
ATOM 3370 C C . PHE A 1 399 ? 11.781 -9.262 -6.924 1.00 88.31 399 PHE A C 1
ATOM 3372 O O . PHE A 1 399 ? 10.638 -9.697 -6.792 1.00 88.31 399 PHE A O 1
ATOM 3379 N N . ALA A 1 400 ? 12.621 -9.119 -5.895 1.00 91.88 400 ALA A N 1
ATOM 3380 C CA . ALA A 1 400 ? 12.313 -9.615 -4.554 1.00 91.88 400 ALA A CA 1
ATOM 3381 C C . ALA A 1 400 ? 11.036 -8.986 -3.970 1.00 91.88 400 ALA A C 1
ATOM 3383 O O . ALA A 1 400 ? 10.238 -9.662 -3.324 1.00 91.88 400 ALA A O 1
ATOM 3384 N N . PHE A 1 401 ? 10.786 -7.701 -4.252 1.00 94.25 401 PHE A N 1
ATOM 3385 C CA . PHE A 1 401 ? 9.554 -7.047 -3.815 1.00 94.25 401 PHE A CA 1
ATOM 3386 C C . PHE A 1 401 ? 8.318 -7.650 -4.495 1.00 94.25 401 PHE A C 1
ATOM 3388 O O . PHE A 1 401 ? 7.318 -7.893 -3.824 1.00 94.25 401 PHE A O 1
ATOM 3395 N N . LEU A 1 402 ? 8.376 -7.940 -5.800 1.00 93.94 402 LEU A N 1
ATOM 3396 C CA . LEU A 1 402 ? 7.269 -8.596 -6.501 1.00 93.94 402 LEU A CA 1
ATOM 3397 C C . LEU A 1 402 ? 6.986 -10.006 -5.967 1.00 93.94 402 LEU A C 1
ATOM 3399 O O . LEU A 1 402 ? 5.815 -10.371 -5.876 1.00 93.94 402 LEU A O 1
ATOM 3403 N N . GLU A 1 403 ? 8.015 -10.768 -5.589 1.00 93.06 403 GLU A N 1
ATOM 3404 C CA . GLU A 1 403 ? 7.827 -12.088 -4.975 1.00 93.06 403 GLU A CA 1
ATOM 3405 C C . GLU A 1 403 ? 7.142 -11.990 -3.611 1.00 93.06 403 GLU A C 1
ATOM 3407 O O . GLU A 1 403 ? 6.165 -12.695 -3.363 1.00 93.06 403 GLU A O 1
ATOM 3412 N N . ILE A 1 404 ? 7.518 -11.013 -2.782 1.00 95.12 404 ILE A N 1
ATOM 3413 C CA . ILE A 1 404 ? 6.806 -10.737 -1.525 1.00 95.12 404 ILE A CA 1
ATOM 3414 C C . ILE A 1 404 ? 5.333 -10.390 -1.790 1.00 95.12 404 ILE A C 1
ATOM 3416 O O . ILE A 1 404 ? 4.444 -10.857 -1.078 1.00 95.12 404 ILE A O 1
ATOM 3420 N N . LEU A 1 405 ? 5.031 -9.597 -2.823 1.00 95.38 405 LEU A N 1
ATOM 3421 C CA . LEU A 1 405 ? 3.639 -9.302 -3.184 1.00 95.38 405 LEU A CA 1
ATOM 3422 C C . LEU A 1 405 ? 2.881 -10.555 -3.656 1.00 95.38 405 LEU A C 1
ATOM 3424 O O . LEU A 1 405 ? 1.692 -10.680 -3.351 1.00 95.38 405 LEU A O 1
ATOM 3428 N N . ASN A 1 406 ? 3.544 -11.487 -4.354 1.00 93.94 406 ASN A N 1
ATOM 3429 C CA . ASN A 1 406 ? 2.966 -12.782 -4.728 1.00 93.94 406 ASN A CA 1
ATOM 3430 C C . ASN A 1 406 ? 2.638 -13.623 -3.486 1.00 93.94 406 ASN A C 1
ATOM 3432 O O . ASN A 1 406 ? 1.511 -14.103 -3.359 1.00 93.94 406 ASN A O 1
ATOM 3436 N N . GLU A 1 407 ? 3.584 -13.762 -2.552 1.00 92.81 407 GLU A N 1
ATOM 3437 C CA . GLU A 1 407 ? 3.398 -14.515 -1.302 1.00 92.81 407 GLU A CA 1
ATOM 3438 C C . GLU A 1 407 ? 2.256 -13.961 -0.441 1.00 92.81 407 GLU A C 1
ATOM 3440 O O . GLU A 1 407 ? 1.552 -14.705 0.247 1.00 92.81 407 GLU A O 1
ATOM 3445 N N . LEU A 1 408 ? 2.064 -12.642 -0.479 1.00 91.62 408 LEU A N 1
ATOM 3446 C CA . LEU A 1 408 ? 1.058 -11.937 0.310 1.00 91.62 408 LEU A CA 1
ATOM 3447 C C . LEU A 1 408 ? -0.315 -11.821 -0.372 1.00 91.62 408 LEU A C 1
ATOM 3449 O O . LEU A 1 408 ? -1.223 -11.252 0.240 1.00 91.62 408 LEU A O 1
ATOM 3453 N N . ASP A 1 409 ? -0.483 -12.343 -1.593 1.00 90.62 409 ASP A N 1
ATOM 3454 C CA . ASP A 1 409 ? -1.695 -12.167 -2.413 1.00 90.62 409 ASP A CA 1
ATOM 3455 C C . ASP A 1 409 ? -2.079 -10.678 -2.564 1.00 90.62 409 ASP A C 1
ATOM 3457 O O . ASP A 1 409 ? -3.234 -10.264 -2.401 1.00 90.62 409 ASP A O 1
ATOM 3461 N N . ILE A 1 410 ? -1.072 -9.837 -2.819 1.00 93.44 410 ILE A N 1
ATOM 3462 C CA . ILE A 1 410 ? -1.249 -8.412 -3.105 1.00 93.44 410 ILE A CA 1
ATOM 3463 C C . ILE A 1 410 ? -1.185 -8.220 -4.616 1.00 93.44 410 ILE A C 1
ATOM 3465 O O . ILE A 1 410 ? -0.179 -8.510 -5.264 1.00 93.44 410 ILE A O 1
ATOM 3469 N N . ILE A 1 411 ? -2.275 -7.714 -5.189 1.00 94.94 411 ILE A N 1
ATOM 3470 C CA . ILE A 1 411 ? -2.384 -7.506 -6.632 1.00 94.94 411 ILE A CA 1
ATOM 3471 C C . ILE A 1 411 ? -1.490 -6.337 -7.048 1.00 94.94 411 ILE A C 1
ATOM 3473 O O . ILE A 1 411 ? -1.595 -5.242 -6.490 1.00 94.94 411 ILE A O 1
ATOM 3477 N N . TYR A 1 412 ? -0.678 -6.537 -8.087 1.00 97.06 412 TYR A N 1
ATOM 3478 C CA . TYR A 1 412 ? 0.110 -5.462 -8.685 1.00 97.06 412 TYR A CA 1
ATOM 3479 C C . TYR A 1 412 ? 0.005 -5.403 -10.212 1.00 97.06 412 TYR A C 1
ATOM 3481 O O . TYR A 1 412 ? -0.261 -6.399 -10.881 1.00 97.06 412 TYR A O 1
ATOM 3489 N N . ILE A 1 413 ? 0.279 -4.225 -10.767 1.00 97.19 413 ILE A N 1
ATOM 3490 C CA . ILE A 1 413 ? 0.556 -3.959 -12.177 1.00 97.19 413 ILE A CA 1
ATOM 3491 C C . ILE A 1 413 ? 1.913 -3.249 -12.228 1.00 97.19 413 ILE A C 1
ATOM 3493 O O . ILE A 1 413 ? 2.023 -2.072 -11.900 1.00 97.19 413 ILE A O 1
ATOM 3497 N N . ASN A 1 414 ? 2.955 -3.977 -12.615 1.00 96.44 414 ASN A N 1
ATOM 3498 C CA . ASN A 1 414 ? 4.299 -3.453 -12.793 1.00 96.44 414 ASN A CA 1
ATOM 3499 C C . ASN A 1 414 ? 4.460 -2.893 -14.213 1.00 96.44 414 ASN A C 1
ATOM 3501 O O . ASN A 1 414 ? 4.114 -3.558 -15.193 1.00 96.44 414 ASN A O 1
ATOM 3505 N N . LEU A 1 415 ? 4.993 -1.680 -14.305 1.00 94.31 415 LEU A N 1
ATOM 3506 C CA . LEU A 1 415 ? 5.153 -0.892 -15.515 1.00 94.31 415 LEU A CA 1
ATOM 3507 C C . LEU A 1 415 ? 6.621 -0.541 -15.729 1.00 94.31 415 LEU A C 1
ATOM 3509 O O . LEU A 1 415 ? 7.330 -0.175 -14.793 1.00 94.31 415 LEU A O 1
ATOM 3513 N N . PHE A 1 416 ? 7.050 -0.588 -16.983 1.00 88.38 416 PHE A N 1
ATOM 3514 C CA . PHE A 1 416 ? 8.413 -0.251 -17.387 1.00 88.38 416 PHE A CA 1
ATOM 3515 C C . PHE A 1 416 ? 8.395 0.400 -18.775 1.00 88.38 416 PHE A C 1
ATOM 3517 O O . PHE A 1 416 ? 7.694 -0.093 -19.660 1.00 88.38 416 PHE A O 1
ATOM 3524 N N . GLU A 1 417 ? 9.136 1.487 -19.013 1.00 91.00 417 GLU A N 1
ATOM 3525 C CA . GLU A 1 417 ? 9.341 1.999 -20.376 1.00 91.00 417 GLU A CA 1
ATOM 3526 C C . GLU A 1 417 ? 10.139 0.973 -21.173 1.00 91.00 417 GLU A C 1
ATOM 3528 O O . GLU A 1 417 ? 11.330 0.794 -20.927 1.00 91.00 417 GLU A O 1
ATOM 3533 N N . SER A 1 418 ? 9.500 0.308 -22.135 1.00 90.88 418 SER A N 1
ATOM 3534 C CA . SER A 1 418 ? 10.079 -0.829 -22.842 1.00 90.88 418 SER A CA 1
ATOM 3535 C C . SER A 1 418 ? 11.465 -0.527 -23.410 1.00 90.88 418 SER A C 1
ATOM 3537 O O . SER A 1 418 ? 11.802 0.607 -23.771 1.00 90.88 418 SER A O 1
ATOM 3539 N N . SER A 1 419 ? 12.256 -1.586 -23.564 1.00 88.94 419 SER A N 1
ATOM 3540 C CA . SER A 1 419 ? 13.546 -1.495 -24.240 1.00 88.94 419 SER A CA 1
ATOM 3541 C C . SER A 1 419 ? 13.409 -1.044 -25.699 1.00 88.94 419 SER A C 1
ATOM 3543 O O . SER A 1 419 ? 14.369 -0.516 -26.235 1.00 88.94 419 SER A O 1
ATOM 3545 N N . PHE A 1 420 ? 12.235 -1.196 -26.325 1.00 92.31 420 PHE A N 1
ATOM 3546 C CA . PHE A 1 420 ? 11.976 -0.786 -27.706 1.00 92.31 420 PHE A CA 1
ATOM 3547 C C . PHE A 1 420 ? 11.741 0.720 -27.798 1.00 92.31 420 PHE A C 1
ATOM 3549 O O . PHE A 1 420 ? 10.664 1.228 -27.473 1.00 92.31 420 PHE A O 1
ATOM 3556 N N . ARG A 1 421 ? 12.758 1.450 -28.263 1.00 91.19 421 ARG A N 1
ATOM 3557 C CA . ARG A 1 421 ? 12.765 2.922 -28.287 1.00 91.19 421 ARG A CA 1
ATOM 3558 C C . ARG A 1 421 ? 12.799 3.494 -29.703 1.00 91.19 421 ARG A C 1
ATOM 3560 O O . ARG A 1 421 ? 12.888 4.713 -29.869 1.00 91.19 421 ARG A O 1
ATOM 3567 N N . PHE A 1 422 ? 12.674 2.645 -30.722 1.00 91.62 422 PHE A N 1
ATOM 3568 C CA . PHE A 1 422 ? 12.573 3.037 -32.131 1.00 91.62 422 PHE A CA 1
ATOM 3569 C C . PHE A 1 422 ? 11.136 3.304 -32.620 1.00 91.62 422 PHE A C 1
ATOM 3571 O O . PHE A 1 422 ? 10.940 3.603 -33.798 1.00 91.62 422 PHE A O 1
ATOM 3578 N N . ALA A 1 423 ? 10.132 3.220 -31.743 1.00 90.50 423 ALA A N 1
ATOM 3579 C CA . ALA A 1 423 ? 8.762 3.638 -32.042 1.00 90.50 423 ALA A CA 1
ATOM 3580 C C . ALA A 1 423 ? 8.586 5.168 -31.949 1.00 90.50 423 ALA A C 1
ATOM 3582 O O . ALA A 1 423 ? 9.417 5.861 -31.361 1.00 90.50 423 ALA A O 1
ATOM 3583 N N . GLU A 1 424 ? 7.488 5.686 -32.513 1.00 86.88 424 GLU A N 1
ATOM 3584 C CA . GLU A 1 424 ? 7.142 7.122 -32.538 1.00 86.88 424 GLU A CA 1
ATOM 3585 C C . GLU A 1 424 ? 6.997 7.761 -31.147 1.00 86.88 424 GLU A C 1
ATOM 3587 O O . GLU A 1 424 ? 7.203 8.965 -30.990 1.00 86.88 424 GLU A O 1
ATOM 3592 N N . ASP A 1 425 ? 6.641 6.970 -30.133 1.00 90.19 425 ASP A N 1
ATOM 3593 C CA . ASP A 1 425 ? 6.770 7.348 -28.729 1.00 90.19 425 ASP A CA 1
ATOM 3594 C C . ASP A 1 425 ? 7.220 6.147 -27.869 1.00 90.19 425 ASP A C 1
ATOM 3596 O O . ASP A 1 425 ? 7.644 5.125 -28.410 1.00 90.19 425 ASP A O 1
ATOM 3600 N N . LEU A 1 426 ? 7.372 6.319 -26.548 1.00 91.94 426 LEU A N 1
ATOM 3601 C CA . LEU A 1 426 ? 7.839 5.250 -25.664 1.00 91.94 426 LEU A CA 1
ATOM 3602 C C . LEU A 1 426 ? 6.701 4.252 -25.503 1.00 91.94 426 LEU A C 1
ATOM 3604 O O . LEU A 1 426 ? 5.563 4.645 -25.281 1.00 91.94 426 LEU A O 1
ATOM 3608 N N . ILE A 1 427 ? 7.015 2.969 -25.606 1.00 94.12 427 ILE A N 1
ATOM 3609 C CA . ILE A 1 427 ? 6.060 1.890 -25.357 1.00 94.12 427 ILE A CA 1
ATOM 3610 C C . ILE A 1 427 ? 6.157 1.527 -23.876 1.00 94.12 427 ILE A C 1
ATOM 3612 O O . ILE A 1 427 ? 7.268 1.401 -23.359 1.00 94.12 427 ILE A O 1
ATOM 3616 N N . PHE A 1 428 ? 5.028 1.324 -23.195 1.00 95.19 428 PHE A N 1
ATOM 3617 C CA . PHE A 1 428 ? 5.039 0.757 -21.847 1.00 95.19 428 PHE A CA 1
ATOM 3618 C C . PHE A 1 428 ? 4.899 -0.763 -21.900 1.00 95.19 428 PHE A C 1
ATOM 3620 O O . PHE A 1 428 ? 4.113 -1.330 -22.660 1.00 95.19 428 PHE A O 1
ATOM 3627 N N . SER A 1 429 ? 5.667 -1.408 -21.040 1.00 94.81 429 SER A N 1
ATOM 3628 C CA . SER A 1 429 ? 5.641 -2.830 -20.752 1.00 94.81 429 SER A CA 1
ATOM 3629 C C . SER A 1 429 ? 4.842 -3.056 -19.477 1.00 94.81 429 SER A C 1
ATOM 3631 O O . SER A 1 429 ? 5.137 -2.431 -18.462 1.00 94.81 429 SER A O 1
ATOM 3633 N N . PHE A 1 430 ? 3.869 -3.963 -19.513 1.00 95.75 430 PHE A N 1
ATOM 3634 C CA . PHE A 1 430 ? 2.987 -4.280 -18.390 1.00 95.75 430 PHE A CA 1
ATOM 3635 C C . PHE A 1 430 ? 3.205 -5.715 -17.903 1.00 95.75 430 PHE A C 1
ATOM 3637 O O . PHE A 1 430 ? 3.241 -6.642 -18.710 1.00 95.75 430 PHE A O 1
ATOM 3644 N N . LYS A 1 431 ? 3.286 -5.909 -16.588 1.00 93.50 431 LYS A N 1
ATOM 3645 C CA . LYS A 1 431 ? 3.368 -7.214 -15.915 1.00 93.50 431 LYS A CA 1
ATOM 3646 C C . LYS A 1 431 ? 2.438 -7.219 -14.701 1.00 93.50 431 LYS A C 1
ATOM 3648 O O . LYS A 1 431 ? 2.272 -6.194 -14.055 1.00 93.50 431 LYS A O 1
ATOM 3653 N N . THR A 1 432 ? 1.810 -8.345 -14.380 1.00 95.31 432 THR A N 1
ATOM 3654 C CA . THR A 1 432 ? 0.896 -8.457 -13.229 1.00 95.31 432 THR A CA 1
ATOM 3655 C C . THR A 1 432 ? 0.855 -9.892 -12.715 1.00 95.31 432 THR A C 1
ATOM 3657 O O . THR A 1 432 ? 1.006 -10.832 -13.498 1.00 95.31 432 THR A O 1
ATOM 3660 N N . ASN A 1 433 ? 0.611 -10.063 -11.415 1.00 94.38 433 ASN A N 1
ATOM 3661 C CA . ASN A 1 433 ? 0.325 -11.362 -10.805 1.00 94.38 433 ASN A CA 1
ATOM 3662 C C . ASN A 1 433 ? -1.157 -11.772 -10.891 1.00 94.38 433 ASN A C 1
ATOM 3664 O O . ASN A 1 433 ? -1.510 -12.874 -10.482 1.00 94.38 433 ASN A O 1
ATOM 3668 N N . ASN A 1 434 ? -2.032 -10.930 -11.454 1.00 93.50 434 ASN A N 1
ATOM 3669 C CA . ASN A 1 434 ? -3.447 -11.246 -11.620 1.00 93.50 434 ASN A CA 1
ATOM 3670 C C . ASN A 1 434 ? -3.772 -11.723 -13.046 1.00 93.50 434 ASN A C 1
ATOM 3672 O O . ASN A 1 434 ? -3.592 -11.000 -14.031 1.00 93.50 434 ASN A O 1
ATOM 3676 N N . LEU A 1 435 ? -4.316 -12.939 -13.147 1.00 91.69 435 LEU A N 1
ATOM 3677 C CA . LEU A 1 435 ? -4.625 -13.595 -14.420 1.00 91.69 435 LEU A CA 1
ATOM 3678 C C . LEU A 1 435 ? -5.632 -12.812 -15.280 1.00 91.69 435 LEU A C 1
ATOM 3680 O O . LEU A 1 435 ? -5.438 -12.679 -16.488 1.00 91.69 435 LEU A O 1
ATOM 3684 N N . GLU A 1 436 ? -6.702 -12.287 -14.682 1.00 92.25 436 GLU A N 1
ATOM 3685 C CA . GLU A 1 436 ? -7.771 -11.604 -15.425 1.00 92.25 436 GLU A CA 1
ATOM 3686 C C . GLU A 1 436 ? -7.336 -10.215 -15.911 1.00 92.25 436 GLU A C 1
ATOM 3688 O O . GLU A 1 436 ? -7.640 -9.834 -17.049 1.00 92.25 436 GLU A O 1
ATOM 3693 N N . ILE A 1 437 ? -6.552 -9.490 -15.100 1.00 94.19 437 ILE A N 1
ATOM 3694 C CA . ILE A 1 437 ? -5.884 -8.259 -15.545 1.00 94.19 437 ILE A CA 1
ATOM 3695 C C . ILE A 1 437 ? -4.986 -8.583 -16.747 1.00 94.19 437 ILE A C 1
ATOM 3697 O O . ILE A 1 437 ? -5.094 -7.938 -17.791 1.00 94.19 437 ILE A O 1
ATOM 3701 N N . SER A 1 438 ? -4.134 -9.610 -16.643 1.00 93.19 438 SER A N 1
ATOM 3702 C CA . SER A 1 438 ? -3.197 -9.962 -17.715 1.00 93.19 438 SER A CA 1
ATOM 3703 C C . SER A 1 438 ? -3.895 -10.338 -19.021 1.00 93.19 438 SER A C 1
ATOM 3705 O O . SER A 1 438 ? -3.540 -9.808 -20.075 1.00 93.19 438 SER A O 1
ATOM 3707 N N . LYS A 1 439 ? -4.929 -11.192 -18.968 1.00 91.38 439 LYS A N 1
ATOM 3708 C CA . LYS A 1 439 ? -5.740 -11.553 -20.145 1.00 91.38 439 LYS A CA 1
ATOM 3709 C C . LYS A 1 439 ? -6.292 -10.321 -20.853 1.00 91.38 439 LYS A C 1
ATOM 3711 O O . LYS A 1 439 ? -6.304 -10.279 -22.081 1.00 91.38 439 LYS A O 1
ATOM 3716 N N . THR A 1 440 ? -6.720 -9.315 -20.092 1.00 94.00 440 THR A N 1
ATOM 3717 C CA . THR A 1 440 ? -7.254 -8.077 -20.663 1.00 94.00 440 THR A CA 1
ATOM 3718 C C . THR A 1 440 ? -6.152 -7.203 -21.260 1.00 94.00 440 THR A C 1
ATOM 3720 O O . THR A 1 440 ? -6.306 -6.716 -22.376 1.00 94.00 440 THR A O 1
ATOM 3723 N N . ILE A 1 441 ? -5.004 -7.059 -20.587 1.00 94.75 441 ILE A N 1
ATOM 3724 C CA . ILE A 1 441 ? -3.844 -6.324 -21.125 1.00 94.75 441 ILE A CA 1
ATOM 3725 C C . ILE A 1 441 ? -3.365 -6.946 -22.447 1.00 94.75 441 ILE A C 1
ATOM 3727 O O . ILE A 1 441 ? -3.051 -6.214 -23.386 1.00 94.75 441 ILE A O 1
ATOM 3731 N N . ARG A 1 442 ? -3.369 -8.282 -22.573 1.00 91.75 442 ARG A N 1
ATOM 3732 C CA . ARG A 1 442 ? -2.971 -8.991 -23.807 1.00 91.75 442 ARG A CA 1
ATOM 3733 C C . ARG A 1 442 ? -3.811 -8.616 -25.030 1.00 91.75 442 ARG A C 1
ATOM 3735 O O . ARG A 1 442 ? -3.296 -8.674 -26.140 1.00 91.75 442 ARG A O 1
ATOM 3742 N N . GLN A 1 443 ? -5.054 -8.170 -24.849 1.00 91.88 443 GLN A N 1
ATOM 3743 C CA . GLN A 1 443 ? -5.899 -7.692 -25.954 1.00 91.88 443 GLN A CA 1
ATOM 3744 C C . GLN A 1 443 ? -5.383 -6.377 -26.566 1.00 91.88 443 GLN A C 1
ATOM 3746 O O . GLN A 1 443 ? -5.736 -6.045 -27.693 1.00 91.88 443 GLN A O 1
ATOM 3751 N N . TYR A 1 444 ? -4.531 -5.646 -25.841 1.00 93.88 444 TYR A N 1
ATOM 3752 C CA . TYR A 1 444 ? -3.886 -4.405 -26.278 1.00 93.88 444 TYR A CA 1
ATOM 3753 C C . TYR A 1 444 ? -2.424 -4.595 -26.697 1.00 93.88 444 TYR A C 1
ATOM 3755 O O . TYR A 1 444 ? -1.707 -3.609 -26.893 1.00 93.88 444 TYR A O 1
ATOM 3763 N N . LYS A 1 445 ? -1.966 -5.847 -26.794 1.00 93.38 445 LYS A N 1
ATOM 3764 C CA . LYS A 1 445 ? -0.576 -6.176 -27.093 1.00 93.38 445 LYS A CA 1
ATOM 3765 C C . LYS A 1 445 ? -0.158 -5.610 -28.453 1.00 93.38 445 LYS A C 1
ATOM 3767 O O . LYS A 1 445 ? -0.849 -5.812 -29.448 1.00 93.38 445 LYS A O 1
ATOM 3772 N N . LEU A 1 446 ? 1.010 -4.972 -28.499 1.00 92.56 446 LEU A N 1
ATOM 3773 C CA . LEU A 1 446 ? 1.681 -4.603 -29.743 1.00 92.56 446 LEU A CA 1
ATOM 3774 C C . LEU A 1 446 ? 2.216 -5.874 -30.440 1.00 92.56 446 LEU A C 1
ATOM 3776 O O . LEU A 1 446 ? 3.035 -6.579 -29.839 1.00 92.56 446 LEU A O 1
ATOM 3780 N N . PRO A 1 447 ? 1.780 -6.186 -31.675 1.00 91.19 447 PRO A N 1
ATOM 3781 C CA . PRO A 1 447 ? 2.270 -7.342 -32.421 1.00 91.19 447 PRO A CA 1
ATOM 3782 C C . PRO A 1 447 ? 3.776 -7.281 -32.685 1.00 91.19 447 PRO A C 1
ATOM 3784 O O . PRO A 1 447 ? 4.348 -6.210 -32.906 1.00 91.19 447 PRO A O 1
ATOM 3787 N N . ARG A 1 448 ? 4.432 -8.446 -32.726 1.00 90.75 448 ARG A N 1
ATOM 3788 C CA . ARG A 1 448 ? 5.882 -8.516 -32.972 1.00 90.75 448 ARG A CA 1
ATOM 3789 C C . ARG A 1 448 ? 6.233 -8.074 -34.397 1.00 90.75 448 ARG A C 1
ATOM 3791 O O . ARG 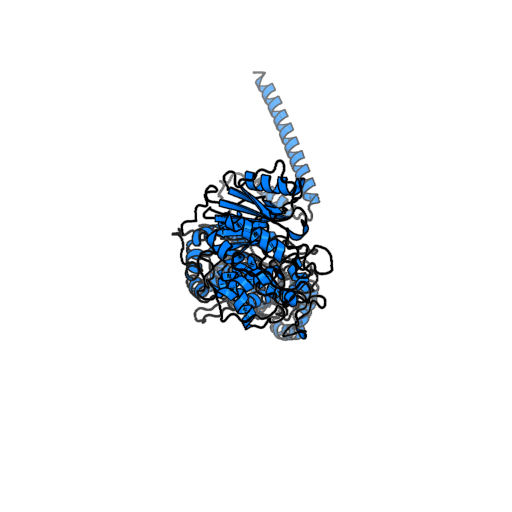A 1 448 ? 7.276 -7.458 -34.612 1.00 90.75 448 ARG A O 1
ATOM 3798 N N . SER A 1 449 ? 5.346 -8.333 -35.361 1.00 92.75 449 SER A N 1
ATOM 3799 C CA . SER A 1 449 ? 5.459 -7.850 -36.745 1.00 92.75 449 SER A CA 1
ATOM 3800 C C . SER A 1 449 ? 5.624 -6.333 -36.834 1.00 92.75 449 SER A C 1
ATOM 3802 O O . SER A 1 449 ? 6.399 -5.841 -37.654 1.00 92.75 449 SER A O 1
ATOM 3804 N N . ASP A 1 450 ? 4.942 -5.590 -35.966 1.00 93.75 450 ASP A N 1
ATOM 3805 C CA . ASP A 1 450 ? 4.940 -4.129 -35.997 1.00 93.75 450 ASP A CA 1
ATOM 3806 C C . ASP A 1 450 ? 6.305 -3.580 -35.571 1.00 93.75 450 ASP A C 1
ATOM 3808 O O . ASP A 1 450 ? 6.798 -2.616 -36.157 1.00 93.75 450 ASP A O 1
ATOM 3812 N N . LEU A 1 451 ? 6.980 -4.247 -34.628 1.00 94.12 451 LEU A N 1
ATOM 3813 C CA . LEU A 1 451 ? 8.351 -3.911 -34.241 1.00 94.12 451 LEU A CA 1
ATOM 3814 C C . LEU A 1 451 ? 9.333 -4.084 -35.411 1.00 94.12 451 LEU A C 1
ATOM 3816 O O . LEU A 1 451 ? 10.168 -3.207 -35.632 1.00 94.12 451 LEU A O 1
ATOM 3820 N N . TYR A 1 452 ? 9.204 -5.146 -36.216 1.00 95.38 452 TYR A N 1
ATOM 3821 C CA . TYR A 1 452 ? 10.020 -5.305 -37.430 1.00 95.38 452 TYR A CA 1
ATOM 3822 C C . TYR A 1 452 ? 9.752 -4.201 -38.457 1.00 95.38 452 TYR A C 1
ATOM 3824 O O . TYR A 1 452 ? 10.689 -3.701 -39.082 1.00 95.38 452 TYR A O 1
ATOM 3832 N N . ILE A 1 453 ? 8.493 -3.789 -38.633 1.00 95.81 453 ILE A N 1
ATOM 3833 C CA . ILE A 1 453 ? 8.133 -2.691 -39.542 1.00 95.81 453 ILE A CA 1
ATOM 3834 C C . ILE A 1 453 ? 8.774 -1.377 -39.073 1.00 95.81 453 ILE A C 1
ATOM 3836 O O . ILE A 1 453 ? 9.404 -0.678 -39.872 1.00 95.81 453 ILE A O 1
ATOM 3840 N N . LEU A 1 454 ? 8.684 -1.067 -37.777 1.00 93.94 454 LEU A N 1
ATOM 3841 C CA . LEU A 1 454 ? 9.283 0.133 -37.189 1.00 93.94 454 LEU A CA 1
ATOM 3842 C C . LEU A 1 454 ? 10.823 0.117 -37.279 1.00 93.94 454 LEU A C 1
ATOM 3844 O O . LEU A 1 454 ? 11.433 1.123 -37.650 1.00 93.94 454 LEU A O 1
ATOM 3848 N N . ALA A 1 455 ? 11.469 -1.024 -37.024 1.00 95.31 455 ALA A N 1
ATOM 3849 C CA . ALA A 1 455 ? 12.917 -1.168 -37.184 1.00 95.31 455 ALA A CA 1
ATOM 3850 C C . ALA A 1 455 ? 13.353 -1.057 -38.658 1.00 95.31 455 ALA A C 1
ATOM 3852 O O . ALA A 1 455 ? 14.359 -0.417 -38.968 1.00 95.31 455 ALA A O 1
ATOM 3853 N N . ASN A 1 456 ? 12.577 -1.603 -39.601 1.00 95.31 456 ASN A N 1
ATOM 3854 C CA . ASN A 1 456 ? 12.819 -1.434 -41.038 1.00 95.31 456 ASN A CA 1
ATOM 3855 C C . ASN A 1 456 ? 12.731 0.033 -41.471 1.00 95.31 456 ASN A C 1
ATOM 3857 O O . ASN A 1 456 ? 13.550 0.482 -42.277 1.00 95.31 456 ASN A O 1
ATOM 3861 N N . TYR A 1 457 ? 11.792 0.796 -40.908 1.00 93.19 457 TYR A N 1
ATOM 3862 C CA . TYR A 1 457 ? 11.729 2.237 -41.127 1.00 93.19 457 TYR A CA 1
ATOM 3863 C C . TYR A 1 457 ? 13.002 2.941 -40.632 1.00 93.19 457 TYR A C 1
ATOM 3865 O O . TYR A 1 457 ? 13.571 3.749 -41.370 1.00 93.19 457 TYR A O 1
ATOM 3873 N N . MET A 1 458 ? 13.512 2.587 -39.447 1.00 92.19 458 MET A N 1
ATOM 3874 C CA . MET A 1 458 ? 14.792 3.110 -38.949 1.00 92.19 458 MET A CA 1
ATOM 3875 C C . MET A 1 458 ? 15.965 2.774 -39.873 1.00 92.19 458 MET A C 1
ATOM 3877 O O . MET A 1 458 ? 16.734 3.669 -40.233 1.00 92.19 458 MET A O 1
ATOM 3881 N N . LYS A 1 459 ? 16.064 1.514 -40.320 1.00 93.44 459 LYS A N 1
ATOM 3882 C CA . LYS A 1 459 ? 17.085 1.075 -41.284 1.00 93.44 459 LYS A CA 1
ATOM 3883 C C . LYS A 1 459 ? 17.032 1.910 -42.560 1.00 93.44 459 LYS A C 1
ATOM 3885 O O . LYS A 1 459 ? 18.048 2.448 -42.995 1.00 93.44 459 LYS A O 1
ATOM 3890 N N . ALA A 1 460 ? 15.840 2.098 -43.126 1.00 92.69 460 ALA A N 1
ATOM 3891 C CA . ALA A 1 460 ? 15.649 2.933 -44.309 1.00 92.69 460 ALA A CA 1
ATOM 3892 C C . ALA A 1 460 ? 16.013 4.409 -44.057 1.00 92.69 460 ALA A C 1
ATOM 3894 O O . ALA A 1 460 ? 16.630 5.053 -44.912 1.00 92.69 460 ALA A O 1
ATOM 3895 N N . TYR A 1 461 ? 15.654 4.949 -42.888 1.00 90.81 461 TYR A N 1
ATOM 3896 C CA . TYR A 1 461 ? 15.937 6.331 -42.510 1.00 90.81 461 TYR A CA 1
ATOM 3897 C C . TYR A 1 461 ? 17.442 6.620 -42.482 1.00 90.81 461 TYR A C 1
ATOM 3899 O O . TYR A 1 461 ? 17.866 7.612 -43.090 1.00 90.81 461 TYR A O 1
ATOM 3907 N N . TYR A 1 462 ? 18.225 5.766 -41.812 1.00 90.81 462 TYR A N 1
ATOM 3908 C CA . TYR A 1 462 ? 19.669 5.947 -41.647 1.00 90.81 462 TYR A CA 1
ATOM 3909 C C . TYR A 1 462 ? 20.454 5.589 -42.907 1.00 90.81 462 TYR A C 1
ATOM 3911 O O . TYR A 1 462 ? 21.271 6.405 -43.329 1.00 90.81 462 TYR A O 1
ATOM 3919 N N . ASN A 1 463 ? 20.126 4.485 -43.588 1.00 89.06 463 ASN A N 1
ATOM 3920 C CA . ASN A 1 463 ? 20.813 4.082 -44.825 1.00 89.06 463 ASN A CA 1
ATOM 3921 C C . ASN A 1 463 ? 20.748 5.153 -45.922 1.00 89.06 463 ASN A C 1
ATOM 3923 O O . ASN A 1 463 ? 21.648 5.253 -46.751 1.00 89.06 463 ASN A O 1
ATOM 3927 N N . ARG A 1 464 ? 19.691 5.978 -45.936 1.00 87.62 464 ARG A N 1
ATOM 3928 C CA . ARG A 1 464 ? 19.556 7.082 -46.896 1.00 87.62 464 ARG A CA 1
ATOM 3929 C C . ARG A 1 464 ? 20.336 8.343 -46.508 1.00 87.62 464 ARG A C 1
ATOM 3931 O O . ARG A 1 464 ? 20.619 9.156 -47.384 1.00 87.62 464 ARG A O 1
ATOM 3938 N N . ARG A 1 465 ? 20.591 8.569 -45.218 1.00 81.19 465 ARG A N 1
ATOM 3939 C CA . ARG A 1 465 ? 21.048 9.872 -44.696 1.00 81.19 465 ARG A CA 1
ATOM 3940 C C . ARG A 1 465 ? 22.483 9.861 -44.201 1.00 81.19 465 ARG A C 1
ATOM 3942 O O . ARG A 1 465 ? 23.187 10.837 -44.428 1.00 81.19 465 ARG A O 1
ATOM 3949 N N . ASN A 1 466 ? 22.898 8.786 -43.541 1.00 75.38 466 ASN A N 1
ATOM 3950 C CA . ASN A 1 466 ? 24.177 8.709 -42.857 1.00 75.38 466 ASN A CA 1
ATOM 3951 C C . ASN A 1 466 ? 24.882 7.417 -43.268 1.00 75.38 466 ASN A C 1
ATOM 3953 O O . ASN A 1 466 ? 24.456 6.328 -42.900 1.00 75.38 466 ASN A O 1
ATOM 3957 N N . SER A 1 467 ? 25.981 7.538 -44.006 1.00 75.88 467 SER A N 1
ATOM 3958 C CA . SER A 1 467 ? 26.916 6.432 -44.206 1.00 75.88 467 SER A CA 1
ATOM 3959 C C . SER A 1 467 ? 28.074 6.598 -43.230 1.00 75.88 467 SER A C 1
ATOM 3961 O O . SER A 1 467 ? 28.817 7.575 -43.316 1.00 75.88 467 SER A O 1
ATOM 3963 N N . ILE A 1 468 ? 28.218 5.651 -42.311 1.00 89.62 468 ILE A N 1
ATOM 3964 C CA . ILE A 1 468 ? 29.389 5.539 -41.438 1.00 89.62 468 ILE A CA 1
ATOM 3965 C C . ILE A 1 468 ? 30.280 4.416 -41.961 1.00 89.62 468 ILE A C 1
ATOM 3967 O O . ILE A 1 468 ? 29.783 3.345 -42.318 1.00 89.62 468 ILE A O 1
ATOM 3971 N N . ASP A 1 469 ? 31.582 4.677 -42.038 1.00 91.62 469 ASP A N 1
ATOM 3972 C CA . ASP A 1 469 ? 32.556 3.686 -42.484 1.00 91.62 469 ASP A CA 1
ATOM 3973 C C . ASP A 1 469 ? 32.887 2.741 -41.325 1.00 91.62 469 ASP A C 1
ATOM 3975 O O . ASP A 1 469 ? 33.433 3.148 -40.296 1.00 91.62 469 ASP A O 1
ATOM 3979 N N . ILE A 1 470 ? 32.473 1.484 -41.469 1.00 95.88 470 ILE A N 1
ATOM 3980 C CA . ILE A 1 470 ? 32.605 0.443 -40.452 1.00 95.88 470 ILE A CA 1
ATOM 3981 C C . ILE A 1 470 ? 33.320 -0.744 -41.082 1.00 95.88 470 ILE A C 1
ATOM 3983 O O . ILE A 1 470 ? 32.957 -1.172 -42.177 1.00 95.88 470 ILE A O 1
ATOM 3987 N N . ILE A 1 471 ? 34.306 -1.299 -40.378 1.00 96.25 471 ILE A N 1
ATOM 3988 C CA . ILE A 1 471 ? 35.034 -2.490 -40.830 1.00 96.25 471 ILE A CA 1
ATOM 3989 C C . ILE A 1 471 ? 34.036 -3.659 -40.984 1.00 96.25 471 ILE A C 1
ATOM 3991 O O . ILE A 1 471 ? 33.254 -3.895 -40.062 1.00 96.25 471 ILE A O 1
ATOM 3995 N N . PRO A 1 472 ? 34.005 -4.386 -42.118 1.00 96.06 472 PRO A N 1
ATOM 3996 C CA . PRO A 1 472 ? 33.155 -5.570 -42.270 1.00 96.06 472 PRO A CA 1
ATOM 3997 C C . PRO A 1 472 ? 33.364 -6.593 -41.147 1.00 96.06 472 PRO A C 1
ATOM 3999 O O . PRO A 1 472 ? 34.462 -6.692 -40.610 1.00 96.06 472 PRO A O 1
ATOM 4002 N N . ASN A 1 473 ? 32.319 -7.357 -40.814 1.00 96.06 473 ASN A N 1
ATOM 4003 C CA . ASN A 1 473 ? 32.351 -8.369 -39.750 1.00 96.06 473 ASN A CA 1
ATOM 4004 C C . ASN A 1 473 ? 32.778 -7.811 -38.370 1.00 96.06 473 ASN A C 1
ATOM 4006 O O . ASN A 1 473 ? 33.553 -8.411 -37.623 1.00 96.06 473 ASN A O 1
ATOM 4010 N N . SER A 1 474 ? 32.242 -6.639 -38.025 1.00 97.62 474 SER A N 1
ATOM 4011 C CA . SER A 1 474 ? 32.446 -6.010 -36.720 1.00 97.62 474 SER A CA 1
ATOM 4012 C C . SER A 1 474 ? 31.346 -6.356 -35.720 1.00 97.62 474 SER A C 1
ATOM 4014 O O . SER A 1 474 ? 30.187 -6.569 -36.085 1.00 97.62 474 SER A O 1
ATOM 4016 N N . ILE A 1 475 ? 31.696 -6.302 -34.437 1.00 98.06 475 ILE A N 1
ATOM 4017 C CA . ILE A 1 475 ? 30.757 -6.395 -33.317 1.00 98.06 475 ILE A CA 1
ATOM 4018 C C . ILE A 1 475 ? 30.659 -5.059 -32.585 1.00 98.06 475 ILE A C 1
ATOM 4020 O O . ILE A 1 475 ? 31.667 -4.405 -32.326 1.00 98.06 475 ILE A O 1
ATOM 4024 N N . LEU A 1 476 ? 29.441 -4.646 -32.238 1.00 98.00 476 LEU A N 1
ATOM 4025 C CA . LEU A 1 476 ? 29.197 -3.461 -31.418 1.00 98.00 476 LEU A CA 1
ATOM 4026 C C . LEU A 1 476 ? 29.026 -3.867 -29.950 1.00 98.00 476 LEU A C 1
ATOM 4028 O O . LEU A 1 476 ? 28.057 -4.542 -29.615 1.00 98.00 476 LEU A O 1
ATOM 4032 N N . TYR A 1 477 ? 29.915 -3.419 -29.068 1.00 97.00 477 TYR A N 1
ATOM 4033 C CA . TYR A 1 477 ? 29.715 -3.479 -27.622 1.00 97.00 477 TYR A CA 1
ATOM 4034 C C . TYR A 1 477 ? 29.071 -2.177 -27.122 1.00 97.00 477 TYR A C 1
ATOM 4036 O O . TYR A 1 477 ? 29.595 -1.084 -27.362 1.00 97.00 477 TYR A O 1
ATOM 4044 N N . VAL A 1 478 ? 27.929 -2.279 -26.437 1.00 94.88 478 VAL A N 1
ATOM 4045 C CA . VAL A 1 478 ? 27.207 -1.133 -25.861 1.00 94.88 478 VAL A CA 1
ATOM 4046 C C . VAL A 1 478 ? 27.458 -1.025 -24.358 1.00 94.88 478 VAL A C 1
ATOM 4048 O O . VAL A 1 478 ? 27.170 -1.950 -23.602 1.00 94.88 478 VAL A O 1
ATOM 4051 N N . GLY A 1 479 ? 27.988 0.119 -23.922 1.00 91.12 479 GLY A N 1
ATOM 4052 C CA . GLY A 1 479 ? 28.231 0.404 -22.507 1.00 91.12 479 GLY A CA 1
ATOM 4053 C C . GLY A 1 479 ? 26.948 0.700 -21.724 1.00 91.12 479 GLY A C 1
ATOM 4054 O O . GLY A 1 479 ? 25.924 1.089 -22.296 1.00 91.12 479 GLY A O 1
ATOM 4055 N N . GLN A 1 480 ? 27.028 0.564 -20.401 1.00 88.38 480 GLN A N 1
ATOM 4056 C CA . GLN A 1 480 ? 25.966 0.871 -19.432 1.00 88.38 480 GLN A CA 1
ATOM 4057 C C . GLN A 1 480 ? 26.511 1.798 -18.331 1.00 88.38 480 GLN A C 1
ATOM 4059 O O . GLN A 1 480 ? 27.713 2.050 -18.255 1.00 88.38 480 GLN A O 1
ATOM 4064 N N . THR A 1 481 ? 25.634 2.367 -17.504 1.00 84.94 481 THR A N 1
ATOM 4065 C CA . THR A 1 481 ? 26.061 3.062 -16.279 1.00 84.94 481 THR A CA 1
ATOM 4066 C C . THR A 1 481 ? 26.516 2.052 -15.230 1.00 84.94 481 THR A C 1
ATOM 4068 O O . THR A 1 481 ? 26.008 0.938 -15.195 1.00 84.94 481 THR A O 1
ATOM 4071 N N . SER A 1 482 ? 27.440 2.441 -14.347 1.00 77.38 482 SER A N 1
ATOM 4072 C CA . SER A 1 482 ? 27.987 1.549 -13.311 1.00 77.38 482 SER A CA 1
ATOM 4073 C C . SER A 1 482 ? 26.976 1.125 -12.242 1.00 77.38 482 SER A C 1
ATOM 4075 O O . SER A 1 482 ? 27.202 0.129 -11.568 1.00 77.38 482 SER A O 1
ATOM 4077 N N . VAL A 1 483 ? 25.885 1.881 -12.084 1.00 76.50 483 VAL A N 1
ATOM 4078 C CA . VAL A 1 483 ? 24.799 1.597 -11.139 1.00 76.50 483 VAL A CA 1
ATOM 4079 C C . VAL A 1 483 ? 23.485 1.561 -11.914 1.00 76.50 483 VAL A C 1
ATOM 4081 O O . VAL A 1 483 ? 22.895 2.600 -12.220 1.00 76.50 483 VAL A O 1
ATOM 4084 N N . ASP A 1 484 ? 23.048 0.359 -12.284 1.00 80.56 484 ASP A N 1
ATOM 4085 C CA . ASP A 1 484 ? 21.836 0.110 -13.070 1.00 80.56 484 ASP A CA 1
ATOM 4086 C C . ASP A 1 484 ? 21.144 -1.156 -12.546 1.00 80.56 484 ASP A C 1
ATOM 4088 O O . ASP A 1 484 ? 21.807 -2.157 -12.284 1.00 80.56 484 ASP A O 1
ATOM 4092 N N . SER A 1 485 ? 19.817 -1.137 -12.394 1.00 82.44 485 SER A N 1
ATOM 4093 C CA . SER A 1 485 ? 19.065 -2.301 -11.906 1.00 82.44 485 SER A CA 1
ATOM 4094 C C . SER A 1 485 ? 19.195 -3.510 -12.833 1.00 82.44 485 SER A C 1
ATOM 4096 O O . SER A 1 485 ? 19.142 -4.642 -12.367 1.00 82.44 485 SER A O 1
ATOM 4098 N N . SER A 1 486 ? 19.427 -3.288 -14.130 1.00 86.69 486 SER A N 1
ATOM 4099 C CA . SER A 1 486 ? 19.690 -4.355 -15.099 1.00 86.69 486 SER A CA 1
ATOM 4100 C C . SER A 1 486 ? 21.025 -5.064 -14.897 1.00 86.69 486 SER A C 1
ATOM 4102 O O . SER A 1 486 ? 21.252 -6.110 -15.497 1.00 86.69 486 SER A O 1
ATOM 4104 N N . LEU A 1 487 ? 21.932 -4.518 -14.088 1.00 89.12 487 LEU A N 1
ATOM 4105 C CA . LEU A 1 487 ? 23.213 -5.142 -13.761 1.00 89.12 487 LEU A CA 1
ATOM 4106 C C . LEU A 1 487 ? 23.163 -5.923 -12.441 1.00 89.12 487 LEU A C 1
ATOM 4108 O O . LEU A 1 487 ? 24.154 -6.555 -12.080 1.00 89.12 487 LEU A O 1
ATOM 4112 N N . ILE A 1 488 ? 22.039 -5.906 -11.724 1.00 87.81 488 ILE A N 1
ATOM 4113 C CA . ILE A 1 488 ? 21.883 -6.680 -10.495 1.00 87.81 488 ILE A CA 1
ATOM 4114 C C . ILE A 1 488 ? 21.644 -8.147 -10.859 1.00 87.81 488 ILE A C 1
ATOM 4116 O O . ILE A 1 488 ? 20.729 -8.463 -11.615 1.00 87.81 488 ILE A O 1
ATOM 4120 N N . LYS A 1 489 ? 22.488 -9.036 -10.334 1.00 87.31 489 LYS A N 1
ATOM 4121 C CA . LYS A 1 489 ? 22.339 -10.488 -10.464 1.00 87.31 489 LYS A CA 1
ATOM 4122 C C . LYS A 1 489 ? 23.016 -11.189 -9.292 1.00 87.31 489 LYS A C 1
ATOM 4124 O O . LYS A 1 489 ? 24.164 -10.876 -8.974 1.00 87.31 489 LYS A O 1
ATOM 4129 N N . ASP A 1 490 ? 22.337 -12.161 -8.695 1.00 84.88 490 ASP A N 1
ATOM 4130 C CA . ASP A 1 490 ? 22.832 -12.962 -7.570 1.00 84.88 490 ASP A CA 1
ATOM 4131 C C . ASP A 1 490 ? 23.261 -12.092 -6.363 1.00 84.88 490 ASP A C 1
ATOM 4133 O O . ASP A 1 490 ? 24.277 -12.338 -5.706 1.00 84.88 490 ASP A O 1
ATOM 4137 N N . GLY A 1 491 ? 22.501 -11.028 -6.087 1.00 81.50 491 GLY A N 1
ATOM 4138 C CA . GLY A 1 491 ? 22.702 -10.098 -4.976 1.00 81.50 491 GLY A CA 1
ATOM 4139 C C . GLY A 1 491 ? 23.895 -9.152 -5.130 1.00 81.50 491 GLY A C 1
ATOM 4140 O O . GLY A 1 491 ? 24.340 -8.582 -4.135 1.00 81.50 491 GLY A O 1
ATOM 4141 N N . LYS A 1 492 ? 24.441 -8.990 -6.341 1.00 86.25 492 LYS A N 1
ATOM 4142 C CA . LYS A 1 492 ? 25.564 -8.084 -6.626 1.00 86.25 492 LYS A CA 1
ATOM 4143 C C . LYS A 1 492 ? 25.380 -7.330 -7.941 1.00 86.25 492 LYS A C 1
ATOM 4145 O O . LYS A 1 492 ? 24.671 -7.780 -8.837 1.00 86.25 492 LYS A O 1
ATOM 4150 N N . MET A 1 493 ? 26.075 -6.202 -8.070 1.00 88.38 493 MET A N 1
ATOM 4151 C CA . MET A 1 493 ? 26.218 -5.483 -9.336 1.00 88.38 493 MET A CA 1
ATOM 4152 C C . MET A 1 493 ? 27.284 -6.183 -10.187 1.00 88.38 493 MET A C 1
ATOM 4154 O O . MET A 1 493 ? 28.453 -6.227 -9.799 1.00 88.38 493 MET A O 1
ATOM 4158 N N . VAL A 1 494 ? 26.896 -6.758 -11.324 1.00 90.50 494 VAL A N 1
ATOM 4159 C CA . VAL A 1 494 ? 27.843 -7.428 -12.221 1.00 90.50 494 VAL A CA 1
ATOM 4160 C C . VAL A 1 494 ? 28.624 -6.426 -13.065 1.00 90.50 494 VAL A C 1
ATOM 4162 O O . VAL A 1 494 ? 28.124 -5.362 -13.433 1.00 90.50 494 VAL A O 1
ATOM 4165 N N . CYS A 1 495 ? 29.852 -6.785 -13.427 1.00 90.88 495 CYS A N 1
ATOM 4166 C CA . CYS A 1 495 ? 30.691 -5.978 -14.302 1.00 90.88 495 CYS A CA 1
ATOM 4167 C C . CYS A 1 495 ? 31.330 -6.820 -15.410 1.00 90.88 495 CYS A C 1
ATOM 4169 O O . CYS A 1 495 ? 31.364 -8.048 -15.368 1.00 90.88 495 CYS A O 1
ATOM 4171 N N . LEU A 1 496 ? 31.888 -6.150 -16.420 1.00 90.25 496 LEU A N 1
ATOM 4172 C CA . LEU A 1 496 ? 32.502 -6.820 -17.569 1.00 90.25 496 LEU A CA 1
ATOM 4173 C C . LEU A 1 496 ? 33.663 -7.749 -17.172 1.00 90.25 496 LEU A C 1
ATOM 4175 O O . LEU A 1 496 ? 33.875 -8.788 -17.796 1.00 90.25 496 LEU A O 1
ATOM 4179 N N . ALA A 1 497 ? 34.388 -7.409 -16.103 1.00 90.25 497 ALA A N 1
ATOM 4180 C CA . ALA A 1 497 ? 35.519 -8.193 -15.617 1.00 90.25 497 ALA A CA 1
ATOM 4181 C C . ALA A 1 497 ? 35.125 -9.567 -15.043 1.00 90.25 497 ALA A C 1
ATOM 4183 O O . ALA A 1 497 ? 36.000 -10.431 -14.944 1.00 90.25 497 ALA A O 1
ATOM 4184 N N . ASP A 1 498 ? 33.846 -9.780 -14.715 1.00 92.00 498 ASP A N 1
ATOM 4185 C CA . ASP A 1 498 ? 33.326 -11.049 -14.195 1.00 92.00 498 ASP A CA 1
ATOM 4186 C C . ASP A 1 498 ? 33.199 -12.136 -15.281 1.00 92.00 498 ASP A C 1
ATOM 4188 O O . ASP A 1 498 ? 33.059 -13.311 -14.953 1.00 92.00 498 ASP A O 1
ATOM 4192 N N . TYR A 1 499 ? 33.278 -11.774 -16.571 1.00 94.00 499 TYR A N 1
ATOM 4193 C CA . TYR A 1 499 ? 32.903 -12.650 -17.696 1.00 94.00 499 TYR A CA 1
ATOM 4194 C C . TYR A 1 499 ? 34.019 -12.887 -18.724 1.00 94.00 499 TYR A C 1
ATOM 4196 O O . TYR A 1 499 ? 33.748 -13.077 -19.907 1.00 94.00 499 TYR A O 1
ATOM 4204 N N . LYS A 1 500 ? 35.288 -12.872 -18.303 1.00 92.69 500 LYS A N 1
ATOM 4205 C CA . LYS A 1 500 ? 36.456 -12.897 -19.211 1.00 92.69 500 LYS A CA 1
ATOM 4206 C C . LYS A 1 500 ? 36.442 -14.022 -20.250 1.00 92.69 500 LYS A C 1
ATOM 4208 O O . LYS A 1 500 ? 36.836 -13.766 -21.387 1.00 92.69 500 LYS A O 1
ATOM 4213 N N . ASP A 1 501 ? 35.996 -15.215 -19.865 1.00 91.81 501 ASP A N 1
ATOM 4214 C CA . ASP A 1 501 ? 35.936 -16.381 -20.754 1.00 91.81 501 ASP A CA 1
ATOM 4215 C C . ASP A 1 501 ? 34.877 -16.171 -21.846 1.00 91.81 501 ASP A C 1
ATOM 4217 O O . ASP A 1 501 ? 35.182 -16.255 -23.034 1.00 91.81 501 ASP A O 1
ATOM 4221 N N . THR A 1 502 ? 33.675 -15.729 -21.460 1.00 93.62 502 THR A N 1
ATOM 4222 C CA . THR A 1 502 ? 32.589 -15.364 -22.384 1.00 93.62 502 THR A CA 1
ATOM 4223 C C . THR A 1 502 ? 33.017 -14.273 -23.373 1.00 93.62 502 THR A C 1
ATOM 4225 O O . THR A 1 502 ? 32.690 -14.344 -24.557 1.00 93.62 502 THR A O 1
ATOM 4228 N N . LEU A 1 503 ? 33.771 -13.263 -22.918 1.00 94.06 503 LEU A N 1
ATOM 4229 C CA . LEU A 1 503 ? 34.292 -12.210 -23.801 1.00 94.06 503 LEU A CA 1
ATOM 4230 C C . LEU A 1 503 ? 35.270 -12.772 -24.837 1.00 94.06 503 LEU A C 1
ATOM 4232 O O . LEU A 1 503 ? 35.199 -12.391 -26.004 1.00 94.06 503 LEU A O 1
ATOM 4236 N N . SER A 1 504 ? 36.151 -13.688 -24.424 1.00 92.00 504 SER A N 1
ATOM 4237 C CA . SER A 1 504 ? 37.100 -14.348 -25.325 1.00 92.00 504 SER A CA 1
ATOM 4238 C C . SER A 1 504 ? 36.378 -15.148 -26.407 1.00 92.00 504 SER A C 1
ATOM 4240 O O . SER A 1 504 ? 36.676 -15.000 -27.595 1.00 92.00 504 SER A O 1
ATOM 4242 N N . ASP A 1 505 ? 35.393 -15.950 -26.004 1.00 92.94 505 ASP A N 1
ATOM 4243 C CA . ASP A 1 505 ? 34.632 -16.814 -26.906 1.00 92.94 505 ASP A CA 1
ATOM 4244 C C . ASP A 1 505 ? 33.821 -16.020 -27.928 1.00 92.94 505 ASP A C 1
ATOM 4246 O O . ASP A 1 505 ? 33.682 -16.442 -29.074 1.00 92.94 505 ASP A O 1
ATOM 4250 N N . ILE A 1 506 ? 33.288 -14.857 -27.543 1.00 94.94 506 ILE A N 1
ATOM 4251 C CA . ILE A 1 506 ? 32.492 -14.018 -28.441 1.00 94.94 506 ILE A CA 1
ATOM 4252 C C . ILE A 1 506 ? 33.399 -13.202 -29.360 1.00 94.94 506 ILE A C 1
ATOM 4254 O O . ILE A 1 506 ? 33.264 -13.290 -30.583 1.00 94.94 506 ILE A O 1
ATOM 4258 N N . PHE A 1 507 ? 34.296 -12.393 -28.791 1.00 94.88 507 PHE A N 1
ATOM 4259 C CA . PHE A 1 507 ? 34.989 -11.336 -29.529 1.00 94.88 507 PHE A CA 1
ATOM 4260 C C . PHE A 1 507 ? 36.090 -11.841 -30.460 1.00 94.88 507 PHE A C 1
ATOM 4262 O O . PHE A 1 507 ? 36.390 -11.164 -31.440 1.00 94.88 507 PHE A O 1
ATOM 4269 N N . SER A 1 508 ? 36.632 -13.038 -30.222 1.00 90.56 508 SER A N 1
ATOM 4270 C CA . SER A 1 508 ? 37.605 -13.672 -31.126 1.00 90.56 508 SER A CA 1
ATOM 4271 C C . SER A 1 508 ? 37.042 -13.991 -32.520 1.00 90.56 508 SER A C 1
ATOM 4273 O O . SER A 1 508 ? 37.813 -14.187 -33.456 1.00 90.56 508 SER A O 1
ATOM 4275 N N . ASN A 1 509 ? 35.713 -13.995 -32.687 1.00 94.12 509 ASN A N 1
ATOM 4276 C CA . ASN A 1 509 ? 35.054 -14.244 -33.974 1.00 94.12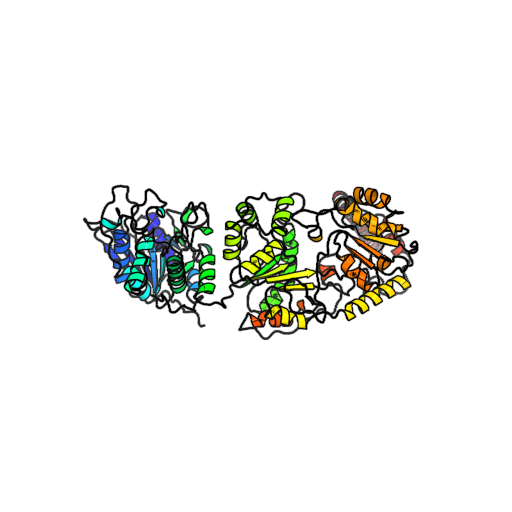 509 ASN A CA 1
ATOM 4277 C C . ASN A 1 509 ? 34.882 -12.989 -34.851 1.00 94.12 509 ASN A C 1
ATOM 4279 O O . ASN A 1 509 ? 34.338 -13.095 -35.953 1.00 94.12 509 ASN A O 1
ATOM 4283 N N . TYR A 1 510 ? 35.285 -11.807 -34.371 1.00 96.56 510 TYR A N 1
ATOM 4284 C CA . TYR A 1 510 ? 35.028 -10.529 -35.042 1.00 96.56 510 TYR A CA 1
ATOM 4285 C C . TYR A 1 510 ? 36.314 -9.734 -35.271 1.00 96.56 510 TYR A C 1
ATOM 4287 O O . TYR A 1 510 ? 37.185 -9.638 -34.401 1.00 96.56 510 TYR A O 1
ATOM 4295 N N . ASP A 1 511 ? 36.397 -9.096 -36.438 1.00 95.81 511 ASP A N 1
ATOM 4296 C CA . ASP A 1 511 ? 37.607 -8.400 -36.895 1.00 95.81 511 ASP A CA 1
ATOM 4297 C C . ASP A 1 511 ? 37.839 -7.066 -36.168 1.00 95.81 511 ASP A C 1
ATOM 4299 O O . ASP A 1 511 ? 38.964 -6.562 -36.090 1.00 95.81 511 ASP A O 1
ATOM 4303 N N . CYS A 1 512 ? 36.769 -6.469 -35.637 1.00 97.12 512 CYS A N 1
ATOM 4304 C CA . CYS A 1 512 ? 36.825 -5.239 -34.863 1.00 97.12 512 CYS A CA 1
ATOM 4305 C C . CYS A 1 512 ? 35.674 -5.161 -33.853 1.00 97.12 512 CYS A C 1
ATOM 4307 O O . CYS A 1 512 ? 34.522 -5.473 -34.164 1.00 97.12 512 CYS A O 1
ATOM 4309 N N . ILE A 1 513 ? 35.995 -4.697 -32.648 1.00 97.62 513 ILE A N 1
ATOM 4310 C CA . ILE A 1 513 ? 35.038 -4.307 -31.618 1.00 97.62 513 ILE A CA 1
ATOM 4311 C C . ILE A 1 513 ? 34.826 -2.800 -31.741 1.00 97.62 513 ILE A C 1
ATOM 4313 O O . ILE A 1 513 ? 35.746 -2.010 -31.531 1.00 97.62 513 ILE A O 1
ATOM 4317 N N . TYR A 1 514 ? 33.600 -2.386 -32.030 1.00 97.81 514 TYR A N 1
ATOM 4318 C CA . TYR A 1 514 ? 33.182 -1.004 -31.854 1.00 97.81 514 TYR A CA 1
ATOM 4319 C C . TYR A 1 514 ? 32.602 -0.850 -30.457 1.00 97.81 514 TYR A C 1
ATOM 4321 O O . TYR A 1 514 ? 31.647 -1.535 -30.109 1.00 97.81 514 TYR A O 1
ATOM 4329 N N . TYR A 1 515 ? 33.154 0.045 -29.649 1.00 96.50 515 TYR A N 1
ATOM 4330 C CA . TYR A 1 515 ? 32.610 0.350 -28.333 1.00 96.50 515 TYR A CA 1
ATOM 4331 C C . TYR A 1 515 ? 31.812 1.643 -28.381 1.00 96.50 515 TYR A C 1
ATOM 4333 O O . TYR A 1 515 ? 32.366 2.700 -28.685 1.00 96.50 515 TYR A O 1
ATOM 4341 N N . LYS A 1 516 ? 30.522 1.569 -28.047 1.00 95.00 516 LYS A N 1
ATOM 4342 C CA . LYS A 1 516 ? 29.683 2.743 -27.818 1.00 95.00 516 LYS A CA 1
ATOM 4343 C C . LYS A 1 516 ? 29.509 2.973 -26.314 1.00 95.00 516 LYS A C 1
ATOM 4345 O O . LYS A 1 516 ? 28.729 2.250 -25.692 1.00 95.00 516 LYS A O 1
ATOM 4350 N N . PRO A 1 517 ? 30.158 3.998 -25.734 1.00 91.44 517 PRO A N 1
ATOM 4351 C CA . PRO A 1 517 ? 29.932 4.372 -24.346 1.00 91.44 517 PRO A CA 1
ATOM 4352 C C . PRO A 1 517 ? 28.479 4.773 -24.086 1.00 91.44 517 PRO A C 1
ATOM 4354 O O . PRO A 1 517 ? 27.812 5.348 -24.957 1.00 91.44 517 PRO A O 1
ATOM 4357 N N . HIS A 1 518 ? 28.006 4.537 -22.862 1.00 87.31 518 HIS A N 1
ATOM 4358 C CA . HIS A 1 518 ? 26.718 5.073 -22.436 1.00 87.31 518 HIS A CA 1
ATOM 4359 C C . HIS A 1 518 ? 26.792 6.611 -22.330 1.00 87.31 518 HIS A C 1
ATOM 4361 O O . HIS A 1 518 ? 27.767 7.116 -21.768 1.00 87.31 518 HIS A O 1
ATOM 4367 N N . PRO A 1 519 ? 25.778 7.375 -22.790 1.00 81.75 519 PRO A N 1
ATOM 4368 C CA . PRO A 1 519 ? 25.805 8.844 -22.761 1.00 81.75 519 PRO A CA 1
ATOM 4369 C C . PRO A 1 519 ? 26.004 9.458 -21.370 1.00 81.75 519 PRO A C 1
ATOM 4371 O O . PRO A 1 519 ? 26.514 10.567 -21.259 1.00 81.75 519 PRO A O 1
ATOM 4374 N N . PHE A 1 520 ? 25.596 8.732 -20.327 1.00 77.06 520 PHE A N 1
ATOM 4375 C CA . PHE A 1 520 ? 25.678 9.158 -18.928 1.00 77.06 520 PHE A CA 1
ATOM 4376 C C . PHE A 1 520 ? 26.773 8.432 -18.127 1.00 77.06 520 PHE A C 1
ATOM 4378 O O . PHE A 1 520 ? 26.827 8.574 -16.911 1.00 77.06 520 PHE A O 1
ATOM 4385 N N . SER A 1 521 ? 27.624 7.623 -18.770 1.00 78.00 521 SER A N 1
ATOM 4386 C CA . SER A 1 521 ? 28.749 6.998 -18.066 1.00 78.00 521 SER A CA 1
ATOM 4387 C C . SER A 1 521 ? 29.912 7.983 -17.930 1.00 78.00 521 SER A C 1
ATOM 4389 O O . SER A 1 521 ? 30.419 8.503 -18.926 1.00 78.00 521 SER A O 1
ATOM 4391 N N . ASN A 1 522 ? 30.359 8.205 -16.692 1.00 64.75 522 ASN A N 1
ATOM 4392 C CA . ASN A 1 522 ? 31.426 9.154 -16.367 1.00 64.75 522 ASN A CA 1
ATOM 4393 C C . ASN A 1 522 ? 32.841 8.552 -16.472 1.00 64.75 522 ASN A C 1
ATOM 4395 O O . ASN A 1 522 ? 33.812 9.306 -16.540 1.00 64.75 522 ASN A O 1
ATOM 4399 N N . ASN A 1 523 ? 32.991 7.219 -16.485 1.00 71.38 523 ASN A N 1
ATOM 4400 C CA . ASN A 1 523 ? 34.298 6.560 -16.552 1.00 71.38 523 ASN A CA 1
ATOM 4401 C C . ASN A 1 523 ? 34.227 5.191 -17.250 1.00 71.38 523 ASN A C 1
ATOM 4403 O O . ASN A 1 523 ? 33.764 4.215 -16.673 1.00 71.38 523 ASN A O 1
ATOM 4407 N N . ASN A 1 524 ? 34.762 5.117 -18.470 1.00 81.94 524 ASN A N 1
ATOM 4408 C CA . ASN A 1 524 ? 34.761 3.901 -19.297 1.00 81.94 524 ASN A CA 1
ATOM 4409 C C . ASN A 1 524 ? 36.152 3.270 -19.448 1.00 81.94 524 ASN A C 1
ATOM 4411 O O . ASN A 1 524 ? 36.345 2.355 -20.247 1.00 81.94 524 ASN A O 1
ATOM 4415 N N . LYS A 1 525 ? 37.150 3.784 -18.717 1.00 84.38 525 LYS A N 1
ATOM 4416 C CA . LYS A 1 525 ? 38.557 3.429 -18.927 1.00 84.38 525 LYS A CA 1
ATOM 4417 C C . LYS A 1 525 ? 38.812 1.933 -18.734 1.00 84.38 525 LYS A C 1
ATOM 4419 O O . LYS A 1 525 ? 39.454 1.317 -19.574 1.00 84.38 525 LYS A O 1
ATOM 4424 N N . HIS A 1 526 ? 38.259 1.348 -17.675 1.00 84.69 526 HIS A N 1
ATOM 4425 C CA . HIS A 1 526 ? 38.440 -0.075 -17.385 1.00 84.69 526 HIS A CA 1
ATOM 4426 C C . HIS A 1 526 ? 37.752 -0.994 -18.402 1.00 84.69 526 HIS A C 1
ATOM 4428 O O . HIS A 1 526 ? 38.291 -2.051 -18.716 1.00 84.69 526 HIS A O 1
ATOM 4434 N N . GLU A 1 527 ? 36.595 -0.596 -18.944 1.00 87.94 527 GLU A N 1
ATOM 4435 C CA . GLU A 1 527 ? 35.933 -1.359 -20.009 1.00 87.94 527 GLU A CA 1
ATOM 4436 C C . GLU A 1 527 ? 36.768 -1.342 -21.291 1.00 87.94 527 GLU A C 1
ATOM 4438 O O . GLU A 1 527 ? 37.002 -2.392 -21.883 1.00 87.94 527 GLU A O 1
ATOM 4443 N N . ILE A 1 528 ? 37.275 -0.167 -21.678 1.00 90.75 528 ILE A N 1
ATOM 4444 C CA . ILE A 1 528 ? 38.155 0.002 -22.842 1.00 90.75 528 ILE A CA 1
ATOM 4445 C C . ILE A 1 528 ? 39.411 -0.865 -22.684 1.00 90.75 528 ILE A C 1
ATOM 4447 O O . ILE A 1 528 ? 39.676 -1.706 -23.538 1.00 90.75 528 ILE A O 1
ATOM 4451 N N . GLU A 1 529 ? 40.125 -0.740 -21.559 1.00 91.44 529 GLU A N 1
ATOM 4452 C CA . GLU A 1 529 ? 41.339 -1.521 -21.265 1.00 91.44 529 GLU A CA 1
ATOM 4453 C C . GLU A 1 529 ? 41.102 -3.039 -21.285 1.00 91.44 529 GLU A C 1
ATOM 4455 O O . GLU A 1 529 ? 42.016 -3.816 -21.571 1.00 91.44 529 GLU A O 1
ATOM 4460 N N . LEU A 1 530 ? 39.895 -3.490 -20.936 1.00 90.94 530 LEU A N 1
ATOM 4461 C CA . LEU A 1 530 ? 39.531 -4.901 -20.988 1.00 90.94 530 LEU A CA 1
ATOM 4462 C C . LEU A 1 530 ? 39.234 -5.347 -22.424 1.00 90.94 530 LEU A C 1
ATOM 4464 O O . LEU A 1 530 ? 39.757 -6.373 -22.849 1.00 90.94 530 LEU A O 1
ATOM 4468 N N . LEU A 1 531 ? 38.436 -4.581 -23.171 1.00 92.19 531 LEU A N 1
ATOM 4469 C CA . LEU A 1 531 ? 38.021 -4.914 -24.537 1.00 92.19 531 LEU A CA 1
ATOM 4470 C C . LEU A 1 531 ? 39.187 -4.892 -25.536 1.00 92.19 531 LEU A C 1
ATOM 4472 O O . LEU A 1 531 ? 39.237 -5.746 -26.421 1.00 92.19 531 LEU A O 1
ATOM 4476 N N . GLU A 1 532 ? 40.156 -3.985 -25.362 1.00 93.31 532 GLU A N 1
ATOM 4477 C CA . GLU A 1 532 ? 41.370 -3.892 -26.198 1.00 93.31 532 GLU A CA 1
ATOM 4478 C C . GLU A 1 532 ? 42.201 -5.184 -26.222 1.00 93.31 532 GLU A C 1
ATOM 4480 O O . GLU A 1 532 ? 42.994 -5.391 -27.138 1.00 93.31 532 GLU A O 1
ATOM 4485 N N . LYS A 1 533 ? 42.025 -6.071 -25.235 1.00 92.62 533 LYS A N 1
ATOM 4486 C CA . LYS A 1 533 ? 42.773 -7.332 -25.134 1.00 92.62 533 LYS A CA 1
ATOM 4487 C C . LYS A 1 533 ? 42.290 -8.413 -26.099 1.00 92.62 533 LYS A C 1
ATOM 4489 O O . LYS A 1 533 ? 43.017 -9.381 -26.298 1.00 92.62 533 LYS A O 1
ATOM 4494 N N . TYR A 1 534 ? 41.084 -8.284 -26.653 1.00 90.38 534 TYR A N 1
ATOM 4495 C CA . TYR A 1 534 ? 40.428 -9.374 -27.384 1.00 90.38 534 TYR A CA 1
ATOM 4496 C C . TYR A 1 534 ? 40.455 -9.202 -28.904 1.00 90.38 534 TYR A C 1
ATOM 4498 O O . TYR A 1 534 ? 40.666 -10.170 -29.626 1.00 90.38 534 TYR A O 1
ATOM 4506 N N . SER A 1 535 ? 40.239 -7.986 -29.401 1.00 89.81 535 SER A N 1
ATOM 4507 C CA . SER A 1 535 ? 40.282 -7.662 -30.832 1.00 89.81 535 SER A CA 1
ATOM 4508 C C . SER A 1 535 ? 40.534 -6.159 -31.003 1.00 89.81 535 SER A C 1
ATOM 4510 O O . SER A 1 535 ? 40.600 -5.412 -30.023 1.00 89.81 535 SER A O 1
ATOM 4512 N N . LYS A 1 536 ? 40.699 -5.689 -32.244 1.00 94.62 536 LYS A N 1
ATOM 4513 C CA . LYS A 1 536 ? 40.888 -4.264 -32.540 1.00 94.62 536 LYS A CA 1
ATOM 4514 C C . LYS A 1 536 ? 39.702 -3.464 -31.993 1.00 94.62 536 LYS A C 1
ATOM 4516 O O . LYS A 1 536 ? 38.581 -3.668 -32.447 1.00 94.62 536 LYS A O 1
ATOM 4521 N N . LEU A 1 537 ? 39.949 -2.525 -31.082 1.00 96.44 537 LEU A N 1
ATOM 4522 C CA . LEU A 1 537 ? 38.910 -1.683 -30.488 1.00 96.44 537 LEU A CA 1
ATOM 4523 C C . LEU A 1 537 ? 38.820 -0.316 -31.180 1.00 96.44 537 LEU A C 1
ATOM 4525 O O . LEU A 1 537 ? 39.833 0.354 -31.384 1.00 96.44 537 LEU A O 1
ATOM 4529 N N . ILE A 1 538 ? 37.602 0.128 -31.490 1.00 96.50 538 ILE A N 1
ATOM 4530 C CA . ILE A 1 538 ? 37.302 1.495 -31.931 1.00 96.50 538 ILE A CA 1
ATOM 4531 C C . ILE A 1 538 ? 36.184 2.061 -31.058 1.00 96.50 538 ILE A C 1
ATOM 4533 O O . ILE A 1 538 ? 35.055 1.576 -31.077 1.00 96.50 538 ILE A O 1
ATOM 4537 N N . VAL A 1 539 ? 36.473 3.123 -30.309 1.00 94.88 539 VAL A N 1
ATOM 4538 C CA . VAL A 1 539 ? 35.439 3.848 -29.560 1.00 94.88 539 VAL A CA 1
ATOM 4539 C C . VAL A 1 539 ? 34.655 4.740 -30.521 1.00 94.88 539 VAL A C 1
ATOM 4541 O O . VAL A 1 539 ? 35.243 5.537 -31.251 1.00 94.88 539 VAL A O 1
ATOM 4544 N N . ILE A 1 540 ? 33.328 4.622 -30.520 1.00 93.81 540 ILE A N 1
ATOM 4545 C CA . ILE A 1 540 ? 32.437 5.327 -31.442 1.00 93.81 540 ILE A CA 1
ATOM 4546 C C . ILE A 1 540 ? 31.281 5.999 -30.698 1.00 93.81 540 ILE A C 1
ATOM 4548 O O . ILE A 1 540 ? 30.624 5.402 -29.848 1.00 93.81 540 ILE A O 1
ATOM 4552 N N . ASN A 1 541 ? 30.997 7.257 -31.043 1.00 89.69 541 ASN A N 1
ATOM 4553 C CA . ASN A 1 541 ? 29.883 8.020 -30.475 1.00 89.69 541 ASN A CA 1
ATOM 4554 C C . ASN A 1 541 ? 28.825 8.369 -31.530 1.00 89.69 541 ASN A C 1
ATOM 4556 O O . ASN A 1 541 ? 28.357 9.499 -31.628 1.00 89.69 541 ASN A O 1
ATOM 4560 N N . GLU A 1 542 ? 28.457 7.375 -32.332 1.00 90.69 542 GLU A N 1
ATOM 4561 C CA . GLU A 1 542 ? 27.391 7.491 -33.323 1.00 90.69 542 GLU A CA 1
ATOM 4562 C C . GLU A 1 542 ? 26.022 7.175 -32.725 1.00 90.69 542 GLU A C 1
ATOM 4564 O O . GLU A 1 542 ? 25.901 6.563 -31.657 1.00 90.69 542 GLU A O 1
ATOM 4569 N N . ASN A 1 543 ? 24.966 7.596 -33.417 1.00 91.19 543 ASN A N 1
ATOM 4570 C CA . ASN A 1 543 ? 23.606 7.236 -33.038 1.00 91.19 543 ASN A CA 1
ATOM 4571 C C . ASN A 1 543 ? 23.426 5.705 -33.058 1.00 91.19 543 ASN A C 1
ATOM 4573 O O . ASN A 1 543 ? 23.854 5.048 -34.007 1.00 91.19 543 ASN A O 1
ATOM 4577 N N . ILE A 1 544 ? 22.777 5.138 -32.033 1.00 93.31 544 ILE A N 1
ATOM 4578 C CA . ILE A 1 544 ? 22.649 3.680 -31.912 1.00 93.31 544 ILE A CA 1
ATOM 4579 C C . ILE A 1 544 ? 21.916 3.065 -33.107 1.00 93.31 544 ILE A C 1
ATOM 4581 O O . ILE A 1 544 ? 22.390 2.080 -33.657 1.00 93.31 544 ILE A O 1
ATOM 4585 N N . TYR A 1 545 ? 20.841 3.683 -33.595 1.00 94.12 545 TYR A N 1
ATOM 4586 C CA . TYR A 1 545 ? 20.096 3.167 -34.742 1.00 94.12 545 TYR A CA 1
ATOM 4587 C C . TYR A 1 545 ? 20.875 3.305 -36.051 1.00 94.12 545 TYR A C 1
ATOM 4589 O O . TYR A 1 545 ? 20.706 2.469 -36.932 1.00 94.12 545 TYR A O 1
ATOM 4597 N N . ASN A 1 546 ? 21.773 4.289 -36.172 1.00 93.75 546 ASN A N 1
ATOM 4598 C CA . ASN A 1 546 ? 22.699 4.376 -37.307 1.00 93.75 546 ASN A CA 1
ATOM 4599 C C . ASN A 1 546 ? 23.661 3.176 -37.320 1.00 93.75 546 ASN A C 1
ATOM 4601 O O . ASN A 1 546 ? 23.846 2.529 -38.348 1.00 93.75 546 ASN A O 1
ATOM 4605 N N . LEU A 1 547 ? 24.209 2.832 -36.150 1.00 95.19 547 LEU A N 1
ATOM 4606 C CA . LEU A 1 547 ? 25.083 1.670 -35.977 1.00 95.19 547 LEU A CA 1
ATOM 4607 C C . LEU A 1 547 ? 24.330 0.361 -36.244 1.00 95.19 547 LEU A C 1
ATOM 4609 O O . LEU A 1 547 ? 24.764 -0.439 -37.067 1.00 95.19 547 LEU A O 1
ATOM 4613 N N . MET A 1 548 ? 23.163 0.165 -35.626 1.00 95.19 548 MET A N 1
ATOM 4614 C CA . MET A 1 548 ? 22.354 -1.042 -35.835 1.00 95.19 548 MET A CA 1
ATOM 4615 C C . MET A 1 548 ? 21.864 -1.183 -37.283 1.00 95.19 548 MET A C 1
ATOM 4617 O O . MET A 1 548 ? 21.640 -2.295 -37.742 1.00 95.19 548 MET A O 1
ATOM 4621 N N . SER A 1 549 ? 21.732 -0.088 -38.034 1.00 94.81 549 SER A N 1
ATOM 4622 C CA . SER A 1 549 ? 21.329 -0.141 -39.447 1.00 94.81 549 SER A CA 1
ATOM 4623 C C . SER A 1 549 ? 22.472 -0.502 -40.401 1.00 94.81 549 SER A C 1
ATOM 4625 O O . SER A 1 549 ? 22.215 -0.896 -41.538 1.00 94.81 549 SER A O 1
ATOM 4627 N N . ASN A 1 550 ? 23.730 -0.4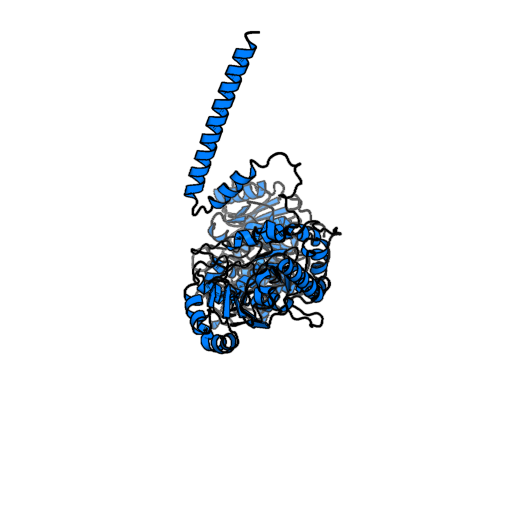05 -39.959 1.00 94.94 550 ASN A N 1
ATOM 4628 C CA . ASN A 1 550 ? 24.891 -0.671 -40.800 1.00 94.94 550 ASN A CA 1
ATOM 4629 C C . ASN A 1 550 ? 25.114 -2.182 -40.983 1.00 94.94 550 ASN A C 1
ATOM 4631 O O . ASN A 1 550 ? 25.178 -2.933 -40.011 1.00 94.94 550 ASN A O 1
ATOM 4635 N N . GLN A 1 551 ? 25.254 -2.647 -42.226 1.00 93.12 551 GLN A N 1
ATOM 4636 C CA . GLN A 1 551 ? 25.411 -4.073 -42.547 1.00 93.12 551 GLN A CA 1
ATOM 4637 C C . GLN A 1 551 ? 26.754 -4.670 -42.098 1.00 93.12 551 GLN A C 1
ATOM 4639 O O . GLN A 1 551 ? 26.826 -5.873 -41.865 1.00 93.12 551 GLN A O 1
ATOM 4644 N N . ASN A 1 552 ? 27.793 -3.848 -41.926 1.00 95.81 552 ASN A N 1
ATOM 4645 C CA . ASN A 1 552 ? 29.121 -4.307 -41.515 1.00 95.81 552 ASN A CA 1
ATOM 4646 C C . ASN A 1 552 ? 29.201 -4.644 -40.019 1.00 95.81 552 ASN A C 1
ATOM 4648 O O . ASN A 1 552 ? 30.111 -5.363 -39.608 1.00 95.81 552 ASN A O 1
ATOM 4652 N N . ILE A 1 553 ? 28.238 -4.176 -39.217 1.00 97.06 553 ILE A N 1
ATOM 4653 C CA . ILE A 1 553 ? 28.033 -4.650 -37.845 1.00 97.06 553 ILE A CA 1
ATOM 4654 C C . ILE A 1 553 ? 27.206 -5.932 -37.929 1.00 97.06 553 ILE A C 1
ATOM 4656 O O . ILE A 1 553 ? 26.013 -5.877 -38.227 1.00 97.06 553 ILE A O 1
ATOM 4660 N N . SER A 1 554 ? 27.826 -7.086 -37.696 1.00 96.25 554 SER A N 1
ATOM 4661 C CA . SER A 1 554 ? 27.176 -8.403 -37.774 1.00 96.25 554 SER A CA 1
ATOM 4662 C C . SER A 1 554 ? 26.566 -8.837 -36.437 1.00 96.25 554 SER A C 1
ATOM 4664 O O . SER A 1 554 ? 25.591 -9.594 -36.416 1.00 96.25 554 SER A O 1
ATOM 4666 N N . ALA A 1 555 ? 27.088 -8.319 -35.321 1.00 97.81 555 ALA A N 1
ATOM 4667 C CA . ALA A 1 555 ? 26.611 -8.638 -33.982 1.00 97.81 555 ALA A CA 1
ATOM 4668 C C . ALA A 1 555 ? 26.616 -7.437 -33.030 1.00 97.81 555 ALA A C 1
ATOM 4670 O O . ALA A 1 555 ? 27.359 -6.471 -33.218 1.00 97.81 555 ALA A O 1
ATOM 4671 N N . ILE A 1 556 ? 25.802 -7.524 -31.977 1.00 97.94 556 ILE A N 1
ATOM 4672 C CA . ILE A 1 556 ? 25.733 -6.551 -30.884 1.00 97.94 556 ILE A CA 1
ATOM 4673 C C . ILE A 1 556 ? 25.826 -7.290 -29.550 1.00 97.94 556 ILE A C 1
ATOM 4675 O O . ILE A 1 556 ? 25.204 -8.335 -29.361 1.00 97.94 556 ILE A O 1
ATOM 4679 N N . SER A 1 557 ? 26.614 -6.741 -28.629 1.00 97.00 557 SER A N 1
ATOM 4680 C CA . SER A 1 557 ? 26.871 -7.306 -27.309 1.00 97.00 557 SER A CA 1
ATOM 4681 C C . SER A 1 557 ? 26.808 -6.246 -26.215 1.00 97.00 557 SER A C 1
ATOM 4683 O O . SER A 1 557 ? 27.081 -5.071 -26.444 1.00 97.00 557 SER A O 1
ATOM 4685 N N . GLY A 1 558 ? 26.472 -6.671 -25.003 1.00 94.94 558 GLY A N 1
ATOM 4686 C CA . GLY A 1 558 ? 26.423 -5.848 -23.794 1.00 94.94 558 GLY A CA 1
ATOM 4687 C C . GLY A 1 558 ? 26.281 -6.746 -22.566 1.00 94.94 558 GLY A C 1
ATOM 4688 O O . GLY A 1 558 ? 26.068 -7.951 -22.716 1.00 94.94 558 GLY A O 1
ATOM 4689 N N . LEU A 1 559 ? 26.400 -6.193 -21.357 1.00 93.94 559 LEU A N 1
ATOM 4690 C CA . LEU A 1 559 ? 26.188 -6.979 -20.134 1.00 93.94 559 LEU A CA 1
ATOM 4691 C C . LEU A 1 559 ? 24.739 -7.465 -20.046 1.00 93.94 559 LEU A C 1
ATOM 4693 O O . LEU A 1 559 ? 24.493 -8.673 -20.052 1.00 93.94 559 LEU A O 1
ATOM 4697 N N . SER A 1 560 ? 23.809 -6.514 -20.025 1.00 93.00 560 SER A N 1
ATOM 4698 C CA . SER A 1 560 ? 22.362 -6.748 -19.903 1.00 93.00 560 SER A CA 1
ATOM 4699 C C . SER A 1 560 ? 21.519 -5.620 -20.523 1.00 93.00 560 SER A C 1
ATOM 4701 O O . SER A 1 560 ? 20.311 -5.538 -20.307 1.00 93.00 560 SER A O 1
ATOM 4703 N N . SER A 1 561 ? 22.157 -4.740 -21.304 1.00 90.81 561 SER A N 1
ATOM 4704 C CA . SER A 1 561 ? 21.558 -3.536 -21.885 1.00 90.81 561 SER A CA 1
ATOM 4705 C C . SER A 1 561 ? 20.262 -3.809 -22.650 1.00 90.81 561 SER A C 1
ATOM 4707 O O . SER A 1 561 ? 20.186 -4.723 -23.472 1.00 90.81 561 SER A O 1
ATOM 4709 N N . GLY A 1 562 ? 19.272 -2.927 -22.475 1.00 88.62 562 GLY A N 1
ATOM 4710 C CA . GLY A 1 562 ? 18.012 -2.973 -23.224 1.00 88.62 562 GLY A CA 1
ATOM 4711 C C . GLY A 1 562 ? 18.185 -2.885 -24.747 1.00 88.62 562 GLY A C 1
ATOM 4712 O O . GLY A 1 562 ? 17.368 -3.441 -25.475 1.00 88.62 562 GLY A O 1
ATOM 4713 N N . VAL A 1 563 ? 19.279 -2.285 -25.236 1.00 91.81 563 VAL A N 1
ATOM 4714 C CA . VAL A 1 563 ? 19.598 -2.220 -26.678 1.00 91.81 563 VAL A CA 1
ATOM 4715 C C . VAL A 1 563 ? 19.710 -3.617 -27.300 1.00 91.81 563 VAL A C 1
ATOM 4717 O O . VAL A 1 563 ? 19.395 -3.803 -28.473 1.00 91.81 563 VAL A O 1
ATOM 4720 N N . LEU A 1 564 ? 20.123 -4.621 -26.520 1.00 94.25 564 LEU A N 1
ATOM 4721 C CA . LEU A 1 564 ? 20.234 -6.004 -26.988 1.00 94.25 564 LEU A CA 1
ATOM 4722 C C . LEU A 1 564 ? 18.878 -6.580 -27.396 1.00 94.25 564 LEU A C 1
ATOM 4724 O O . LEU A 1 564 ? 18.796 -7.301 -28.386 1.00 94.25 564 LEU A O 1
ATOM 4728 N N . SER A 1 565 ? 17.809 -6.197 -26.697 1.00 92.38 565 SER A N 1
ATOM 4729 C CA . SER A 1 565 ? 16.447 -6.596 -27.056 1.00 92.38 565 SER A CA 1
ATOM 4730 C C . SER A 1 565 ? 16.000 -5.963 -28.379 1.00 92.38 565 SER A C 1
ATOM 4732 O O . SER A 1 565 ? 15.237 -6.570 -29.121 1.00 92.38 565 SER A O 1
ATOM 4734 N N . GLU A 1 566 ? 16.486 -4.762 -28.706 1.00 94.06 566 GLU A N 1
ATOM 4735 C CA . GLU A 1 566 ? 16.168 -4.067 -29.962 1.00 94.06 566 GLU A CA 1
ATOM 4736 C C . GLU A 1 566 ? 16.928 -4.651 -31.159 1.00 94.06 566 GLU A C 1
ATOM 4738 O O . GLU A 1 566 ? 16.384 -4.726 -32.259 1.00 94.06 566 GLU A O 1
ATOM 4743 N N . ALA A 1 567 ? 18.178 -5.070 -30.944 1.00 94.75 567 ALA A N 1
ATOM 4744 C CA . ALA A 1 567 ? 19.122 -5.482 -31.981 1.00 94.75 567 ALA A CA 1
ATOM 4745 C C . ALA A 1 567 ? 18.610 -6.617 -32.887 1.00 94.75 567 ALA A C 1
ATOM 4747 O O . ALA A 1 567 ? 18.912 -6.634 -34.082 1.00 94.75 567 ALA A O 1
ATOM 4748 N N . GLU A 1 568 ? 17.793 -7.522 -32.348 1.00 91.38 568 GLU A N 1
ATOM 4749 C CA . GLU A 1 568 ? 17.165 -8.603 -33.113 1.00 91.38 568 GLU A CA 1
ATOM 4750 C C . GLU A 1 568 ? 16.325 -8.070 -34.291 1.00 91.38 568 GLU A C 1
ATOM 4752 O O . GLU A 1 568 ? 16.387 -8.598 -35.400 1.00 91.38 568 GLU A O 1
ATOM 4757 N N . PHE A 1 569 ? 15.603 -6.961 -34.096 1.00 95.25 569 PHE A N 1
ATOM 4758 C CA . PHE A 1 569 ? 14.751 -6.345 -35.124 1.00 95.25 569 PHE A CA 1
ATOM 4759 C C . PHE A 1 569 ? 15.556 -5.630 -36.227 1.00 95.25 569 PHE A C 1
ATOM 4761 O O . PHE A 1 569 ? 15.028 -5.276 -37.287 1.00 95.25 569 PHE A O 1
ATOM 4768 N N . PHE A 1 570 ? 16.858 -5.442 -36.001 1.00 96.25 570 PHE A N 1
ATOM 4769 C CA . PHE A 1 570 ? 17.816 -4.883 -36.954 1.00 96.25 570 PHE A CA 1
ATOM 4770 C C . PHE A 1 570 ? 18.641 -5.967 -37.672 1.00 96.25 570 PHE A C 1
ATOM 4772 O O . PHE A 1 570 ? 19.663 -5.652 -38.283 1.00 96.25 570 PHE A O 1
ATOM 4779 N N . ASP A 1 571 ? 18.188 -7.225 -37.627 1.00 94.88 571 ASP A N 1
ATOM 4780 C CA . ASP A 1 571 ? 18.835 -8.387 -38.250 1.00 94.88 571 ASP A CA 1
ATOM 4781 C C . ASP A 1 571 ? 20.257 -8.636 -37.711 1.00 94.88 571 ASP A C 1
ATOM 4783 O O . ASP A 1 571 ? 21.161 -9.040 -38.447 1.00 94.88 571 ASP A O 1
ATOM 4787 N N . LYS A 1 572 ? 20.483 -8.348 -36.421 1.00 96.56 572 LYS A N 1
ATOM 4788 C CA . LYS A 1 572 ? 21.784 -8.522 -35.759 1.00 96.56 572 LYS A CA 1
ATOM 4789 C C . LYS A 1 572 ? 21.798 -9.754 -34.876 1.00 96.56 572 LYS A C 1
ATOM 4791 O O . LYS A 1 572 ? 20.830 -10.045 -34.178 1.00 96.56 572 LYS A O 1
ATOM 4796 N N . LYS A 1 573 ? 22.944 -10.437 -34.842 1.00 97.12 573 LYS A N 1
ATOM 4797 C CA . LYS A 1 573 ? 23.203 -11.453 -33.820 1.00 97.12 573 LYS A CA 1
ATOM 4798 C C . LYS A 1 573 ? 23.386 -10.768 -32.464 1.00 97.12 573 LYS A C 1
ATOM 4800 O O . LYS A 1 573 ? 24.132 -9.796 -32.365 1.00 97.12 573 LYS A O 1
ATOM 4805 N N . VAL A 1 574 ? 22.726 -11.274 -31.427 1.00 96.62 574 VAL A N 1
ATOM 4806 C CA . VAL A 1 574 ? 22.722 -10.662 -30.091 1.00 96.62 574 VAL A CA 1
ATOM 4807 C C . VAL A 1 574 ? 23.483 -11.533 -29.102 1.00 96.62 574 VAL A C 1
ATOM 4809 O O . VAL A 1 574 ? 23.293 -12.749 -29.072 1.00 96.62 574 VAL A O 1
ATOM 4812 N N . TYR A 1 575 ? 24.310 -10.902 -28.271 1.00 96.19 575 TYR A N 1
ATOM 4813 C CA . TYR A 1 575 ? 24.991 -11.550 -27.157 1.00 96.19 575 TYR A CA 1
ATOM 4814 C C . TYR A 1 575 ? 24.738 -10.805 -25.846 1.00 96.19 575 TYR A C 1
ATOM 4816 O O . TYR A 1 575 ? 25.135 -9.652 -25.677 1.00 96.19 575 TYR A O 1
ATOM 4824 N N . TYR A 1 576 ? 24.109 -11.496 -24.899 1.00 95.19 576 TYR A N 1
ATOM 4825 C CA . TYR A 1 576 ? 24.053 -11.071 -23.504 1.00 95.19 576 TYR A CA 1
ATOM 4826 C C . TYR A 1 576 ? 25.259 -11.669 -22.783 1.00 95.19 576 TYR A C 1
ATOM 4828 O O . TYR A 1 576 ? 25.374 -12.889 -22.697 1.00 95.19 576 TYR A O 1
ATOM 4836 N N . ILE A 1 577 ? 26.166 -10.830 -22.284 1.00 95.31 577 ILE A N 1
ATOM 4837 C CA . ILE A 1 577 ? 27.364 -11.306 -21.577 1.00 95.31 577 ILE A CA 1
ATOM 4838 C C . ILE A 1 577 ? 27.005 -11.820 -20.178 1.00 95.31 577 ILE A C 1
ATOM 4840 O O . ILE A 1 577 ? 27.568 -12.819 -19.741 1.00 95.31 577 ILE A O 1
ATOM 4844 N N . SER A 1 578 ? 26.072 -11.157 -19.485 1.00 93.88 578 SER A N 1
ATOM 4845 C CA . SER A 1 578 ? 25.663 -11.539 -18.129 1.00 93.88 578 SER A CA 1
ATOM 4846 C C . SER A 1 578 ? 24.333 -12.288 -18.104 1.00 93.88 578 SER A C 1
ATOM 4848 O O . SER A 1 578 ? 24.264 -13.441 -17.667 1.00 93.88 578 SER A O 1
ATOM 4850 N N . HIS A 1 579 ? 23.258 -11.608 -18.502 1.00 92.06 579 HIS A N 1
ATOM 4851 C CA . HIS A 1 579 ? 21.898 -12.135 -18.495 1.00 92.06 579 HIS A CA 1
ATOM 4852 C C . HIS A 1 579 ? 20.964 -11.223 -19.296 1.00 92.06 579 HIS A C 1
ATOM 4854 O O . HIS A 1 579 ? 21.286 -10.069 -19.592 1.00 92.06 579 HIS A O 1
ATOM 4860 N N . LYS A 1 580 ? 19.787 -11.748 -19.634 1.00 89.88 580 LYS A N 1
ATOM 4861 C CA . LYS A 1 580 ? 18.689 -10.970 -20.200 1.00 89.88 580 LYS A CA 1
ATOM 4862 C C . LYS A 1 580 ? 17.856 -10.396 -19.055 1.00 89.88 580 LYS A C 1
ATOM 4864 O O . LYS A 1 580 ? 17.338 -11.156 -18.248 1.00 89.88 580 LYS A O 1
ATOM 4869 N N . TYR A 1 581 ? 17.757 -9.070 -18.983 1.00 84.69 581 TYR A N 1
ATOM 4870 C CA . TYR A 1 581 ? 17.079 -8.390 -17.873 1.00 84.69 581 TYR A CA 1
ATOM 4871 C C . TYR A 1 581 ? 15.546 -8.432 -17.975 1.00 84.69 581 TYR A C 1
ATOM 4873 O O . TYR A 1 581 ? 14.857 -8.560 -16.969 1.00 84.69 581 TYR A O 1
ATOM 4881 N N . ILE A 1 582 ? 14.999 -8.316 -19.191 1.00 85.69 582 ILE A N 1
ATOM 4882 C CA . ILE A 1 582 ? 13.550 -8.253 -19.426 1.00 85.69 582 ILE A CA 1
ATOM 4883 C C . ILE A 1 582 ? 13.146 -9.257 -20.492 1.00 85.69 582 ILE A C 1
ATOM 4885 O O . ILE A 1 582 ? 13.698 -9.256 -21.596 1.00 85.69 582 ILE A O 1
ATOM 4889 N N . ASP A 1 583 ? 12.108 -10.029 -20.179 1.00 87.19 583 ASP A N 1
ATOM 4890 C CA . ASP A 1 583 ? 11.411 -10.898 -21.115 1.00 87.19 583 ASP A CA 1
ATOM 4891 C C . ASP A 1 583 ? 10.039 -10.343 -21.499 1.00 87.19 583 ASP A C 1
ATOM 4893 O O . ASP A 1 583 ? 9.301 -9.795 -20.677 1.00 87.19 583 ASP A O 1
ATOM 4897 N N . TYR A 1 584 ? 9.696 -10.515 -22.774 1.00 89.12 584 TYR A N 1
ATOM 4898 C CA . TYR A 1 584 ? 8.450 -10.055 -23.377 1.00 89.12 584 TYR A CA 1
ATOM 4899 C C . TYR A 1 584 ? 7.625 -11.257 -23.835 1.00 89.12 584 TYR A C 1
ATOM 4901 O O . TYR A 1 584 ? 8.187 -12.246 -24.294 1.00 89.12 584 TYR A O 1
ATOM 4909 N N . CYS A 1 585 ? 6.300 -11.165 -23.727 1.00 85.12 585 CYS A N 1
ATOM 4910 C CA . CYS A 1 585 ? 5.389 -12.200 -24.213 1.00 85.12 585 CYS A CA 1
ATOM 4911 C C . CYS A 1 585 ? 5.409 -12.262 -25.747 1.00 85.12 585 CYS A C 1
ATOM 4913 O O . CYS A 1 585 ? 5.163 -11.244 -26.403 1.00 85.12 585 CYS A O 1
ATOM 4915 N N . ASP A 1 586 ? 5.549 -13.455 -26.321 1.00 80.06 586 ASP A N 1
ATOM 4916 C CA . ASP A 1 586 ? 5.350 -13.714 -27.752 1.00 80.06 586 ASP A CA 1
ATOM 4917 C C . ASP A 1 586 ? 3.885 -14.079 -28.077 1.00 80.06 586 ASP A C 1
ATOM 4919 O O . ASP A 1 586 ? 3.013 -14.067 -27.206 1.00 80.06 586 ASP A O 1
ATOM 4923 N N . GLU A 1 587 ? 3.536 -14.177 -29.366 1.00 73.50 587 GLU A N 1
ATOM 4924 C CA . GLU A 1 587 ? 2.135 -14.292 -29.835 1.00 73.50 587 GLU A CA 1
ATOM 4925 C C . GLU A 1 587 ? 1.441 -15.579 -29.376 1.00 73.50 587 GLU A C 1
ATOM 4927 O O . GLU A 1 587 ? 0.242 -15.556 -29.113 1.00 73.50 587 GLU A O 1
ATOM 4932 N N . ASN A 1 588 ? 2.208 -16.659 -29.220 1.00 72.69 588 ASN A N 1
ATOM 4933 C CA . ASN A 1 588 ? 1.709 -17.983 -28.849 1.00 72.69 588 ASN A CA 1
ATOM 4934 C C . ASN A 1 588 ? 2.021 -18.359 -27.392 1.00 72.69 588 ASN A C 1
ATOM 4936 O O . ASN A 1 588 ? 1.854 -19.517 -27.021 1.00 72.69 588 ASN A O 1
ATOM 4940 N N . ASP A 1 589 ? 2.499 -17.413 -26.582 1.00 75.06 589 ASP A N 1
ATOM 4941 C CA . ASP A 1 589 ? 2.859 -17.689 -25.192 1.00 75.06 589 ASP A CA 1
ATOM 4942 C C . ASP A 1 589 ? 1.611 -17.871 -24.324 1.00 75.06 589 ASP A C 1
ATOM 4944 O O . ASP A 1 589 ? 0.711 -17.020 -24.320 1.00 75.06 589 ASP A O 1
ATOM 4948 N N . ASP A 1 590 ? 1.614 -18.916 -23.496 1.00 72.31 590 ASP A N 1
ATOM 4949 C CA . ASP A 1 590 ? 0.662 -19.067 -22.397 1.00 72.31 590 ASP A CA 1
ATOM 4950 C C . ASP A 1 590 ? 0.785 -17.910 -21.381 1.00 72.31 590 ASP A C 1
ATOM 4952 O O . ASP A 1 590 ? 1.661 -17.032 -21.458 1.00 72.31 590 ASP A O 1
ATOM 4956 N N . PHE A 1 591 ? -0.152 -17.839 -20.431 1.00 70.06 591 PHE A N 1
ATOM 4957 C CA . PHE A 1 591 ? -0.036 -16.870 -19.345 1.00 70.06 591 PHE A CA 1
ATOM 4958 C C . PHE A 1 591 ? 1.165 -17.209 -18.458 1.00 70.06 591 PHE A C 1
ATOM 4960 O O . PHE A 1 591 ? 1.150 -18.191 -17.723 1.00 70.06 591 PHE A O 1
ATOM 4967 N N . GLU A 1 592 ? 2.163 -16.332 -18.485 1.00 72.19 592 GLU A N 1
ATOM 4968 C CA . GLU A 1 592 ? 3.290 -16.333 -17.565 1.00 72.19 592 GLU A CA 1
ATOM 4969 C C . GLU A 1 592 ? 3.329 -14.978 -16.859 1.00 72.19 592 GLU A C 1
ATOM 4971 O O . GLU A 1 592 ? 3.418 -13.933 -17.510 1.00 72.19 592 GLU A O 1
ATOM 4976 N N . SER A 1 593 ? 3.264 -14.985 -15.526 1.00 67.44 593 SER A N 1
ATOM 4977 C CA . SER A 1 593 ? 3.356 -13.765 -14.717 1.00 67.44 593 SER A CA 1
ATOM 4978 C C . SER A 1 593 ? 4.735 -13.111 -14.809 1.00 67.44 593 SER A C 1
ATOM 4980 O O . SER A 1 593 ? 4.864 -11.934 -14.497 1.00 67.44 593 SER A O 1
ATOM 4982 N N . SER A 1 594 ? 5.768 -13.836 -15.246 1.00 76.62 594 SER A N 1
ATOM 4983 C CA . SER A 1 594 ? 7.150 -13.359 -15.340 1.00 76.62 594 SER A CA 1
ATOM 4984 C C . SER A 1 594 ? 7.399 -12.411 -16.520 1.00 76.62 594 SER A C 1
ATOM 4986 O O . SER A 1 594 ? 8.258 -11.535 -16.393 1.00 76.62 594 SER A O 1
ATOM 4988 N N . LYS A 1 595 ? 6.643 -12.543 -17.620 1.00 87.56 595 LYS A N 1
ATOM 4989 C CA . LYS A 1 595 ? 6.864 -11.835 -18.892 1.00 87.56 595 LYS A CA 1
ATOM 4990 C C . LYS A 1 595 ? 6.059 -10.539 -19.001 1.00 87.56 595 LYS A C 1
ATOM 4992 O O . LYS A 1 595 ? 4.913 -10.447 -18.564 1.00 87.56 595 LYS A O 1
ATOM 4997 N N . PHE A 1 596 ? 6.637 -9.542 -19.666 1.00 92.44 596 PHE A N 1
ATOM 4998 C CA . PHE A 1 596 ? 5.982 -8.266 -19.936 1.00 92.44 596 PHE A CA 1
ATOM 4999 C C . PHE A 1 596 ? 5.155 -8.278 -21.226 1.00 92.44 596 PHE A C 1
ATOM 5001 O O . PHE A 1 596 ? 5.521 -8.894 -22.227 1.00 92.44 596 PHE A O 1
ATOM 5008 N N . ILE A 1 597 ? 4.057 -7.528 -21.231 1.00 94.00 597 ILE A N 1
ATOM 5009 C CA . ILE A 1 597 ? 3.204 -7.287 -22.395 1.00 94.00 597 ILE A CA 1
ATOM 5010 C C . ILE A 1 597 ? 3.439 -5.857 -22.877 1.00 94.00 597 ILE A C 1
ATOM 5012 O O . ILE A 1 597 ? 3.251 -4.904 -22.122 1.00 94.00 597 ILE A O 1
ATOM 5016 N N . LEU A 1 598 ? 3.840 -5.704 -24.137 1.00 94.75 598 LEU A N 1
ATOM 5017 C CA . LEU A 1 598 ? 4.034 -4.397 -24.761 1.00 94.75 598 LEU A CA 1
ATOM 5018 C C . LEU A 1 598 ? 2.687 -3.781 -25.123 1.00 94.75 598 LEU A C 1
ATOM 5020 O O . LEU A 1 598 ? 1.927 -4.381 -25.879 1.00 94.75 598 LEU A O 1
ATOM 5024 N N . VAL A 1 599 ? 2.417 -2.572 -24.643 1.00 94.75 599 VAL A N 1
ATOM 5025 C CA . VAL A 1 599 ? 1.215 -1.806 -24.985 1.00 94.75 599 VAL A CA 1
ATOM 5026 C C . VAL A 1 599 ? 1.642 -0.438 -25.489 1.00 94.75 599 VAL A C 1
ATOM 5028 O O . VAL A 1 599 ? 2.348 0.295 -24.801 1.00 94.75 599 VAL A O 1
ATOM 5031 N N . ASN A 1 600 ? 1.199 -0.078 -26.693 1.00 92.88 600 ASN A N 1
ATOM 5032 C CA . ASN A 1 600 ? 1.530 1.203 -27.310 1.00 92.88 600 ASN A CA 1
ATOM 5033 C C . ASN A 1 600 ? 0.352 2.184 -27.211 1.00 92.88 600 ASN A C 1
ATOM 5035 O O . ASN A 1 600 ? -0.743 1.867 -27.674 1.00 92.88 600 ASN A O 1
ATOM 5039 N N . ASN A 1 601 ? 0.573 3.369 -26.629 1.00 90.50 601 ASN A N 1
ATOM 5040 C CA . ASN A 1 601 ? -0.346 4.518 -26.523 1.00 90.50 601 ASN A CA 1
ATOM 5041 C C . ASN A 1 601 ? -1.729 4.301 -25.864 1.00 90.50 601 ASN A C 1
ATOM 5043 O O . ASN A 1 601 ? -2.369 5.273 -25.469 1.00 90.50 601 ASN A O 1
ATOM 5047 N N . LYS A 1 602 ? -2.225 3.069 -25.703 1.00 93.94 602 LYS A N 1
ATOM 5048 C CA . LYS A 1 602 ? -3.570 2.804 -25.158 1.00 93.94 602 LYS A CA 1
ATOM 5049 C C . LYS A 1 602 ? -3.708 3.148 -23.676 1.00 93.94 602 LYS A C 1
ATOM 5051 O O . LYS A 1 602 ? -4.795 3.504 -23.240 1.00 93.94 602 LYS A O 1
ATOM 5056 N N . TYR A 1 603 ? -2.609 3.135 -22.928 1.00 94.50 603 TYR A N 1
ATOM 5057 C CA . TYR A 1 603 ? -2.569 3.444 -21.494 1.00 94.50 603 TYR A CA 1
ATOM 5058 C C . TYR A 1 603 ? -2.903 4.904 -21.133 1.00 94.50 603 TYR A C 1
ATOM 5060 O O . TYR A 1 603 ? -3.113 5.214 -19.958 1.00 94.50 603 TYR A O 1
ATOM 5068 N N . PHE A 1 604 ? -2.988 5.809 -22.113 1.00 94.94 604 PHE A N 1
ATOM 5069 C CA . PHE A 1 604 ? -3.502 7.165 -21.894 1.00 94.94 604 PHE A CA 1
ATOM 5070 C C . PHE A 1 604 ? -5.026 7.210 -21.725 1.00 94.94 604 PHE A C 1
ATOM 5072 O O . PHE A 1 604 ? -5.551 8.158 -21.147 1.00 94.94 604 PHE A O 1
ATOM 5079 N N . SER A 1 605 ? -5.736 6.194 -22.215 1.00 95.94 605 SER A N 1
ATOM 5080 C CA . SER A 1 605 ? -7.193 6.171 -22.226 1.00 95.94 605 SER A CA 1
ATOM 5081 C C . SER A 1 605 ? -7.782 5.699 -20.892 1.00 95.94 605 SER A C 1
ATOM 5083 O O . SER A 1 605 ? -7.384 4.642 -20.392 1.00 95.94 605 SER A O 1
ATOM 5085 N N . PRO A 1 606 ? -8.805 6.383 -20.344 1.00 96.00 606 PRO A N 1
ATOM 5086 C CA . PRO A 1 606 ? -9.631 5.841 -19.265 1.00 96.00 606 PRO A CA 1
ATOM 5087 C C . PRO A 1 606 ? -10.267 4.484 -19.597 1.00 96.00 606 PRO A C 1
ATOM 5089 O O . PRO A 1 606 ? -10.387 3.644 -18.709 1.00 96.00 606 PRO A O 1
ATOM 5092 N N . VAL A 1 607 ? -10.612 4.228 -20.866 1.00 95.94 607 VAL A N 1
ATOM 5093 C CA . VAL A 1 607 ? -11.202 2.951 -21.314 1.00 95.94 607 VAL A CA 1
ATOM 5094 C C . VAL A 1 607 ? -10.223 1.791 -21.124 1.00 95.94 607 VAL A C 1
ATOM 5096 O O . VAL A 1 607 ? -10.631 0.691 -20.754 1.00 95.94 607 VAL A O 1
ATOM 5099 N N . PHE A 1 608 ? -8.922 2.022 -21.325 1.00 96.31 608 PHE A N 1
ATOM 5100 C CA . PHE A 1 608 ? -7.902 1.007 -21.054 1.00 96.31 608 PHE A CA 1
ATOM 5101 C C . PHE A 1 608 ? -7.892 0.621 -19.569 1.00 96.31 608 PHE A C 1
ATOM 5103 O O . PHE A 1 608 ? -8.009 -0.560 -19.242 1.00 96.31 608 PHE A O 1
ATOM 5110 N N . TRP A 1 609 ? -7.833 1.609 -18.670 1.00 95.62 609 TRP A N 1
ATOM 5111 C CA . TRP A 1 609 ? -7.824 1.370 -17.223 1.00 95.62 609 TRP A CA 1
ATOM 5112 C C . TRP A 1 609 ? -9.125 0.743 -16.724 1.00 95.62 609 TRP A C 1
ATOM 5114 O O . TRP A 1 609 ? -9.087 -0.181 -15.914 1.00 95.62 609 TRP A O 1
ATOM 5124 N N . GLN A 1 610 ? -10.268 1.179 -17.257 1.00 94.50 610 GLN A N 1
ATOM 5125 C CA . GLN A 1 610 ? -11.563 0.564 -16.980 1.00 94.50 610 GLN A CA 1
ATOM 5126 C C . GLN A 1 610 ? -11.541 -0.915 -17.357 1.00 94.50 610 GLN A C 1
ATOM 5128 O O . GLN A 1 610 ? -11.893 -1.764 -16.543 1.00 94.50 610 GLN A O 1
ATOM 5133 N N . ASN A 1 611 ? -11.087 -1.240 -18.568 1.00 94.12 611 ASN A N 1
ATOM 5134 C CA . ASN A 1 611 ? -11.093 -2.611 -19.047 1.00 94.12 611 ASN A CA 1
ATOM 5135 C C . ASN A 1 611 ? -10.204 -3.527 -18.215 1.00 94.12 611 ASN A C 1
ATOM 5137 O O . ASN A 1 611 ? -10.655 -4.615 -17.864 1.00 94.12 611 ASN A O 1
ATOM 5141 N N . ILE A 1 612 ? -8.981 -3.111 -17.881 1.00 94.38 612 ILE A N 1
ATOM 5142 C CA . ILE A 1 612 ? -8.064 -3.978 -17.131 1.00 94.38 612 ILE A CA 1
ATOM 5143 C C . ILE A 1 612 ? -8.467 -4.116 -15.657 1.00 94.38 612 ILE A C 1
ATOM 5145 O O . ILE A 1 612 ? -8.164 -5.139 -15.056 1.00 94.38 612 ILE A O 1
ATOM 5149 N N . LEU A 1 613 ? -9.169 -3.132 -15.079 1.00 92.75 613 LEU A N 1
ATOM 5150 C CA . LEU A 1 613 ? -9.565 -3.146 -13.666 1.00 92.75 613 LEU A CA 1
ATOM 5151 C C . LEU A 1 613 ? -11.016 -3.615 -13.424 1.00 92.75 613 LEU A C 1
ATOM 5153 O O . LEU A 1 613 ? -11.378 -3.880 -12.277 1.00 92.75 613 LEU A O 1
ATOM 5157 N N . LYS A 1 614 ? -11.846 -3.783 -14.468 1.00 88.81 614 LYS A N 1
ATOM 5158 C CA . LYS A 1 614 ? -13.261 -4.210 -14.340 1.00 88.81 614 LYS A CA 1
ATOM 5159 C C . LYS A 1 614 ? -13.453 -5.576 -13.684 1.00 88.81 614 LYS A C 1
ATOM 5161 O O . LYS A 1 614 ? -14.508 -5.846 -13.125 1.00 88.81 614 LYS A O 1
ATOM 5166 N N . SER A 1 615 ? -12.465 -6.468 -13.796 1.00 85.25 615 SER A N 1
ATOM 5167 C CA . SER A 1 615 ? -12.523 -7.794 -13.169 1.00 85.25 615 SER A CA 1
ATOM 5168 C C . SER A 1 615 ? -12.418 -7.709 -11.645 1.00 85.25 615 SER A C 1
ATOM 5170 O O . SER A 1 615 ? -12.811 -8.648 -10.958 1.00 85.25 615 SER A O 1
ATOM 5172 N N . ILE A 1 616 ? -11.915 -6.585 -11.126 1.00 86.19 616 ILE A N 1
ATOM 5173 C CA . ILE A 1 616 ? -11.732 -6.333 -9.698 1.00 86.19 616 ILE A CA 1
ATOM 5174 C C . ILE A 1 616 ? -12.819 -5.388 -9.176 1.00 86.19 616 ILE A C 1
ATOM 5176 O O . ILE A 1 616 ? -13.427 -5.657 -8.141 1.00 86.19 616 ILE A O 1
ATOM 5180 N N . PHE A 1 617 ? -13.115 -4.305 -9.900 1.00 81.88 617 PHE A N 1
ATOM 5181 C CA . PHE A 1 617 ? -14.143 -3.344 -9.500 1.00 81.88 617 PHE A CA 1
ATOM 5182 C C . PHE A 1 617 ? -15.492 -3.670 -10.139 1.00 81.88 617 PHE A C 1
ATOM 5184 O O . PHE A 1 617 ? -15.660 -3.577 -11.350 1.00 81.88 617 PHE A O 1
ATOM 5191 N N . LYS A 1 618 ? -16.489 -3.987 -9.301 1.00 65.50 618 LYS A N 1
ATOM 5192 C CA . LYS A 1 618 ? -17.861 -4.290 -9.750 1.00 65.50 618 LYS A CA 1
ATOM 5193 C C . LYS A 1 618 ? -18.594 -3.082 -10.351 1.00 65.50 618 LYS A C 1
ATOM 5195 O O . LYS A 1 618 ? -19.499 -3.275 -11.153 1.00 65.50 618 LYS A O 1
ATOM 5200 N N . ASN A 1 619 ? -18.207 -1.862 -9.973 1.00 64.94 619 ASN A N 1
ATOM 5201 C CA . ASN A 1 619 ? -18.836 -0.620 -10.422 1.00 64.94 619 ASN A CA 1
ATOM 5202 C C . ASN A 1 619 ? -17.794 0.261 -11.117 1.00 64.94 619 ASN A C 1
ATOM 5204 O O . ASN A 1 619 ? -17.008 0.930 -10.451 1.00 64.94 619 ASN A O 1
ATOM 5208 N N . THR A 1 620 ? -17.795 0.271 -12.446 1.00 67.19 620 THR A N 1
ATOM 5209 C CA . THR A 1 620 ? -16.999 1.212 -13.244 1.00 67.19 620 THR A CA 1
ATOM 5210 C C . THR A 1 620 ? -17.921 2.231 -13.906 1.00 67.19 620 THR A C 1
ATOM 5212 O O . THR A 1 620 ? -18.966 1.844 -14.427 1.00 67.19 620 THR A O 1
ATOM 5215 N N . ASN A 1 621 ? -17.541 3.510 -13.923 1.00 68.62 621 ASN A N 1
ATOM 5216 C CA . ASN A 1 621 ? -18.299 4.551 -14.628 1.00 68.62 621 ASN A CA 1
ATOM 5217 C C . ASN A 1 621 ? -18.255 4.339 -16.144 1.00 68.62 621 ASN A C 1
ATOM 5219 O O . ASN A 1 621 ? -17.288 3.779 -16.651 1.00 68.62 621 ASN A O 1
ATOM 5223 N N . GLU A 1 622 ? -19.241 4.852 -16.881 1.00 83.94 622 GLU A N 1
ATOM 5224 C CA . GLU A 1 622 ? -19.050 5.083 -18.315 1.00 83.94 622 GLU A CA 1
ATOM 5225 C C . GLU A 1 622 ? -17.930 6.112 -18.503 1.00 83.94 622 GLU A C 1
ATOM 5227 O O . GLU A 1 622 ? -17.968 7.205 -17.934 1.00 83.94 622 GLU A O 1
ATOM 5232 N N . VAL A 1 623 ? -16.913 5.750 -19.281 1.00 91.62 623 VAL A N 1
ATOM 5233 C CA . VAL A 1 623 ? -15.765 6.610 -19.565 1.00 91.62 623 VAL A CA 1
ATOM 5234 C C . VAL A 1 623 ? -15.551 6.716 -21.067 1.00 91.62 623 VAL A C 1
ATOM 5236 O O . VAL A 1 623 ? -15.764 5.760 -21.811 1.00 91.62 623 VAL A O 1
ATOM 5239 N N . SER A 1 624 ? -15.116 7.891 -21.510 1.00 92.62 624 SER A N 1
ATOM 5240 C CA . SER A 1 624 ? -14.784 8.141 -22.911 1.00 92.62 624 SER A CA 1
ATOM 5241 C C . SER A 1 624 ? -13.340 7.754 -23.211 1.00 92.62 624 SER A C 1
ATOM 5243 O O . SER A 1 624 ? -12.455 7.885 -22.362 1.00 92.62 624 SER A O 1
ATOM 5245 N N . ASP A 1 625 ? -13.104 7.309 -24.443 1.00 94.38 625 ASP A N 1
ATOM 5246 C CA . ASP A 1 625 ? -11.756 7.045 -24.940 1.00 94.38 625 ASP A CA 1
ATOM 5247 C C . ASP A 1 625 ? -10.947 8.351 -25.074 1.00 94.38 625 ASP A C 1
ATOM 5249 O O . ASP A 1 625 ? -11.508 9.431 -25.284 1.00 94.38 625 ASP A O 1
ATOM 5253 N N . PHE A 1 626 ? -9.623 8.251 -24.961 1.00 93.81 626 PHE A N 1
ATOM 5254 C CA . PHE A 1 626 ? -8.696 9.370 -25.120 1.00 93.81 626 PHE A CA 1
ATOM 5255 C C . PHE A 1 626 ? -7.383 8.905 -25.753 1.00 93.81 626 PHE A C 1
ATOM 5257 O O . PHE A 1 626 ? -6.806 7.890 -25.363 1.00 93.81 626 PHE A O 1
ATOM 5264 N N . SER A 1 627 ? -6.868 9.700 -26.690 1.00 90.19 627 SER A N 1
ATOM 5265 C CA . SER A 1 627 ? -5.555 9.501 -27.301 1.00 90.19 627 SER A CA 1
ATOM 5266 C C . SER A 1 627 ? -4.912 10.834 -27.672 1.00 90.19 627 SER A C 1
ATOM 5268 O O . SER A 1 627 ? -5.595 11.763 -28.106 1.00 90.19 627 SER A O 1
ATOM 5270 N N . PHE A 1 628 ? -3.587 10.913 -27.569 1.00 86.81 628 PHE A N 1
ATOM 5271 C CA . PHE A 1 628 ? -2.829 12.021 -28.146 1.00 86.81 628 PHE A CA 1
ATOM 5272 C C . PHE A 1 628 ? -2.728 11.879 -29.670 1.00 86.81 628 PHE A C 1
ATOM 5274 O O . PHE A 1 628 ? -2.571 10.776 -30.186 1.00 86.81 628 PHE A O 1
ATOM 5281 N N . ASN A 1 629 ? -2.762 13.010 -30.380 1.00 82.88 629 ASN A N 1
ATOM 5282 C CA . ASN A 1 629 ? -2.558 13.068 -31.836 1.00 82.88 629 ASN A CA 1
ATOM 5283 C C . ASN A 1 629 ? -1.089 13.312 -32.234 1.00 82.88 629 ASN A C 1
ATOM 5285 O O . ASN A 1 629 ? -0.777 13.355 -33.420 1.00 82.88 629 ASN A O 1
ATOM 5289 N N . ASN A 1 630 ? -0.200 13.516 -31.258 1.00 79.50 630 ASN A N 1
ATOM 5290 C CA . ASN A 1 630 ? 1.209 13.840 -31.475 1.00 79.50 630 ASN A CA 1
ATOM 5291 C C . ASN A 1 630 ? 2.103 12.674 -31.035 1.00 79.50 630 ASN A C 1
ATOM 5293 O O . ASN A 1 630 ? 1.740 11.916 -30.137 1.00 79.50 630 ASN A O 1
ATOM 5297 N N . SER A 1 631 ? 3.295 12.588 -31.624 1.00 83.06 631 SER A N 1
ATOM 5298 C CA . SER A 1 631 ? 4.356 11.654 -31.237 1.00 83.06 631 SER A CA 1
ATOM 5299 C C . SER A 1 631 ? 5.304 12.267 -30.191 1.00 83.06 631 SER A C 1
ATOM 5301 O O . SER A 1 631 ? 5.258 13.472 -29.932 1.00 83.06 631 SER A O 1
ATOM 5303 N N . ASN A 1 632 ? 6.202 11.456 -29.616 1.00 86.12 632 ASN A N 1
ATOM 5304 C CA . ASN A 1 632 ? 7.211 11.876 -28.629 1.00 86.12 632 ASN A CA 1
ATOM 5305 C C . ASN A 1 632 ? 6.663 12.556 -27.352 1.00 86.12 632 ASN A C 1
ATOM 5307 O O . ASN A 1 632 ? 7.404 13.293 -26.700 1.00 86.12 632 ASN A O 1
ATOM 5311 N N . ILE A 1 633 ? 5.404 12.324 -26.969 1.00 89.31 633 ILE A N 1
ATOM 5312 C CA . ILE A 1 633 ? 4.803 12.879 -25.746 1.00 89.31 633 ILE A CA 1
ATOM 5313 C C . ILE A 1 633 ? 5.605 12.457 -24.510 1.00 89.31 633 ILE A C 1
ATOM 5315 O O . ILE A 1 633 ? 6.024 13.310 -23.723 1.00 89.31 633 ILE A O 1
ATOM 5319 N N . LEU A 1 634 ? 5.873 11.158 -24.354 1.00 90.88 634 LEU A N 1
ATOM 5320 C CA . LEU A 1 634 ? 6.600 10.638 -23.196 1.00 90.88 634 LEU A CA 1
ATOM 5321 C C . LEU A 1 634 ? 8.067 11.071 -23.218 1.00 90.88 634 LEU A C 1
ATOM 5323 O O . LEU A 1 634 ? 8.566 11.543 -22.196 1.00 90.88 634 LEU A O 1
ATOM 5327 N N . ARG A 1 635 ? 8.733 11.023 -24.382 1.00 88.50 635 ARG A N 1
ATOM 5328 C CA . ARG A 1 635 ? 10.118 11.529 -24.534 1.00 88.50 635 ARG A CA 1
ATOM 5329 C C . ARG A 1 635 ? 10.247 12.997 -24.159 1.00 88.50 635 ARG A C 1
ATOM 5331 O O . ARG A 1 635 ? 11.169 13.358 -23.431 1.00 88.50 635 ARG A O 1
ATOM 5338 N N . ALA A 1 636 ? 9.326 13.834 -24.635 1.00 87.81 636 ALA A N 1
ATOM 5339 C CA . ALA A 1 636 ? 9.311 15.252 -24.308 1.00 87.81 636 ALA A CA 1
ATOM 5340 C C . ALA A 1 636 ? 9.083 15.468 -22.807 1.00 87.81 636 ALA A C 1
ATOM 5342 O O . ALA A 1 636 ? 9.774 16.286 -22.204 1.00 87.81 636 ALA A O 1
ATOM 5343 N N . SER A 1 637 ? 8.180 14.698 -22.189 1.00 89.38 637 SER A N 1
ATOM 5344 C CA . SER A 1 637 ? 7.908 14.805 -20.750 1.00 89.38 637 SER A CA 1
ATOM 5345 C C . SER A 1 637 ? 9.093 14.381 -19.870 1.00 89.38 637 SER A C 1
ATOM 5347 O O . SER A 1 637 ? 9.306 14.975 -18.817 1.00 89.38 637 SER A O 1
ATOM 5349 N N . LEU A 1 638 ? 9.893 13.408 -20.325 1.00 86.31 638 LEU A N 1
ATOM 5350 C CA . LEU A 1 638 ? 11.098 12.924 -19.640 1.00 86.31 638 LEU A CA 1
ATOM 5351 C C . LEU A 1 638 ? 12.369 13.691 -20.041 1.00 86.31 638 LEU A C 1
ATOM 5353 O O . LEU A 1 638 ? 13.440 13.432 -19.496 1.00 86.31 638 LEU A O 1
ATOM 5357 N N . ASN A 1 639 ? 12.270 14.605 -21.012 1.00 83.94 639 ASN A N 1
ATOM 5358 C CA . ASN A 1 639 ? 13.403 15.280 -21.646 1.00 83.94 639 ASN A CA 1
ATOM 5359 C C . ASN A 1 639 ? 14.521 14.306 -22.079 1.00 83.94 639 ASN A C 1
ATOM 5361 O O . ASN A 1 639 ? 15.713 14.579 -21.930 1.00 83.94 639 ASN A O 1
ATOM 5365 N N . CYS A 1 640 ? 14.140 13.140 -22.600 1.00 82.12 640 CYS A N 1
ATOM 5366 C CA . CYS A 1 640 ? 15.084 12.107 -22.996 1.00 82.12 640 CYS A CA 1
ATOM 5367 C C . CYS A 1 640 ? 14.592 11.379 -24.246 1.00 82.12 640 CYS A C 1
ATOM 5369 O O . CYS A 1 640 ? 13.440 10.965 -24.324 1.00 82.12 640 CYS A O 1
ATOM 5371 N N . TYR A 1 641 ? 15.474 11.240 -25.239 1.00 82.88 641 TYR A N 1
ATOM 5372 C CA . TYR A 1 641 ? 15.124 10.717 -26.565 1.00 82.88 641 TYR A CA 1
ATOM 5373 C C . TYR A 1 641 ? 15.822 9.396 -26.905 1.00 82.88 641 TYR A C 1
ATOM 5375 O O . TYR A 1 641 ? 15.443 8.755 -27.879 1.00 82.88 641 TYR A O 1
ATOM 5383 N N . TRP A 1 642 ? 16.826 8.970 -26.125 1.00 80.25 642 TRP A N 1
ATOM 5384 C CA . TRP A 1 642 ? 17.554 7.698 -26.301 1.00 80.25 642 TRP A CA 1
ATOM 5385 C C . TRP A 1 642 ? 17.968 7.387 -27.750 1.00 80.25 642 TRP A C 1
ATOM 5387 O O . TRP A 1 642 ? 17.810 6.276 -28.246 1.00 80.25 642 TRP A O 1
ATOM 5397 N N . GLY A 1 643 ? 18.484 8.394 -28.457 1.00 78.00 643 GLY A N 1
ATOM 5398 C CA . GLY A 1 643 ? 18.904 8.258 -29.854 1.00 78.00 643 GLY A CA 1
ATOM 5399 C C . GLY A 1 643 ? 17.762 8.300 -30.876 1.00 78.00 643 GLY A C 1
ATOM 5400 O O . GLY A 1 643 ? 18.033 8.272 -32.073 1.00 78.00 643 GLY A O 1
ATOM 5401 N N . TYR A 1 644 ? 16.502 8.425 -30.462 1.00 82.56 644 TYR A N 1
ATOM 5402 C CA . TYR A 1 644 ? 15.393 8.695 -31.371 1.00 82.56 644 TYR A CA 1
ATOM 5403 C C . TYR A 1 644 ? 15.439 10.158 -31.834 1.00 82.56 644 TYR A C 1
ATOM 5405 O O . TYR A 1 644 ? 14.846 11.044 -31.227 1.00 82.56 644 TYR A O 1
ATOM 5413 N N . ASN A 1 645 ? 16.174 10.416 -32.917 1.00 71.81 645 ASN A N 1
ATOM 5414 C CA . ASN A 1 645 ? 16.390 11.765 -33.455 1.00 71.81 645 ASN A CA 1
ATOM 5415 C C . ASN A 1 645 ? 15.503 12.063 -34.678 1.00 71.81 645 ASN A C 1
ATOM 5417 O O . ASN A 1 645 ? 15.824 12.935 -35.488 1.00 71.81 645 ASN A O 1
ATOM 5421 N N . ILE A 1 646 ? 14.405 11.320 -34.850 1.00 65.31 646 ILE A N 1
ATOM 5422 C CA . ILE A 1 646 ? 13.446 11.557 -35.930 1.00 65.31 646 ILE A CA 1
ATOM 5423 C C . ILE A 1 646 ? 12.491 12.663 -35.479 1.00 65.31 646 ILE A C 1
ATOM 5425 O O . ILE A 1 646 ? 11.466 12.420 -34.844 1.00 65.31 646 ILE A O 1
ATOM 5429 N N . ASN A 1 647 ? 12.847 13.907 -35.799 1.00 54.56 647 ASN A N 1
ATOM 5430 C CA . ASN A 1 647 ? 11.931 15.035 -35.676 1.00 54.56 647 ASN A CA 1
ATOM 5431 C C . ASN A 1 647 ? 10.925 14.991 -36.830 1.00 54.56 647 ASN A C 1
ATOM 5433 O O . ASN A 1 647 ? 11.268 15.307 -37.969 1.00 54.56 647 ASN A O 1
ATOM 5437 N N . PHE A 1 648 ? 9.674 14.632 -36.535 1.00 48.31 648 PHE A N 1
ATOM 5438 C CA . PHE A 1 648 ? 8.562 14.783 -37.482 1.00 48.31 648 PHE A CA 1
ATOM 5439 C C . PHE A 1 648 ? 8.189 16.258 -37.708 1.00 48.31 648 PHE A C 1
ATOM 5441 O O . PHE A 1 648 ? 7.713 16.614 -38.782 1.00 48.31 648 PHE A O 1
ATOM 5448 N N . PHE A 1 649 ? 8.489 17.127 -36.736 1.00 41.56 649 PHE A N 1
ATOM 5449 C CA . PHE A 1 649 ? 8.368 18.579 -36.842 1.00 41.56 649 PHE A CA 1
ATOM 5450 C C . PHE A 1 649 ? 9.740 19.225 -36.684 1.00 41.56 649 PHE A C 1
ATOM 5452 O O . PHE A 1 649 ? 10.179 19.574 -35.590 1.00 41.56 649 PHE A O 1
ATOM 5459 N N . ASP A 1 650 ? 10.433 19.395 -37.800 1.00 37.41 650 ASP A N 1
ATOM 5460 C CA . ASP A 1 650 ? 11.540 20.336 -37.882 1.00 37.41 650 ASP A CA 1
ATOM 5461 C C . ASP A 1 650 ? 10.921 21.747 -37.829 1.00 37.41 650 ASP A C 1
ATOM 5463 O O . ASP A 1 650 ? 10.599 22.334 -38.859 1.00 37.41 650 ASP A O 1
ATOM 5467 N N . LEU A 1 651 ? 10.686 22.297 -36.628 1.00 35.94 651 LEU A N 1
ATOM 5468 C CA . LEU A 1 651 ? 10.232 23.692 -36.455 1.00 35.94 651 LEU A CA 1
ATOM 5469 C C . LEU A 1 651 ? 11.202 24.700 -37.110 1.00 35.94 651 LEU A C 1
ATOM 5471 O O . LEU A 1 651 ? 10.838 25.850 -37.343 1.00 35.94 651 LEU A O 1
ATOM 5475 N N . ASN A 1 652 ? 12.413 24.256 -37.468 1.00 34.06 652 ASN A N 1
ATOM 5476 C CA . ASN A 1 652 ? 13.395 25.015 -38.240 1.00 34.06 652 ASN A CA 1
ATOM 5477 C C . ASN A 1 652 ? 13.147 25.002 -39.761 1.00 34.06 652 ASN A C 1
ATOM 5479 O O . ASN A 1 652 ? 13.850 25.702 -40.487 1.00 34.06 652 ASN A O 1
ATOM 5483 N N . LYS A 1 653 ? 12.158 24.244 -40.256 1.00 36.22 653 LYS A N 1
ATOM 5484 C CA . LYS A 1 653 ? 11.711 24.231 -41.660 1.00 36.22 653 LYS A CA 1
ATOM 5485 C C . LYS A 1 653 ? 10.311 24.819 -41.833 1.00 36.22 653 LYS A C 1
ATOM 5487 O O . LYS A 1 653 ? 9.530 24.364 -42.663 1.00 36.22 653 LYS A O 1
ATOM 5492 N N . ILE A 1 654 ? 9.989 25.862 -41.074 1.00 29.56 654 ILE A N 1
ATOM 5493 C CA . ILE A 1 654 ? 9.031 26.841 -41.586 1.00 29.56 654 ILE A CA 1
ATOM 5494 C C . ILE A 1 654 ? 9.754 27.539 -42.741 1.00 29.56 654 ILE A C 1
ATOM 5496 O O . ILE A 1 654 ? 10.759 28.211 -42.509 1.00 29.56 654 ILE A O 1
ATOM 5500 N N . ASP A 1 655 ? 9.278 27.345 -43.972 1.00 31.83 655 ASP A N 1
ATOM 5501 C CA . ASP A 1 655 ? 9.700 28.119 -45.142 1.00 31.83 655 ASP A CA 1
ATOM 5502 C C . ASP A 1 655 ? 9.429 29.607 -44.873 1.00 31.83 655 ASP A C 1
ATOM 5504 O O . ASP A 1 655 ? 8.353 30.141 -45.146 1.00 31.83 655 ASP A O 1
ATOM 5508 N N . ILE A 1 656 ? 10.407 30.297 -44.286 1.00 29.53 656 ILE A N 1
ATOM 5509 C CA . ILE A 1 656 ? 10.429 31.753 -44.254 1.00 29.53 656 ILE A CA 1
ATOM 5510 C C . ILE A 1 656 ? 10.930 32.187 -45.637 1.00 29.53 656 ILE A C 1
ATOM 5512 O O . ILE A 1 656 ? 12.022 31.770 -46.036 1.00 29.53 656 ILE A O 1
ATOM 5516 N N . PRO A 1 657 ? 10.175 33.020 -46.379 1.00 28.47 657 PRO A N 1
ATOM 5517 C CA . PRO A 1 657 ? 10.573 33.481 -47.701 1.00 28.47 657 PRO A CA 1
ATOM 5518 C C . PRO A 1 657 ? 11.991 34.053 -47.676 1.00 28.47 657 PRO A C 1
ATOM 5520 O O . PRO A 1 657 ? 12.359 34.811 -46.778 1.00 28.47 657 PRO A O 1
ATOM 5523 N N . SER A 1 658 ? 12.773 33.669 -48.679 1.00 33.34 658 SER A N 1
ATOM 5524 C CA . SER A 1 658 ? 14.206 33.896 -48.866 1.00 33.34 658 SER A CA 1
ATOM 5525 C C . SER A 1 658 ? 14.642 35.372 -48.839 1.00 33.34 658 SER A C 1
ATOM 5527 O O . SER A 1 658 ? 15.024 35.930 -49.866 1.00 33.34 658 SER A O 1
ATOM 5529 N N . GLN A 1 659 ? 14.622 36.015 -47.669 1.00 34.16 659 GLN A N 1
ATOM 5530 C CA . GLN A 1 659 ? 15.227 37.326 -47.414 1.00 34.16 659 GLN A CA 1
ATOM 5531 C C . GLN A 1 659 ? 15.681 37.461 -45.946 1.00 34.16 659 GLN A C 1
ATOM 5533 O O . GLN A 1 659 ? 15.155 38.286 -45.210 1.00 34.16 659 GLN A O 1
ATOM 5538 N N . SER A 1 660 ? 16.654 36.665 -45.479 1.00 34.78 660 SER A N 1
ATOM 5539 C CA . SER A 1 660 ? 17.518 37.051 -44.331 1.00 34.78 660 SER A CA 1
ATOM 5540 C C . SER A 1 660 ? 18.660 36.054 -44.051 1.00 34.78 660 SER A C 1
ATOM 5542 O O . SER A 1 660 ? 18.809 35.529 -42.951 1.00 34.78 660 SER A O 1
ATOM 5544 N N . ASN A 1 661 ? 19.559 35.847 -45.018 1.00 34.16 661 ASN A N 1
ATOM 5545 C CA . ASN A 1 661 ? 20.741 34.977 -44.850 1.00 34.16 661 ASN A CA 1
ATOM 5546 C C . ASN A 1 661 ? 21.853 35.521 -43.918 1.00 34.16 661 ASN A C 1
ATOM 5548 O O . ASN A 1 661 ? 22.905 34.903 -43.810 1.00 34.16 661 ASN A O 1
ATOM 5552 N N . ASN A 1 662 ? 21.648 36.633 -43.202 1.00 37.88 662 ASN A N 1
ATOM 5553 C CA . ASN A 1 662 ? 22.678 37.218 -42.323 1.00 37.88 662 ASN A CA 1
ATOM 5554 C C . ASN A 1 662 ? 22.495 36.925 -40.821 1.00 37.88 662 ASN A C 1
ATOM 5556 O O . ASN A 1 662 ? 23.362 37.283 -40.025 1.00 37.88 662 ASN A O 1
ATOM 5560 N N . SER A 1 663 ? 21.396 36.284 -40.412 1.00 35.28 663 SER A N 1
ATOM 5561 C CA . SER A 1 663 ? 21.095 36.010 -38.993 1.00 35.28 663 SER A CA 1
ATOM 5562 C C . SER A 1 663 ? 21.518 34.610 -38.531 1.00 35.28 663 SER A C 1
ATOM 5564 O O . SER A 1 663 ? 21.842 34.435 -37.359 1.00 35.28 663 SER A O 1
ATOM 5566 N N . PHE A 1 664 ? 21.562 33.627 -39.437 1.00 34.03 664 PHE A N 1
ATOM 5567 C CA . PHE A 1 664 ? 21.818 32.222 -39.089 1.00 34.03 664 PHE A CA 1
ATOM 5568 C C . PHE A 1 664 ? 23.294 31.899 -38.826 1.00 34.03 664 PHE A C 1
ATOM 5570 O O . PHE A 1 664 ? 23.586 31.123 -37.919 1.00 34.03 664 PHE A O 1
ATOM 5577 N N . SER A 1 665 ? 24.232 32.557 -39.516 1.00 35.66 665 SER A N 1
ATOM 5578 C CA . SER A 1 665 ? 25.676 32.358 -39.294 1.00 35.66 665 SER A CA 1
ATOM 5579 C C . SER A 1 665 ? 26.146 32.791 -37.899 1.00 35.66 665 SER A C 1
ATOM 5581 O O . SER A 1 665 ? 27.173 32.316 -37.423 1.00 35.66 665 SER A O 1
ATOM 5583 N N . LYS A 1 666 ? 25.378 33.654 -37.218 1.00 35.47 666 LYS A N 1
ATOM 5584 C CA . LYS A 1 666 ? 25.629 34.066 -35.829 1.00 35.47 666 LYS A CA 1
ATOM 5585 C C . LYS A 1 666 ? 25.077 33.094 -34.787 1.00 35.47 666 LYS A C 1
ATOM 5587 O O . LYS A 1 666 ? 25.595 33.053 -33.679 1.00 35.47 666 LYS A O 1
ATOM 5592 N N . LEU A 1 667 ? 24.029 32.340 -35.113 1.00 32.88 667 LEU A N 1
ATOM 5593 C CA . LEU A 1 667 ? 23.417 31.378 -34.190 1.00 32.88 667 LEU A CA 1
ATOM 5594 C C . LEU A 1 667 ? 24.206 30.068 -34.149 1.00 32.88 667 LEU A C 1
ATOM 5596 O O . LEU A 1 667 ? 24.433 29.541 -33.066 1.00 32.88 667 LEU A O 1
ATOM 5600 N N . SER A 1 668 ? 24.719 29.606 -35.292 1.00 34.66 668 SER A N 1
ATOM 5601 C CA . SER A 1 668 ? 25.596 28.429 -35.351 1.00 34.66 668 SER A CA 1
ATOM 5602 C C . SER A 1 668 ? 26.930 28.646 -34.627 1.00 34.66 668 SER A C 1
ATOM 5604 O O . SER A 1 668 ? 27.431 27.725 -33.988 1.00 34.66 668 SER A O 1
ATOM 5606 N N . SER A 1 669 ? 27.483 29.868 -34.662 1.00 34.56 669 SER A N 1
ATOM 5607 C CA . SER A 1 669 ? 28.693 30.208 -33.901 1.00 34.56 669 SER A CA 1
ATOM 5608 C C . SER A 1 669 ? 28.434 30.273 -32.392 1.00 34.56 669 SER A C 1
ATOM 5610 O O . SER A 1 669 ? 29.265 29.823 -31.615 1.00 34.56 669 SER A O 1
ATOM 5612 N N . ILE A 1 670 ? 27.257 30.754 -31.971 1.00 36.91 670 ILE A N 1
ATOM 5613 C CA . ILE A 1 670 ? 26.860 30.762 -30.554 1.00 36.91 670 ILE A CA 1
ATOM 5614 C C . ILE A 1 670 ? 26.639 29.328 -30.045 1.00 36.91 670 ILE A C 1
ATOM 5616 O O . ILE A 1 670 ? 27.019 29.006 -28.928 1.00 36.91 670 ILE A O 1
ATOM 5620 N N . GLN A 1 671 ? 26.084 28.434 -30.866 1.00 34.16 671 GLN A N 1
ATOM 5621 C CA . GLN A 1 671 ? 25.825 27.043 -30.480 1.00 34.16 671 GLN A CA 1
ATOM 5622 C C . GLN A 1 671 ? 27.109 26.208 -30.322 1.00 34.16 671 GLN A C 1
ATOM 5624 O O . GLN A 1 671 ? 27.138 25.298 -29.498 1.00 34.16 671 GLN A O 1
ATOM 5629 N N . GLN A 1 672 ? 28.180 26.544 -31.053 1.00 37.56 672 GLN A N 1
ATOM 5630 C CA . GLN A 1 672 ? 29.514 25.961 -30.843 1.00 37.56 672 GLN A CA 1
ATOM 5631 C C . GLN A 1 672 ? 30.241 26.534 -29.612 1.00 37.56 672 GLN A C 1
ATOM 5633 O O . GLN A 1 672 ? 31.025 25.815 -28.997 1.00 37.56 672 GLN A O 1
ATOM 5638 N N . GLU A 1 673 ? 29.963 27.779 -29.211 1.00 35.78 673 GLU A N 1
ATOM 5639 C CA . GLU A 1 673 ? 30.507 28.380 -27.978 1.00 35.78 673 GLU A CA 1
ATOM 5640 C C . GLU A 1 673 ? 29.785 27.911 -26.695 1.00 35.78 673 GLU A C 1
ATOM 5642 O O . GLU A 1 673 ? 30.326 28.049 -25.602 1.00 35.78 673 GLU A O 1
ATOM 5647 N N . LEU A 1 674 ? 28.592 27.311 -26.795 1.00 37.00 674 LEU A N 1
ATOM 5648 C CA . LEU A 1 674 ? 27.719 26.966 -25.658 1.00 37.00 674 LEU A CA 1
ATOM 5649 C C . LEU A 1 674 ? 27.992 25.602 -24.985 1.00 37.00 674 LEU A C 1
ATOM 5651 O O . LEU A 1 674 ? 27.129 25.082 -24.277 1.00 37.00 674 LEU A O 1
ATOM 5655 N N . ASN A 1 675 ? 29.194 25.035 -25.118 1.00 38.62 675 ASN A N 1
ATOM 5656 C CA . ASN A 1 675 ? 29.634 23.877 -24.319 1.00 38.62 675 ASN A CA 1
ATOM 5657 C C . ASN A 1 675 ? 29.950 24.295 -22.860 1.00 38.62 675 ASN A C 1
ATOM 5659 O O . ASN A 1 675 ? 31.083 24.191 -22.389 1.00 38.62 675 ASN A O 1
ATOM 5663 N N . ILE A 1 676 ? 28.946 24.810 -22.144 1.00 40.06 676 ILE A N 1
ATOM 5664 C CA . ILE A 1 676 ? 29.089 25.370 -20.796 1.00 40.06 676 ILE A CA 1
ATOM 5665 C C . ILE A 1 676 ? 29.121 24.239 -19.763 1.00 40.06 676 ILE A C 1
ATOM 5667 O O . ILE A 1 676 ? 28.147 23.514 -19.560 1.00 40.06 676 ILE A O 1
ATOM 5671 N N . ARG A 1 677 ? 30.269 24.110 -19.093 1.00 40.06 677 ARG A N 1
ATOM 5672 C CA . ARG A 1 677 ? 30.497 23.230 -17.947 1.00 40.06 677 ARG A CA 1
ATOM 5673 C C . ARG A 1 677 ? 30.378 24.082 -16.677 1.00 40.06 677 ARG A C 1
ATOM 5675 O O . ARG A 1 677 ? 31.310 24.801 -16.360 1.00 40.06 677 ARG A O 1
ATOM 5682 N N . THR A 1 678 ? 29.278 23.917 -15.933 1.00 38.53 678 THR A N 1
ATOM 5683 C CA . THR A 1 678 ? 28.957 24.462 -14.583 1.00 38.53 678 THR A CA 1
ATOM 5684 C C . THR A 1 678 ? 28.055 25.711 -14.488 1.00 38.53 678 THR A C 1
ATOM 5686 O O . THR A 1 678 ? 27.991 26.557 -15.372 1.00 38.53 678 THR A O 1
ATOM 5689 N N . TYR A 1 679 ? 27.305 25.781 -13.375 1.00 31.00 679 TYR A N 1
ATOM 5690 C CA . TYR A 1 679 ? 26.215 26.731 -13.076 1.00 31.00 679 TYR A CA 1
ATOM 5691 C C . TYR A 1 679 ? 26.672 28.198 -12.892 1.00 31.00 679 TYR A C 1
ATOM 5693 O O . TYR A 1 679 ? 25.849 29.105 -12.996 1.00 31.00 679 TYR A O 1
ATOM 5701 N N . GLY A 1 680 ? 27.963 28.442 -12.624 1.00 35.53 680 GLY A N 1
ATOM 5702 C CA . GLY A 1 680 ? 28.520 29.790 -12.423 1.00 35.53 680 GLY A CA 1
ATOM 5703 C C . GLY A 1 680 ? 28.582 30.621 -13.708 1.00 35.53 680 GLY A C 1
ATOM 5704 O O . GLY A 1 680 ? 28.234 31.801 -13.703 1.00 35.53 680 GLY A O 1
ATOM 5705 N N . ASP A 1 681 ? 28.899 29.977 -14.831 1.00 39.12 681 ASP A N 1
ATOM 5706 C CA . ASP A 1 681 ? 29.055 30.628 -16.138 1.00 39.12 681 ASP A CA 1
ATOM 5707 C C . ASP A 1 681 ? 27.708 31.079 -16.735 1.00 39.12 681 ASP A C 1
ATOM 5709 O O . ASP A 1 681 ? 27.631 32.043 -17.501 1.00 39.12 681 ASP A O 1
ATOM 5713 N N . LEU A 1 682 ? 26.609 30.422 -16.341 1.00 37.69 682 LEU A N 1
ATOM 5714 C CA . LEU A 1 682 ? 25.252 30.791 -16.752 1.00 37.69 682 LEU A CA 1
ATOM 5715 C C . LEU A 1 682 ? 24.837 32.153 -16.168 1.00 37.69 682 LEU A C 1
ATOM 5717 O O . LEU A 1 682 ? 24.151 32.932 -16.831 1.00 37.69 682 LEU A O 1
ATOM 5721 N N . PHE A 1 683 ? 25.272 32.459 -14.942 1.00 38.44 683 PHE A N 1
ATOM 5722 C CA . PHE A 1 683 ? 24.930 33.702 -14.245 1.00 38.44 683 PHE A CA 1
ATOM 5723 C C . PHE A 1 683 ? 25.662 34.904 -14.858 1.00 38.44 683 PHE A C 1
ATOM 5725 O O . PHE A 1 683 ? 25.058 35.948 -15.105 1.00 38.44 683 PHE A O 1
ATOM 5732 N N . GLU A 1 684 ? 26.938 34.727 -15.205 1.00 42.19 684 GLU A N 1
ATOM 5733 C CA . GLU A 1 684 ? 27.759 35.755 -15.853 1.00 42.19 684 GLU A CA 1
ATOM 5734 C C . GLU A 1 684 ? 27.303 36.044 -17.296 1.00 42.19 684 GLU A C 1
ATOM 5736 O O . GLU A 1 684 ? 27.335 37.190 -17.763 1.00 42.19 684 GLU A O 1
ATOM 5741 N N . LEU A 1 685 ? 26.806 35.020 -18.002 1.00 41.88 685 LEU A N 1
ATOM 5742 C CA . LEU A 1 685 ? 26.216 35.164 -19.333 1.00 41.88 685 LEU A CA 1
ATOM 5743 C C . LEU A 1 685 ? 24.882 35.925 -19.282 1.00 41.88 685 LEU A C 1
ATOM 5745 O O . LEU A 1 685 ? 24.655 36.818 -20.103 1.00 41.88 685 LEU A O 1
ATOM 5749 N N . VAL A 1 686 ? 24.019 35.616 -18.308 1.00 41.34 686 VAL A N 1
ATOM 5750 C CA . VAL A 1 686 ? 22.740 36.314 -18.098 1.00 41.34 686 VAL A CA 1
ATOM 5751 C C . VAL A 1 686 ? 22.975 37.782 -17.725 1.00 41.34 686 VAL A C 1
ATOM 5753 O O . VAL A 1 686 ? 22.366 38.658 -18.340 1.00 41.34 686 VAL A O 1
ATOM 5756 N N . GLU A 1 687 ? 23.925 38.078 -16.835 1.00 44.09 687 GLU A N 1
ATOM 5757 C CA . GLU A 1 687 ? 24.366 39.445 -16.504 1.00 44.09 687 GLU A CA 1
ATOM 5758 C C . GLU A 1 687 ? 24.880 40.204 -17.743 1.00 44.09 687 GLU A C 1
ATOM 5760 O O . GLU A 1 687 ? 24.485 41.345 -18.008 1.00 44.09 687 GLU A O 1
ATOM 5765 N N . ASN A 1 688 ? 25.696 39.559 -18.584 1.00 45.12 688 ASN A N 1
ATOM 5766 C CA . ASN A 1 688 ? 26.202 40.164 -19.820 1.00 45.12 688 ASN A CA 1
ATOM 5767 C C . ASN A 1 688 ? 25.104 40.427 -20.862 1.00 45.12 688 ASN A C 1
ATOM 5769 O O . ASN A 1 688 ? 25.141 41.442 -21.571 1.00 45.12 688 ASN A O 1
ATOM 5773 N N . VAL A 1 689 ? 24.120 39.530 -20.974 1.00 44.91 689 VAL A N 1
ATOM 5774 C CA . VAL A 1 689 ? 22.960 39.701 -21.860 1.00 44.91 689 VAL A CA 1
ATOM 5775 C C . VAL A 1 689 ? 22.065 40.830 -21.348 1.00 44.91 689 VAL A C 1
ATOM 5777 O O . VAL A 1 689 ? 21.704 41.707 -22.137 1.00 44.91 689 VAL A O 1
ATOM 5780 N N . ILE A 1 690 ? 21.790 40.889 -20.041 1.00 44.69 690 ILE A N 1
ATOM 5781 C CA . ILE A 1 690 ? 21.026 41.971 -19.403 1.00 44.69 690 ILE A CA 1
ATOM 5782 C C . ILE A 1 690 ? 21.736 43.320 -19.605 1.00 44.69 690 ILE A C 1
ATOM 5784 O O . ILE A 1 690 ? 21.122 44.266 -20.102 1.00 44.69 690 ILE A O 1
ATOM 5788 N N . SER A 1 691 ? 23.048 43.395 -19.368 1.00 47.56 691 SER A N 1
ATOM 5789 C CA . SER A 1 691 ? 23.882 44.588 -19.596 1.00 47.56 691 SER A CA 1
ATOM 5790 C C . SER A 1 691 ? 23.867 45.064 -21.060 1.00 47.56 691 SER A C 1
ATOM 5792 O O . SER A 1 691 ? 23.723 46.262 -21.355 1.00 47.56 691 SER A O 1
ATOM 5794 N N . LYS A 1 692 ? 23.938 44.135 -22.027 1.00 48.66 692 LYS A N 1
ATOM 5795 C CA . LYS A 1 692 ? 23.807 44.451 -23.462 1.00 48.66 692 LYS A CA 1
ATOM 5796 C C . LYS A 1 692 ? 22.394 44.926 -23.814 1.00 48.66 692 LYS A C 1
ATOM 5798 O O . LYS A 1 692 ? 22.259 45.895 -24.569 1.00 48.66 692 LYS A O 1
ATOM 5803 N N . MET A 1 693 ? 21.353 44.313 -23.252 1.00 44.09 693 MET A N 1
ATOM 5804 C CA . MET A 1 693 ? 19.961 44.734 -23.446 1.00 44.09 693 MET A CA 1
ATOM 5805 C C . MET A 1 693 ? 19.691 46.119 -22.841 1.00 44.09 693 MET A C 1
ATOM 5807 O O . MET A 1 693 ? 19.027 46.942 -23.479 1.00 44.09 693 MET A O 1
ATOM 5811 N N . GLU A 1 694 ? 20.277 46.450 -21.687 1.00 51.69 694 GLU A N 1
ATOM 5812 C CA . GLU A 1 694 ? 20.205 47.788 -21.093 1.00 51.69 694 GLU A CA 1
ATOM 5813 C C . GLU A 1 694 ? 20.912 48.853 -21.942 1.00 51.69 694 GLU A C 1
ATOM 5815 O O . GLU A 1 694 ? 20.369 49.946 -22.144 1.00 51.69 694 GLU A O 1
ATOM 5820 N N . LYS A 1 695 ? 22.085 48.546 -22.516 1.00 54.31 695 LYS A N 1
ATOM 5821 C CA . LYS A 1 695 ? 22.774 49.434 -23.475 1.00 54.31 695 LYS A CA 1
ATOM 5822 C C . LYS A 1 695 ? 21.931 49.694 -24.726 1.00 54.31 695 LYS A C 1
ATOM 5824 O O . LYS A 1 695 ? 21.867 50.835 -25.195 1.00 54.31 695 LYS A O 1
ATOM 5829 N N . ILE A 1 696 ? 21.246 48.675 -25.250 1.00 55.31 696 ILE A N 1
ATOM 5830 C CA . ILE A 1 696 ? 20.328 48.808 -26.394 1.00 55.31 696 ILE A CA 1
ATOM 5831 C C . ILE A 1 696 ? 19.103 49.655 -26.014 1.00 55.31 696 ILE A C 1
ATOM 5833 O O . ILE A 1 696 ? 18.691 50.530 -26.783 1.00 55.31 696 ILE A O 1
ATOM 5837 N N . ARG A 1 697 ? 18.556 49.471 -24.806 1.00 50.19 697 ARG A N 1
ATOM 5838 C CA . ARG A 1 697 ? 17.428 50.255 -24.277 1.00 50.19 697 ARG A CA 1
ATOM 5839 C C . ARG A 1 697 ? 17.804 51.729 -24.062 1.00 50.19 697 ARG A C 1
ATOM 5841 O O . ARG A 1 697 ? 17.040 52.611 -24.460 1.00 50.19 697 ARG A O 1
ATOM 5848 N N . LYS A 1 698 ? 19.009 52.016 -23.548 1.00 55.44 698 LYS A N 1
ATOM 5849 C CA . LYS A 1 698 ? 19.567 53.380 -23.426 1.00 55.44 698 LYS A CA 1
ATOM 5850 C C . LYS A 1 698 ? 19.817 54.028 -24.797 1.00 55.44 698 LYS A C 1
ATOM 5852 O O . LYS A 1 698 ? 19.431 55.180 -24.986 1.00 55.44 698 LYS A O 1
ATOM 5857 N N . LYS A 1 699 ? 20.341 53.290 -25.789 1.00 52.84 699 LYS A N 1
ATOM 5858 C CA . LYS A 1 699 ? 20.484 53.780 -27.180 1.00 52.84 699 LYS A CA 1
ATOM 5859 C C . LYS A 1 699 ? 19.137 54.079 -27.848 1.00 52.84 699 LYS A C 1
ATOM 5861 O O . LYS A 1 699 ? 19.013 55.113 -28.495 1.00 52.84 699 LYS A O 1
ATOM 5866 N N . ARG A 1 700 ? 18.109 53.239 -27.658 1.00 48.97 700 ARG A N 1
ATOM 5867 C CA . ARG A 1 700 ? 16.742 53.493 -28.164 1.00 48.97 700 ARG A CA 1
ATOM 5868 C C . ARG A 1 700 ? 16.076 54.697 -27.490 1.00 48.97 700 ARG A C 1
ATOM 5870 O O . ARG A 1 700 ? 15.383 55.453 -28.163 1.00 48.97 700 ARG A O 1
ATOM 5877 N N . SER A 1 701 ? 16.309 54.906 -26.192 1.00 47.28 701 SER A N 1
ATOM 5878 C CA . SER A 1 701 ? 15.862 56.102 -25.459 1.00 47.28 701 SER A CA 1
ATOM 5879 C C . SER A 1 701 ? 16.535 57.379 -25.982 1.00 47.28 701 SER A C 1
ATOM 5881 O O . SER A 1 701 ? 15.864 58.381 -26.222 1.00 47.28 701 SER A O 1
ATOM 5883 N N . PHE A 1 702 ? 17.842 57.324 -26.258 1.00 46.12 702 PHE A N 1
ATOM 5884 C CA . PHE A 1 702 ? 18.599 58.425 -26.860 1.00 46.12 702 PHE A CA 1
ATOM 5885 C C . PHE A 1 702 ? 18.138 58.739 -28.295 1.00 46.12 702 PHE A C 1
ATOM 5887 O O . PHE A 1 702 ? 17.881 59.895 -28.615 1.00 46.12 702 PHE A O 1
ATOM 5894 N N . LEU A 1 703 ? 17.911 57.714 -29.126 1.00 43.34 703 LEU A N 1
ATOM 5895 C CA . LEU A 1 703 ? 17.341 57.858 -30.473 1.00 43.34 703 LEU A CA 1
ATOM 5896 C C . LEU A 1 703 ? 15.908 58.410 -30.455 1.00 43.34 703 LEU A C 1
ATOM 5898 O O . LEU A 1 703 ? 15.586 59.258 -31.279 1.00 43.34 703 LEU A O 1
ATOM 5902 N N . ARG A 1 704 ? 15.064 58.008 -29.493 1.00 47.72 704 ARG A N 1
ATOM 5903 C CA . ARG A 1 704 ? 13.726 58.600 -29.296 1.00 47.72 704 ARG A CA 1
ATOM 5904 C C . ARG A 1 704 ? 13.793 60.065 -28.862 1.00 47.72 704 ARG A C 1
ATOM 5906 O O . ARG A 1 704 ? 12.977 60.852 -29.324 1.00 47.72 704 ARG A O 1
ATOM 5913 N N . LYS A 1 705 ? 14.765 60.450 -28.026 1.00 48.25 705 LYS A N 1
ATOM 5914 C CA . LYS A 1 705 ? 14.997 61.856 -27.645 1.00 48.25 705 LYS A CA 1
ATOM 5915 C C . LYS A 1 705 ? 15.512 62.696 -28.817 1.00 48.25 705 LYS A C 1
ATOM 5917 O O . LYS A 1 705 ? 15.063 63.825 -28.974 1.00 48.25 705 LYS A O 1
ATOM 5922 N N . ILE A 1 706 ? 16.377 62.140 -29.669 1.00 44.91 706 ILE A N 1
ATOM 5923 C CA . ILE A 1 706 ? 16.835 62.792 -30.908 1.00 44.91 706 ILE A CA 1
ATOM 5924 C C . ILE A 1 706 ? 15.681 62.935 -31.907 1.00 44.91 706 ILE A C 1
ATOM 5926 O O . ILE A 1 706 ? 15.480 64.020 -32.440 1.00 44.91 706 ILE A O 1
ATOM 5930 N N . LEU A 1 707 ? 14.868 61.894 -32.109 1.00 40.69 707 LEU A N 1
ATOM 5931 C CA . LEU A 1 707 ? 13.682 61.953 -32.972 1.00 40.69 707 LEU A CA 1
ATOM 5932 C C . LEU A 1 707 ? 12.642 62.959 -32.452 1.00 40.69 707 LEU A C 1
ATOM 5934 O O . LEU A 1 707 ? 12.119 63.744 -33.233 1.00 40.69 707 LEU A O 1
ATOM 5938 N N . ALA A 1 708 ? 12.408 63.022 -31.137 1.00 44.59 708 ALA A N 1
ATOM 5939 C CA . ALA A 1 708 ? 11.530 64.025 -30.527 1.00 44.59 708 ALA A CA 1
ATOM 5940 C C . ALA A 1 708 ? 12.084 65.462 -30.629 1.00 44.59 708 ALA A C 1
ATOM 5942 O O . ALA A 1 708 ? 11.308 66.414 -30.699 1.00 44.59 708 ALA A O 1
ATOM 5943 N N . PHE A 1 709 ? 13.411 65.631 -30.659 1.00 39.88 709 PHE A N 1
ATOM 5944 C CA . PHE A 1 709 ? 14.067 66.923 -30.882 1.00 39.88 709 PHE A CA 1
ATOM 5945 C C . PHE A 1 709 ? 14.003 67.356 -32.357 1.00 39.88 709 PHE A C 1
ATOM 5947 O O . PHE A 1 709 ? 13.748 68.523 -32.642 1.00 39.88 709 PHE A O 1
ATOM 5954 N N . ILE A 1 710 ? 14.149 66.413 -33.295 1.00 41.81 710 ILE A N 1
ATOM 5955 C CA . ILE A 1 710 ? 14.017 66.653 -34.742 1.00 41.81 710 ILE A CA 1
ATOM 5956 C C . ILE A 1 710 ? 12.559 66.975 -35.116 1.00 41.81 710 ILE A C 1
ATOM 5958 O O . ILE A 1 710 ? 12.321 67.880 -35.911 1.00 41.81 710 ILE A O 1
ATOM 5962 N N . CYS A 1 711 ? 11.573 66.324 -34.488 1.00 40.44 711 CYS A N 1
ATOM 5963 C CA . CYS A 1 711 ? 10.148 66.604 -34.705 1.00 40.44 711 CYS A CA 1
ATOM 5964 C C . CYS A 1 711 ? 9.644 67.918 -34.074 1.00 40.44 711 CYS A C 1
ATOM 5966 O O . CYS A 1 711 ? 8.512 68.299 -34.338 1.00 40.44 711 CYS A O 1
ATOM 5968 N N . ARG A 1 712 ? 10.450 68.625 -33.263 1.00 43.47 712 ARG A N 1
ATOM 5969 C CA . ARG A 1 712 ? 10.109 69.947 -32.688 1.00 43.47 712 ARG A CA 1
ATOM 5970 C C . ARG A 1 712 ? 10.691 71.141 -33.461 1.00 43.47 712 ARG A C 1
ATOM 5972 O O . ARG A 1 712 ? 10.493 72.277 -33.043 1.00 43.47 712 ARG A O 1
ATOM 5979 N N . LYS A 1 713 ? 11.411 70.907 -34.566 1.00 45.06 713 LYS A N 1
ATOM 5980 C CA . LYS A 1 713 ? 11.955 71.957 -35.453 1.00 45.06 713 LYS A CA 1
ATOM 5981 C C . LYS A 1 713 ? 11.400 71.904 -36.888 1.00 45.06 713 LYS A C 1
ATOM 5983 O O . LYS A 1 713 ? 12.073 72.337 -37.822 1.00 45.06 713 LYS A O 1
ATOM 5988 N N . LYS A 1 714 ? 10.175 71.407 -37.059 1.00 38.22 714 LYS A N 1
ATOM 5989 C CA . LYS A 1 714 ? 9.347 71.653 -38.244 1.00 38.22 714 LYS A CA 1
ATOM 5990 C C . LYS A 1 714 ? 8.012 72.228 -37.822 1.00 38.22 714 LYS A C 1
ATOM 5992 O O . LYS A 1 714 ? 7.483 71.720 -36.810 1.00 38.22 714 LYS A O 1
#

InterPro domains:
  IPR011122 WavE lipopolysaccharide synthesis [PF07507] (12-262)

Secondary structure (DSSP, 8-state):
-------GGGEEEEEES---HHHHHHHHHHHHHH-TT-EEEEEEETT---TT---SEEEEE---TTS---SS-SS--HHHHHHHHHHHHHH--SSEEEEEETTEEES-SGGGGGGGG-----STT--SSSPEEEESTT-BSB-TTT--B--S----SSEEEEHHHHHHHHTTPPPP-GGGTS---SSGGG---TT---SS-HHHHHHHHHHHHH-TT----STT---HHHHHHHHHHHHHHEEEE-HHHH-EEESS-GGGTSTTSS-TTGGGGB--HHHHHHHHHHHT-TT---EEEEEE--S--BGGGBTTTTHHHHHHHHHHHHHHHHHHHS--PEE----TTSSS-HHHHHHHTT--SSHHHHHHHHH-----HHHHHHHHHHHTTEEEEEES--HHHHHHHHHTT--EEEEEE-S---SSSPPEEEEES-HHHHHHHHTTBPPHHHHHHHHHHHHHHHHHH------TTEEEEEP--SS-GGGEETTEE--GGGGHHHHHHHHTT-SEEEEE--TT-S--HHHHHHHTTTSEEEE----HHHHHH-TTEEEEEESS-THHHHHGGGT-EEEESS-----B--TT----TTSBEEE-SGGGSHHHHHHHHTTT-S----------SSS-HHHHHHT--TT----S--GGG----S--TTSHHHHHHHHHH----SHHHHHHHHHHHHHHHHHHHHHHHHHHHHHHHHTT--

Sequence (714 aa):
MMMTEINYDNLSIVIEGPVIEHITNASIKSLRKHFPYAEIILSVWEDANVDNLDYSILVLNEYPDDLIRTNHNWLENINGELLLIKNGLKKATRKFCLKFRTDLLLDSSEFLKYFDCFPERNEHYKLFDHRILIPSNCSNSFSNNILHPVLFYPSHSWLFGYTSDLKIYFDDTPLVEEDFFDYKFNYPEKNIIQSNKKRFLSDQYYCFSAFKRYFKNLKFDDCSDWNPVNIEQSEIALSNNYIFLNFEHHGIRSMIEPDLTTSKATYQLGELGIWDYDLFTYNYRKYCDKNYIRGIVITSDFLRIGDNYNPYYFKSTTQWIYNLFNYQIKLATNLDPILVTGEPHSLIDRDYLYELNNLPLSEESWITLSDKEEWTKQAILYIKRKFSGYILIIHHANFAFLEILNELDIIYINLFESSFRFAEDLIFSFKTNNLEISKTIRQYKLPRSDLYILANYMKAYYNRRNSIDIIPNSILYVGQTSVDSSLIKDGKMVCLADYKDTLSDIFSNYDCIYYKPHPFSNNNKHEIELLEKYSKLIVINENIYNLMSNQNISAISGLSSGVLSEAEFFDKKVYYISHKYIDYCDENDDFESSKFILVNNKYFSPVFWQNILKSIFKNTNEVSDFSFNNSNILRASLNCYWGYNINFFDLNKIDIPSQSNNSFSKLSSIQQELNIRTYGDLFELVENVISKMEKIRKKRSFLRKILAFICRKK

Radius of gyration: 34.81 Å; chains: 1; bounding box: 75×95×99 Å

pLDDT: mean 83.91, std 17.57, range [28.47, 98.62]